Protein AF-0000000087791746 (afdb_homodimer)

Foldseek 3Di:
DDADQAQQPQEEEEEDQDDPPSVRLVVQVLSVVLPYHYAEYEDLDVVSQVVVCVSPPNHHYHNDPVVCLVPPPHAEYEYDDFQACQLVSLLVQLQSLHAYEYEPLNHQALVSLVSSVVSCVVSVHAYFYLLLCLQWQLLVVVCCCCVVVVQQPAWAEKEFEDEAADQDAQDCCQFCSGVNAQCRPCVLNLVSSVCSNDVFWWWWKAKAFAAQPNQCVYPRNVRGHTQKMKMWTDGPPRHIYMYIYHNHDHDDDFARMWIHHPFWIWGHHDFKIWIWGADPNDTDIDIDGGDHGDSSVQSNQVRCCSHPVDDHPGGSVSSSVSSQNSNQNVVNNVVVHMDTGPTD/DDADQAQQPQEEEEEDQDDPPRVRLVVCVLSVVLPYHYAEYEDLDVVSQVVVCVSPPNHHYHNDPVVCLVPPPHAEYEYDDFQACQLVSLLVQLLSLHAYEYEPLNHQALVSLVSSVVSCVVSVHAYFYLLLCLQWQLLVVVCCCCVVVVQQPAWAEKEFEDEAADQDAQDCCFFCSGVNAQCRPCVLNLVSSVCSNDVFWWWWKAKAFAAQPNQCVYPRNVRGHTQKMKMWTDGDPRHIYMYIYHNHDHDDDAARMWIHHPFWIWGHHDFKIWIWGADPNDTDIDIDGGDHGDSSVQSNQVRCCSHPVDDHPGGSVSSSVSSQNSNQNVVNNVVVHMDTGPTD

Radius of gyration: 30.4 Å; Cα contacts (8 Å, |Δi|>4): 1618; chains: 2; bounding box: 54×96×64 Å

InterPro domains:
  IPR000683 Gfo/Idh/MocA-like oxidoreductase, N-terminal [PF01408] (10-131)
  IPR036291 NAD(P)-binding domain superfamily [SSF51735] (8-164)
  IPR051317 Gfo/Idh/MocA family oxidoreductases [PTHR43708] (7-339)
  IPR055170 GFO/IDH/MocA-like oxidoreductase domain [PF22725] (141-266)

Solvent-accessible surface area (backbone atoms only — not comparable to full-atom values): 34229 Å² total; per-residue (Å²): 112,89,80,33,93,43,44,59,69,40,26,25,28,33,36,28,46,60,74,85,81,43,50,32,60,51,50,47,50,49,36,35,73,48,38,28,32,69,46,38,38,20,28,77,51,63,75,38,46,54,50,48,38,66,78,37,76,87,42,42,74,28,64,35,65,68,59,36,67,74,73,46,85,57,40,35,38,35,42,52,65,62,34,61,50,35,42,68,52,48,43,56,39,16,72,70,52,21,25,38,32,23,41,64,53,52,36,59,37,46,68,48,43,51,53,44,51,50,38,18,64,75,46,57,23,55,52,32,34,56,60,38,68,72,34,26,20,54,54,49,47,46,42,45,42,42,73,74,62,44,60,21,47,60,74,44,37,38,43,30,41,48,56,35,61,51,76,70,64,74,52,66,72,34,22,23,83,39,34,58,26,55,45,42,74,62,42,42,57,50,40,53,54,48,54,74,70,48,80,58,40,44,45,32,27,34,17,46,48,42,63,70,74,51,15,71,79,34,83,46,28,92,40,28,26,45,37,25,33,36,34,43,37,37,28,53,92,52,34,37,36,38,42,36,32,31,38,40,35,51,60,74,71,85,42,40,34,41,39,33,12,71,27,6,23,40,33,40,39,96,66,34,35,38,38,25,32,54,55,94,92,39,76,49,78,49,73,46,71,51,52,73,64,43,42,68,51,48,47,42,38,51,41,39,25,56,46,72,61,44,78,61,85,55,28,48,71,59,53,37,52,46,32,40,50,53,34,40,19,53,52,8,34,73,68,70,44,63,39,73,54,92,59,94,112,89,81,34,93,41,45,61,68,42,28,25,29,31,35,28,48,60,72,84,85,42,50,33,59,52,50,48,52,49,38,35,73,49,39,28,31,67,46,38,40,20,28,77,51,62,74,38,46,55,51,47,37,67,77,37,75,85,40,41,74,28,63,34,66,67,57,36,66,73,73,45,85,58,40,35,38,34,41,54,66,61,35,60,50,36,42,67,52,47,44,54,38,16,71,72,52,21,24,37,33,25,42,65,53,53,33,61,36,46,67,49,43,51,53,42,50,51,38,19,63,75,45,57,24,55,51,31,34,56,61,38,68,72,35,26,20,53,56,48,48,46,42,44,43,42,74,73,62,43,62,21,47,59,74,43,38,37,44,32,40,50,57,36,61,51,76,70,64,75,51,67,73,34,23,24,83,39,33,58,26,56,47,42,75,60,41,41,57,51,40,53,55,49,54,71,71,49,80,58,38,46,46,33,27,34,19,45,48,41,63,69,73,51,16,72,78,33,83,46,28,91,40,26,25,45,37,25,34,36,34,42,36,37,28,52,91,50,34,35,36,36,40,36,31,33,36,41,34,53,60,75,73,86,41,42,34,40,39,34,12,70,27,6,23,40,33,40,41,95,67,35,34,38,39,26,32,55,55,94,92,39,77,50,78,50,74,47,70,49,54,72,64,42,42,68,53,48,48,43,38,50,40,38,25,58,46,72,62,43,78,62,86,53,28,48,71,59,54,37,50,45,31,40,52,52,34,41,20,53,52,7,35,72,69,70,45,64,39,72,54,91,59,93

pLDDT: mean 96.03, std 5.6, range [52.41, 98.94]

Structure (mmCIF, N/CA/C/O backbone):
data_AF-0000000087791746-model_v1
#
loop_
_entity.id
_entity.type
_entity.pdbx_description
1 polymer 'Putative dehydrogenase'
#
loop_
_atom_site.group_PDB
_atom_site.id
_atom_site.type_symbol
_atom_site.label_atom_id
_atom_site.label_alt_id
_atom_site.label_comp_id
_atom_site.label_asym_id
_atom_site.label_entity_id
_atom_site.label_seq_id
_atom_site.pdbx_PDB_ins_code
_atom_site.Cartn_x
_atom_site.Cartn_y
_atom_site.Cartn_z
_atom_site.occupancy
_atom_site.B_iso_or_equiv
_atom_site.auth_seq_id
_atom_site.auth_comp_id
_atom_site.auth_asym_id
_atom_site.auth_atom_id
_atom_site.pdbx_PDB_model_num
ATOM 1 N N . MET A 1 1 ? -8.945 -33.562 -31.5 1 59.19 1 MET A N 1
ATOM 2 C CA . MET A 1 1 ? -8.414 -33.875 -30.172 1 59.19 1 MET A CA 1
ATOM 3 C C . MET A 1 1 ? -8.695 -35.344 -29.781 1 59.19 1 MET A C 1
ATOM 5 O O . MET A 1 1 ? -9.711 -35.906 -30.188 1 59.19 1 MET A O 1
ATOM 9 N N . LYS A 1 2 ? -7.527 -35.938 -29.391 1 74.38 2 LYS A N 1
ATOM 10 C CA . LYS A 1 2 ? -7.652 -37.312 -28.969 1 74.38 2 LYS A CA 1
ATOM 11 C C . LYS A 1 2 ? -8.688 -37.469 -27.859 1 74.38 2 LYS A C 1
ATOM 13 O O . LYS A 1 2 ? -8.727 -36.656 -26.938 1 74.38 2 LYS A O 1
ATOM 18 N N . ASN A 1 3 ? -9.703 -38.25 -28.047 1 84.5 3 ASN A N 1
ATOM 19 C CA . ASN A 1 3 ? -10.688 -38.594 -27.031 1 84.5 3 ASN A CA 1
ATOM 20 C C . ASN A 1 3 ? -10.242 -39.781 -26.188 1 84.5 3 ASN A C 1
ATOM 22 O O . ASN A 1 3 ? -9.82 -40.812 -26.719 1 84.5 3 ASN A O 1
ATOM 26 N N . TYR A 1 4 ? -10.203 -39.562 -24.859 1 95.44 4 TYR A N 1
ATOM 27 C CA . TYR A 1 4 ? -9.781 -40.625 -23.984 1 95.44 4 TYR A CA 1
ATOM 28 C C . TYR A 1 4 ? -10.984 -41.281 -23.312 1 95.44 4 TYR A C 1
ATOM 30 O O . TYR A 1 4 ? -11.867 -40.594 -22.797 1 95.44 4 TYR A O 1
ATOM 38 N N . SER A 1 5 ? -11.039 -42.625 -23.391 1 94.81 5 SER A N 1
ATOM 39 C CA . SER A 1 5 ? -12.148 -43.344 -22.766 1 94.81 5 SER A CA 1
ATOM 40 C C . SER A 1 5 ? -11.914 -43.531 -21.281 1 94.81 5 SER A C 1
ATOM 42 O O . SER A 1 5 ? -12.859 -43.75 -20.516 1 94.81 5 SER A O 1
ATOM 44 N N . SER A 1 6 ? -10.656 -43.562 -20.906 1 97 6 SER A N 1
ATOM 45 C CA . SER A 1 6 ? -10.281 -43.688 -19.5 1 97 6 SER A CA 1
ATOM 46 C C . SER A 1 6 ? -9 -42.938 -19.188 1 97 6 SER A C 1
ATOM 48 O O . SER A 1 6 ? -8.25 -42.562 -20.109 1 97 6 SER A O 1
ATOM 50 N N . ALA A 1 7 ? -8.734 -42.688 -17.922 1 97.56 7 ALA A N 1
ATOM 51 C CA . ALA A 1 7 ? -7.559 -41.938 -17.484 1 97.56 7 ALA A CA 1
ATOM 52 C C . ALA A 1 7 ? -6.273 -42.656 -17.875 1 97.56 7 ALA A C 1
ATOM 54 O O . ALA A 1 7 ? -5.273 -42 -18.203 1 97.56 7 ALA A O 1
ATOM 55 N N . SER A 1 8 ? -6.289 -43.969 -17.859 1 97.81 8 SER A N 1
ATOM 56 C CA . SER A 1 8 ? -5.086 -44.75 -18.109 1 97.81 8 SER A CA 1
ATOM 57 C C . SER A 1 8 ? -4.621 -44.594 -19.562 1 97.81 8 SER A C 1
ATOM 59 O O . SER A 1 8 ? -3.475 -44.906 -19.891 1 97.81 8 SER A O 1
ATOM 61 N N . GLU A 1 9 ? -5.488 -44.125 -20.375 1 98 9 GLU A N 1
ATOM 62 C CA . GLU A 1 9 ? -5.152 -43.906 -21.766 1 98 9 GLU A CA 1
ATOM 63 C C . GLU A 1 9 ? -4.367 -42.594 -21.953 1 98 9 GLU A C 1
ATOM 65 O O . GLU A 1 9 ? -3.777 -42.375 -23 1 98 9 GLU A O 1
ATOM 70 N N . ILE A 1 10 ? -4.43 -41.75 -20.953 1 98.5 10 ILE A N 1
ATOM 71 C CA . ILE A 1 10 ? -3.678 -40.5 -21.031 1 98.5 10 ILE A CA 1
ATOM 72 C C . ILE A 1 10 ? -2.215 -40.75 -20.672 1 98.5 10 ILE A C 1
ATOM 74 O O . ILE A 1 10 ? -1.88 -40.969 -19.5 1 98.5 10 ILE A O 1
ATOM 78 N N . THR A 1 11 ? -1.376 -40.781 -21.688 1 98.62 11 THR A N 1
ATOM 79 C CA . THR A 1 11 ? 0.055 -40.938 -21.453 1 98.62 11 THR A CA 1
ATOM 80 C C . THR A 1 11 ? 0.694 -39.625 -21.094 1 98.62 11 THR A C 1
ATOM 82 O O . THR A 1 11 ? 0.432 -38.594 -21.734 1 98.62 11 THR A O 1
ATOM 8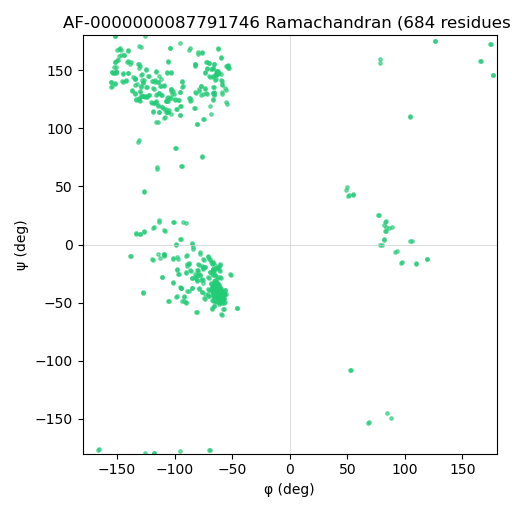5 N N . VAL A 1 12 ? 1.483 -39.594 -20 1 98.81 12 VAL A N 1
ATOM 86 C CA . VAL A 1 12 ? 1.954 -38.312 -19.469 1 98.81 12 VAL A CA 1
ATOM 87 C C . VAL A 1 12 ? 3.479 -38.312 -19.375 1 98.81 12 VAL A C 1
ATOM 89 O O . VAL A 1 12 ? 4.094 -39.375 -19.25 1 98.81 12 VAL A O 1
ATOM 92 N N . GLY A 1 13 ? 4.094 -37.219 -19.5 1 98.56 13 GLY A N 1
ATOM 93 C CA . GLY A 1 13 ? 5.527 -37 -19.375 1 98.56 13 GLY A CA 1
ATOM 94 C C . GLY A 1 13 ? 5.891 -35.656 -18.797 1 98.56 13 GLY A C 1
ATOM 95 O O . GLY A 1 13 ? 5.027 -34.781 -18.625 1 98.56 13 GLY A O 1
ATOM 96 N N . VAL A 1 14 ? 7.18 -35.5 -18.422 1 98.31 14 VAL A N 1
ATOM 97 C CA . VAL A 1 14 ? 7.656 -34.25 -17.859 1 98.31 14 VAL A CA 1
ATOM 98 C C . VAL A 1 14 ? 8.906 -33.781 -18.609 1 98.31 14 VAL A C 1
ATOM 100 O O . VAL A 1 14 ? 9.641 -34.594 -19.156 1 98.31 14 VAL A O 1
ATOM 103 N N . VAL A 1 15 ? 9.008 -32.5 -18.703 1 97.62 15 VAL A N 1
ATOM 104 C CA . VAL A 1 15 ? 10.25 -31.844 -19.094 1 97.62 15 VAL A CA 1
ATOM 105 C C . VAL A 1 15 ? 10.891 -31.156 -17.891 1 97.62 15 VAL A C 1
ATOM 107 O O . VAL A 1 15 ? 10.359 -30.172 -17.375 1 97.62 15 VAL A O 1
ATOM 110 N N . GLY A 1 16 ? 12 -31.656 -17.531 1 95.5 16 GLY A N 1
ATOM 111 C CA . GLY A 1 16 ? 12.625 -31.25 -16.281 1 95.5 16 GLY A CA 1
ATOM 112 C C . GLY A 1 16 ? 12.5 -32.281 -15.18 1 95.5 16 GLY A C 1
ATOM 113 O O . GLY A 1 16 ? 11.383 -32.656 -14.781 1 95.5 16 GLY A O 1
ATOM 114 N N . TYR A 1 17 ? 13.57 -32.906 -14.812 1 93.25 17 TYR A N 1
ATOM 115 C CA . TYR A 1 17 ? 13.609 -33.906 -13.758 1 93.25 17 TYR A CA 1
ATOM 116 C C . TYR A 1 17 ? 14.727 -33.625 -12.766 1 93.25 17 TYR A C 1
ATOM 118 O O . TYR A 1 17 ? 15.227 -34.531 -12.086 1 93.25 17 TYR A O 1
ATOM 126 N N . GLY A 1 18 ? 15.227 -32.344 -13.094 1 73.94 18 GLY A N 1
ATOM 127 C CA . GLY A 1 18 ? 16.375 -31.906 -12.297 1 73.94 18 GLY A CA 1
ATOM 128 C C . GLY A 1 18 ? 15.977 -31.047 -11.102 1 73.94 18 GLY A C 1
ATOM 129 O O . GLY A 1 18 ? 14.797 -30.75 -10.914 1 73.94 18 GLY A O 1
ATOM 130 N N . GLY A 1 19 ? 16.875 -30.688 -10.211 1 60.81 19 GLY A N 1
ATOM 131 C CA . GLY A 1 19 ? 17.031 -29.594 -9.25 1 60.81 19 GLY A CA 1
ATOM 132 C C . GLY A 1 19 ? 16.312 -29.875 -7.934 1 60.81 19 GLY A C 1
ATOM 133 O O . GLY A 1 19 ? 15.992 -31.016 -7.617 1 60.81 19 GLY A O 1
ATOM 134 N N . ALA A 1 20 ? 15.836 -28.703 -7.492 1 52.41 20 ALA A N 1
ATOM 135 C CA . ALA A 1 20 ? 15.203 -28.438 -6.203 1 52.41 20 ALA A CA 1
ATOM 136 C C . ALA A 1 20 ? 13.836 -29.125 -6.117 1 52.41 20 ALA A C 1
ATOM 138 O O . ALA A 1 20 ? 12.906 -28.734 -6.82 1 52.41 20 ALA A O 1
ATOM 139 N N . PHE A 1 21 ? 13.727 -30.078 -5.289 1 54.12 21 PHE A N 1
ATOM 140 C CA . PHE A 1 21 ? 12.57 -30.672 -4.637 1 54.12 21 PHE A CA 1
ATOM 141 C C . PHE A 1 21 ? 11.984 -31.797 -5.477 1 54.12 21 PHE A C 1
ATOM 143 O O . PHE A 1 21 ? 10.812 -32.156 -5.336 1 54.12 21 PHE A O 1
ATOM 150 N N . ASN A 1 22 ? 12.859 -32.344 -6.621 1 75.56 22 ASN A N 1
ATOM 151 C CA . ASN A 1 22 ? 12.438 -33.5 -7.41 1 75.56 22 ASN A CA 1
ATOM 152 C C . ASN A 1 22 ? 11 -33.344 -7.902 1 75.56 22 ASN A C 1
ATOM 154 O O . ASN A 1 22 ? 10.195 -34.281 -7.793 1 75.56 22 ASN A O 1
ATOM 158 N N . MET A 1 23 ? 10.703 -32.125 -8.461 1 87.44 23 MET A N 1
ATOM 159 C CA . MET A 1 23 ? 9.336 -31.812 -8.867 1 87.44 23 MET A CA 1
ATOM 160 C C . MET A 1 23 ? 8.891 -32.719 -10.016 1 87.44 23 MET A C 1
ATOM 162 O O . MET A 1 23 ? 7.715 -33.062 -10.117 1 87.44 23 MET A O 1
ATOM 166 N N . GLY A 1 24 ? 9.82 -33.125 -10.844 1 94.12 24 GLY A N 1
ATOM 167 C CA . GLY A 1 24 ? 9.469 -34.031 -11.914 1 94.12 24 GLY A CA 1
ATOM 168 C C . GLY A 1 24 ? 8.883 -35.344 -11.422 1 94.12 24 GLY A C 1
ATOM 169 O O . GLY A 1 24 ? 7.863 -35.812 -11.93 1 94.12 24 GLY A O 1
ATOM 170 N N . ARG A 1 25 ? 9.562 -35.875 -10.43 1 94.94 25 ARG A N 1
ATOM 171 C CA . ARG A 1 25 ? 9.086 -37.125 -9.805 1 94.94 25 ARG A CA 1
ATOM 172 C C . ARG A 1 25 ? 7.703 -36.906 -9.188 1 94.94 25 ARG A C 1
ATOM 174 O O . ARG A 1 25 ? 6.809 -37.75 -9.383 1 94.94 25 ARG A O 1
ATOM 181 N N . GLN A 1 26 ? 7.523 -35.812 -8.508 1 95.56 26 GLN A N 1
ATOM 182 C CA . GLN A 1 26 ? 6.266 -35.531 -7.828 1 95.56 26 GLN A CA 1
ATOM 183 C C . GLN A 1 26 ? 5.121 -35.375 -8.828 1 95.56 26 GLN A C 1
ATOM 185 O O . GLN A 1 26 ? 4.023 -35.906 -8.602 1 95.56 26 GLN A O 1
ATOM 190 N N . HIS A 1 27 ? 5.367 -34.75 -9.906 1 97.69 27 HIS A N 1
ATOM 191 C CA . HIS A 1 27 ? 4.34 -34.562 -10.922 1 97.69 27 HIS A CA 1
ATOM 192 C C . HIS A 1 27 ? 3.926 -35.906 -11.531 1 97.69 27 HIS A C 1
ATOM 194 O O . HIS A 1 27 ? 2.732 -36.188 -11.664 1 97.69 27 HIS A O 1
ATOM 200 N N . LEU A 1 28 ? 4.902 -36.719 -11.914 1 97.94 28 LEU A N 1
ATOM 201 C CA . LEU A 1 28 ? 4.59 -38 -12.5 1 97.94 28 LEU A CA 1
ATOM 202 C C . LEU A 1 28 ? 3.805 -38.875 -11.523 1 97.94 28 LEU A C 1
ATOM 204 O O . LEU A 1 28 ? 2.838 -39.531 -11.906 1 97.94 28 LEU A O 1
ATOM 208 N N . GLN A 1 29 ? 4.191 -38.812 -10.25 1 97.5 29 GLN A N 1
ATOM 209 C CA . GLN A 1 29 ? 3.504 -39.594 -9.227 1 97.5 29 GLN A CA 1
ATOM 210 C C . GLN A 1 29 ? 2.07 -39.094 -9.039 1 97.5 29 GLN A C 1
ATOM 212 O O . GLN A 1 29 ? 1.151 -39.906 -8.875 1 97.5 29 GLN A O 1
ATOM 217 N N . GLN A 1 30 ? 1.894 -37.844 -9.023 1 97.94 30 GLN A N 1
ATOM 218 C CA . GLN A 1 30 ? 0.561 -37.281 -8.844 1 97.94 30 GLN A CA 1
ATOM 219 C C . GLN A 1 30 ? -0.337 -37.594 -10.039 1 97.94 30 GLN A C 1
ATOM 221 O O . GLN A 1 30 ? -1.519 -37.906 -9.867 1 97.94 30 GLN A O 1
ATOM 226 N N . MET A 1 31 ? 0.189 -37.531 -11.258 1 98.5 31 MET A N 1
ATOM 227 C CA . MET A 1 31 ? -0.587 -37.875 -12.445 1 98.5 31 MET A CA 1
ATOM 228 C C . MET A 1 31 ? -0.93 -39.344 -12.453 1 98.5 31 MET A C 1
ATOM 230 O O . MET A 1 31 ? -2.043 -39.75 -12.812 1 98.5 31 MET A O 1
ATOM 234 N N . GLN A 1 32 ? 0.021 -40.125 -12 1 98.38 32 GLN A N 1
ATOM 235 C CA . GLN A 1 32 ? -0.236 -41.562 -11.867 1 98.38 32 GLN A CA 1
ATOM 236 C C . GLN A 1 32 ? -1.346 -41.844 -10.852 1 98.38 32 GLN A C 1
ATOM 238 O O . GLN A 1 32 ? -2.221 -42.656 -11.086 1 98.38 32 GLN A O 1
ATOM 243 N N . ALA A 1 33 ? -1.286 -41.156 -9.742 1 98.31 33 ALA A N 1
ATOM 244 C CA . ALA A 1 33 ? -2.305 -41.281 -8.703 1 98.31 33 ALA A CA 1
ATOM 245 C C . ALA A 1 33 ? -3.68 -40.906 -9.234 1 98.31 33 ALA A C 1
ATOM 247 O O . ALA A 1 33 ? -4.699 -41.406 -8.773 1 98.31 33 ALA A O 1
ATOM 248 N N . ALA A 1 34 ? -3.721 -40.031 -10.203 1 98.5 34 ALA A N 1
ATOM 249 C CA . ALA A 1 34 ? -4.977 -39.625 -10.812 1 98.5 34 ALA A CA 1
ATOM 250 C C . ALA A 1 34 ? -5.422 -40.594 -11.898 1 98.5 34 ALA A C 1
ATOM 252 O O . ALA A 1 34 ? -6.449 -40.375 -12.547 1 98.5 34 ALA A O 1
ATOM 253 N N . GLY A 1 35 ? -4.613 -41.594 -12.156 1 98.5 35 GLY A N 1
ATOM 254 C CA . GLY A 1 35 ? -4.996 -42.656 -13.055 1 98.5 35 GLY A CA 1
ATOM 255 C C . GLY A 1 35 ? -4.316 -42.562 -14.406 1 98.5 35 GLY A C 1
ATOM 256 O O . GLY A 1 35 ? -4.543 -43.406 -15.273 1 98.5 35 GLY A O 1
ATOM 257 N N . MET A 1 36 ? -3.414 -41.594 -14.641 1 98.69 36 MET A N 1
ATOM 258 C CA . MET A 1 36 ? -2.748 -41.406 -15.922 1 98.69 36 MET A CA 1
ATOM 259 C C . MET A 1 36 ? -1.484 -42.281 -16.016 1 98.69 36 MET A C 1
ATOM 261 O O . MET A 1 36 ? -1.052 -42.844 -15.008 1 98.69 36 MET A O 1
ATOM 265 N N . THR A 1 37 ? -0.918 -42.375 -17.156 1 98.62 37 THR A N 1
ATOM 266 C CA . THR A 1 37 ? 0.167 -43.344 -17.359 1 98.62 37 THR A CA 1
ATOM 267 C C . THR A 1 37 ? 1.47 -42.594 -17.688 1 98.62 37 THR A C 1
ATOM 269 O O . THR A 1 37 ? 1.653 -42.125 -18.812 1 98.62 37 THR A O 1
ATOM 272 N N . PRO A 1 38 ? 2.395 -42.531 -16.719 1 98.5 38 PRO A N 1
ATOM 273 C CA . PRO A 1 38 ? 3.695 -41.938 -17 1 98.5 38 PRO A CA 1
ATOM 274 C C . PRO A 1 38 ? 4.508 -42.75 -18.016 1 98.5 38 PRO A C 1
ATOM 276 O O . PRO A 1 38 ? 4.707 -43.938 -17.844 1 98.5 38 PRO A O 1
ATOM 279 N N . ILE A 1 39 ? 5.074 -41.969 -19.109 1 98.56 39 ILE A N 1
ATOM 280 C CA . ILE A 1 39 ? 5.766 -42.812 -20.094 1 98.56 39 ILE A CA 1
ATOM 281 C C . ILE A 1 39 ? 7.059 -42.125 -20.516 1 98.56 39 ILE A C 1
ATOM 283 O O . ILE A 1 39 ? 7.918 -42.75 -21.156 1 98.56 39 ILE A O 1
ATOM 287 N N . ALA A 1 40 ? 7.254 -40.844 -20.125 1 98.62 40 ALA A N 1
ATOM 288 C CA . ALA A 1 40 ? 8.422 -40.188 -20.734 1 98.62 40 ALA A CA 1
ATOM 289 C C . ALA A 1 40 ? 8.969 -39.094 -19.828 1 98.62 40 ALA A C 1
ATOM 291 O O . ALA A 1 40 ? 8.211 -38.438 -19.141 1 98.62 40 ALA A O 1
ATOM 292 N N . VAL A 1 41 ? 10.289 -38.906 -19.875 1 97.88 41 VAL A N 1
ATOM 293 C CA . VAL A 1 41 ? 11 -37.812 -19.219 1 97.88 41 VAL A CA 1
ATOM 294 C C . VAL A 1 41 ? 12 -37.219 -20.203 1 97.88 41 VAL A C 1
ATOM 296 O O . VAL A 1 41 ? 12.742 -37.938 -20.875 1 97.88 41 VAL A O 1
ATOM 299 N N . ALA A 1 42 ? 11.953 -35.875 -20.312 1 97.38 42 ALA A N 1
ATOM 300 C CA . ALA A 1 42 ? 13.016 -35.156 -20.984 1 97.38 42 ALA A CA 1
ATOM 301 C C . ALA A 1 42 ? 13.82 -34.312 -20 1 97.38 42 ALA A C 1
ATOM 303 O O . ALA A 1 42 ? 13.242 -33.594 -19.188 1 97.38 42 ALA A O 1
ATOM 304 N N . GLU A 1 43 ? 15.062 -34.438 -20.016 1 95.06 43 GLU A N 1
ATOM 305 C CA . GLU A 1 43 ? 15.977 -33.75 -19.094 1 95.06 43 GLU A CA 1
ATOM 306 C C . GLU A 1 43 ? 17.359 -33.594 -19.703 1 95.06 43 GLU A C 1
ATOM 308 O O . GLU A 1 43 ? 17.891 -34.531 -20.312 1 95.06 43 GLU A O 1
ATOM 313 N N . VAL A 1 44 ? 17.859 -32.406 -19.5 1 91.81 44 VAL A N 1
ATOM 314 C CA . VAL A 1 44 ? 19.141 -32.094 -20.109 1 91.81 44 VAL A CA 1
ATOM 315 C C . VAL A 1 44 ? 20.266 -32.781 -19.344 1 91.81 44 VAL A C 1
ATOM 317 O O . VAL A 1 44 ? 21.297 -33.125 -19.922 1 91.81 44 VAL A O 1
ATOM 320 N N . ASP A 1 45 ? 20.125 -32.938 -18.062 1 91.31 45 ASP A N 1
ATOM 321 C CA . ASP A 1 45 ? 21.125 -33.594 -17.234 1 91.31 45 ASP A CA 1
ATOM 322 C C . ASP A 1 45 ? 20.984 -35.125 -17.297 1 91.31 45 ASP A C 1
ATOM 324 O O . ASP A 1 45 ? 20.062 -35.688 -16.719 1 91.31 45 ASP A O 1
ATOM 328 N N . THR A 1 46 ? 21.953 -35.719 -17.766 1 89.94 46 THR A N 1
ATOM 329 C CA . THR A 1 46 ? 21.891 -37.156 -18 1 89.94 46 THR A CA 1
ATOM 330 C C . THR A 1 46 ? 21.844 -37.938 -16.672 1 89.94 46 THR A C 1
ATOM 332 O O . THR A 1 46 ? 21.234 -39 -16.594 1 89.94 46 THR A O 1
ATOM 335 N N . SER A 1 47 ? 22.516 -37.375 -15.703 1 91.94 47 SER A N 1
ATOM 336 C CA . SER A 1 47 ? 22.5 -38.062 -14.406 1 91.94 47 SER A CA 1
ATOM 337 C C . SER A 1 47 ? 21.078 -38.125 -13.836 1 91.94 47 SER A C 1
ATOM 339 O O . SER A 1 47 ? 20.734 -39.062 -13.117 1 91.94 47 SER A O 1
ATOM 341 N N . ARG A 1 48 ? 20.297 -37.125 -14.203 1 93 48 ARG A N 1
ATOM 342 C CA . ARG A 1 48 ? 18.922 -37.094 -13.711 1 93 48 ARG A CA 1
ATOM 343 C C . ARG A 1 48 ? 18.016 -38.031 -14.492 1 93 48 ARG A C 1
ATOM 345 O O . ARG A 1 48 ? 17 -38.5 -13.977 1 93 48 ARG A O 1
ATOM 352 N N . LEU A 1 49 ? 18.375 -38.344 -15.703 1 93.94 49 LEU A N 1
ATOM 353 C CA . LEU A 1 49 ? 17.625 -39.312 -16.484 1 93.94 49 LEU A CA 1
ATOM 354 C C . LEU A 1 49 ? 17.75 -40.719 -15.875 1 93.94 49 LEU A C 1
ATOM 356 O O . LEU A 1 49 ? 16.797 -41.5 -15.883 1 93.94 49 LEU A O 1
ATOM 360 N N . ALA A 1 50 ? 18.938 -40.969 -15.359 1 92.69 50 ALA A N 1
ATOM 361 C CA . ALA A 1 50 ? 19.141 -42.25 -14.688 1 92.69 50 ALA A CA 1
ATOM 362 C C . ALA A 1 50 ? 18.25 -42.375 -13.461 1 92.69 50 ALA A C 1
ATOM 364 O O . ALA A 1 50 ? 17.688 -43.469 -13.203 1 92.69 50 ALA A O 1
ATOM 365 N N . VAL A 1 51 ? 18.141 -41.344 -12.766 1 94.12 51 VAL A N 1
ATOM 366 C CA . VAL A 1 51 ? 17.297 -41.312 -11.578 1 94.12 51 VAL A CA 1
ATOM 367 C C . VAL A 1 51 ? 15.836 -41.531 -11.984 1 94.12 51 VAL A C 1
ATOM 369 O O . VAL A 1 51 ? 15.125 -42.312 -11.344 1 94.12 51 VAL A O 1
ATOM 372 N N . ALA A 1 52 ? 15.391 -40.906 -13.078 1 95.5 52 ALA A N 1
ATOM 373 C CA . ALA A 1 52 ? 14.031 -41.062 -13.578 1 95.5 52 ALA A CA 1
ATOM 374 C C . ALA A 1 52 ? 13.758 -42.531 -13.922 1 95.5 52 ALA A C 1
ATOM 376 O O . ALA A 1 52 ? 12.688 -43.062 -13.602 1 95.5 52 ALA A O 1
ATOM 377 N N . SER A 1 53 ? 14.719 -43.156 -14.531 1 95 53 SER A N 1
ATOM 378 C CA . SER A 1 53 ? 14.578 -44.562 -14.93 1 95 53 SER A CA 1
ATOM 379 C C . SER A 1 53 ? 14.461 -45.469 -13.719 1 95 53 SER A C 1
ATOM 381 O O . SER A 1 53 ? 13.797 -46.531 -13.773 1 95 53 SER A O 1
ATOM 383 N N . GLN A 1 54 ? 15.164 -45.062 -12.672 1 94.56 54 GLN A N 1
ATOM 384 C CA . GLN A 1 54 ? 15.078 -45.812 -11.43 1 94.56 54 GLN A CA 1
ATOM 385 C C . GLN A 1 54 ? 13.719 -45.625 -10.75 1 94.56 54 GLN A C 1
ATOM 387 O O . GLN A 1 54 ? 13.125 -46.594 -10.25 1 94.56 54 GLN A O 1
ATOM 392 N N . ASP A 1 55 ? 13.305 -44.406 -10.734 1 95.06 55 ASP A N 1
ATOM 393 C CA . ASP A 1 55 ? 12.039 -44.062 -10.094 1 95.06 55 ASP A CA 1
ATOM 394 C C . ASP A 1 55 ? 10.859 -44.688 -10.828 1 95.06 55 ASP A C 1
ATOM 396 O O . ASP A 1 55 ? 9.883 -45.094 -10.203 1 95.06 55 ASP A O 1
ATOM 400 N N . PHE A 1 56 ? 10.953 -44.75 -12.219 1 96.62 56 PHE A N 1
ATOM 401 C CA . PHE A 1 56 ? 9.906 -45.25 -13.078 1 96.62 56 PHE A CA 1
ATOM 402 C C . PHE A 1 56 ? 10.477 -46.25 -14.086 1 96.62 56 PHE A C 1
ATOM 404 O O . PHE A 1 56 ? 10.758 -45.906 -15.227 1 96.62 56 PHE A O 1
ATOM 411 N N . PRO A 1 57 ? 10.508 -47.469 -13.688 1 96.5 57 PRO A N 1
ATOM 412 C CA . PRO A 1 57 ? 11.062 -48.469 -14.602 1 96.5 57 PRO A CA 1
ATOM 413 C C . PRO A 1 57 ? 10.312 -48.531 -15.93 1 96.5 57 PRO A C 1
ATOM 415 O O . PRO A 1 57 ? 9.086 -48.625 -15.953 1 96.5 57 PRO A O 1
ATOM 418 N N . GLY A 1 58 ? 11.086 -48.5 -17.016 1 96.81 58 GLY A N 1
ATOM 419 C CA . GLY A 1 58 ? 10.492 -48.594 -18.344 1 96.81 58 GLY A CA 1
ATOM 420 C C . GLY A 1 58 ? 10.156 -47.219 -18.953 1 96.81 58 GLY A C 1
ATOM 421 O O . GLY A 1 58 ? 9.75 -47.156 -20.109 1 96.81 58 GLY A O 1
ATOM 422 N N . ILE A 1 59 ? 10.336 -46.156 -18.125 1 98.06 59 ILE A N 1
ATOM 423 C CA . ILE A 1 59 ? 10.031 -44.844 -18.625 1 98.06 59 ILE A CA 1
ATOM 424 C C . ILE A 1 59 ? 10.984 -44.5 -19.781 1 98.06 59 ILE A C 1
ATOM 426 O O . ILE A 1 59 ? 12.164 -44.844 -19.734 1 98.06 59 ILE A O 1
ATOM 430 N N . GLU A 1 60 ? 10.461 -43.812 -20.797 1 98.5 60 GLU A N 1
ATOM 431 C CA . GLU A 1 60 ? 11.297 -43.281 -21.891 1 98.5 60 GLU A CA 1
ATOM 432 C C . GLU A 1 60 ? 12.094 -42.094 -21.422 1 98.5 60 GLU A C 1
ATOM 434 O O . GLU A 1 60 ? 11.57 -41.219 -20.719 1 98.5 60 GLU A O 1
ATOM 439 N N . THR A 1 61 ? 13.352 -42.094 -21.766 1 97.62 61 THR A N 1
ATOM 440 C CA . THR A 1 61 ? 14.18 -40.938 -21.406 1 97.62 61 THR A CA 1
ATOM 441 C C . THR A 1 61 ? 14.727 -40.25 -22.656 1 97.62 61 THR A C 1
ATOM 443 O O . THR A 1 61 ? 15.117 -40.906 -23.609 1 97.62 61 THR A O 1
ATOM 446 N N . TYR A 1 62 ? 14.641 -38.938 -22.672 1 97.94 62 TYR A N 1
ATOM 447 C CA . TYR A 1 62 ? 15.125 -38.125 -23.766 1 97.94 62 TYR A CA 1
ATOM 448 C C . TYR A 1 62 ? 16 -36.969 -23.25 1 97.94 62 TYR A C 1
ATOM 450 O O . TYR A 1 62 ? 15.773 -36.469 -22.156 1 97.94 62 TYR A 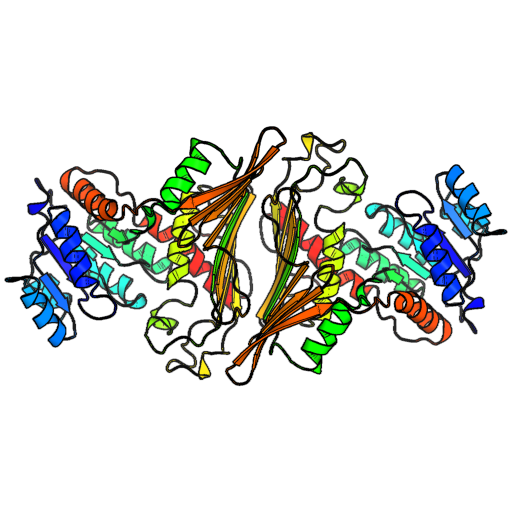O 1
ATOM 458 N N . SER A 1 63 ? 16.922 -36.531 -24.078 1 96.12 63 SER A N 1
ATOM 459 C CA . SER A 1 63 ? 17.812 -35.438 -23.672 1 96.12 63 SER A CA 1
ATOM 460 C C . SER A 1 63 ? 17.219 -34.094 -24.031 1 96.12 63 SER A C 1
ATOM 462 O O . SER A 1 63 ? 17.672 -33.062 -23.531 1 96.12 63 SER A O 1
ATOM 464 N N . THR A 1 64 ? 16.234 -34.125 -24.922 1 96.88 64 THR A N 1
ATOM 465 C CA . THR A 1 64 ? 15.602 -32.875 -25.344 1 96.88 64 THR A CA 1
ATOM 466 C C . THR A 1 64 ? 14.094 -33.062 -25.516 1 96.88 64 THR A C 1
ATOM 468 O O . THR A 1 64 ? 13.625 -34.188 -25.734 1 96.88 64 THR A O 1
ATOM 471 N N . LEU A 1 65 ? 13.422 -31.922 -25.422 1 98.19 65 LEU A N 1
ATOM 472 C CA . LEU A 1 65 ? 11.992 -31.938 -25.703 1 98.19 65 LEU A CA 1
ATOM 473 C C . LEU A 1 65 ? 11.719 -32.344 -27.141 1 98.19 65 LEU A C 1
ATOM 475 O O . LEU A 1 65 ? 10.797 -33.125 -27.406 1 98.19 65 LEU A O 1
ATOM 479 N N . ASP A 1 66 ? 12.492 -31.891 -28.094 1 98.19 66 ASP A N 1
ATOM 480 C CA . ASP A 1 66 ? 12.305 -32.219 -29.516 1 98.19 66 ASP A CA 1
ATOM 481 C C . ASP A 1 66 ? 12.359 -33.719 -29.75 1 98.19 66 ASP A C 1
ATOM 483 O O . ASP A 1 66 ? 11.531 -34.25 -30.469 1 98.19 66 ASP A O 1
ATOM 487 N N . ALA A 1 67 ? 13.398 -34.312 -29.141 1 98.38 67 ALA A N 1
ATOM 488 C CA . ALA A 1 67 ? 13.523 -35.781 -29.266 1 98.38 67 ALA A CA 1
ATOM 489 C C . ALA A 1 67 ? 12.305 -36.469 -28.688 1 98.38 67 ALA A C 1
ATOM 491 O O . ALA A 1 67 ? 11.82 -37.469 -29.25 1 98.38 67 ALA A O 1
ATOM 492 N N . MET A 1 68 ? 11.836 -36 -27.562 1 98.62 68 MET A N 1
ATOM 493 C CA . MET A 1 68 ? 10.648 -36.594 -26.938 1 98.62 68 MET A CA 1
ATOM 494 C C . MET A 1 68 ? 9.438 -36.438 -27.859 1 98.62 68 MET A C 1
ATOM 496 O O . MET A 1 68 ? 8.688 -37.406 -28.062 1 98.62 68 MET A O 1
ATOM 500 N N . LEU A 1 69 ? 9.242 -35.25 -28.438 1 98.5 69 LEU A N 1
ATOM 501 C CA . LEU A 1 69 ? 8.086 -34.969 -29.297 1 98.5 69 LEU A CA 1
ATOM 502 C C . LEU A 1 69 ? 8.125 -35.844 -30.547 1 98.5 69 LEU A C 1
ATOM 504 O O . LEU A 1 69 ? 7.074 -36.219 -31.062 1 98.5 69 LEU A O 1
ATOM 508 N N . GLU A 1 70 ? 9.297 -36.156 -31.016 1 98.06 70 GLU A N 1
ATOM 509 C CA . GLU A 1 70 ? 9.469 -36.906 -32.25 1 98.06 70 GLU A CA 1
ATOM 510 C C . GLU A 1 70 ? 9.266 -38.406 -32 1 98.06 70 GLU A C 1
ATOM 512 O O . GLU A 1 70 ? 8.797 -39.125 -32.875 1 98.06 70 GLU A O 1
ATOM 517 N N . ASN A 1 71 ? 9.617 -38.844 -30.812 1 98.31 71 ASN A N 1
ATOM 518 C CA . ASN A 1 71 ? 9.781 -40.281 -30.656 1 98.31 71 ASN A CA 1
ATOM 519 C C . ASN A 1 71 ? 8.812 -40.844 -29.625 1 98.31 71 ASN A C 1
ATOM 521 O O . ASN A 1 71 ? 8.68 -42.062 -29.484 1 98.31 71 ASN A O 1
ATOM 525 N N . SER A 1 72 ? 8.188 -40 -28.844 1 98.31 72 SER A N 1
ATOM 526 C CA . SER A 1 72 ? 7.297 -40.469 -27.797 1 98.31 72 SER A CA 1
ATOM 527 C C . SER A 1 72 ? 5.832 -40.219 -28.156 1 98.31 72 SER A C 1
ATOM 529 O O . SER A 1 72 ? 5.5 -39.219 -28.797 1 98.31 72 SER A O 1
ATOM 531 N N . ALA A 1 73 ? 4.977 -41.062 -27.719 1 97.12 73 ALA A N 1
ATOM 532 C CA . ALA A 1 73 ? 3.537 -40.906 -27.922 1 97.12 73 ALA A CA 1
ATOM 533 C C . ALA A 1 73 ? 2.898 -40.188 -26.75 1 97.12 73 ALA A C 1
ATOM 535 O O . ALA A 1 73 ? 1.688 -40.281 -26.531 1 97.12 73 ALA A O 1
ATOM 536 N N . VAL A 1 74 ? 3.676 -39.5 -25.984 1 98.38 74 VAL A N 1
ATOM 537 C CA . VAL A 1 74 ? 3.193 -38.781 -24.797 1 98.38 74 VAL A CA 1
ATOM 538 C C . VAL A 1 74 ? 2.076 -37.844 -25.188 1 98.38 74 VAL A C 1
ATOM 540 O O . VAL A 1 74 ? 2.184 -37.125 -26.203 1 98.38 74 VAL A O 1
ATOM 543 N N . ASP A 1 75 ? 0.968 -37.844 -24.438 1 98.25 75 ASP A N 1
ATOM 544 C CA . ASP A 1 75 ? -0.187 -36.969 -24.719 1 98.25 75 ASP A CA 1
ATOM 545 C C . ASP A 1 75 ? -0.083 -35.656 -23.969 1 98.25 75 ASP A C 1
ATOM 547 O O . ASP A 1 75 ? -0.371 -34.594 -24.516 1 98.25 75 ASP A O 1
ATOM 551 N N . LEU A 1 76 ? 0.193 -35.688 -22.688 1 98.81 76 LEU A N 1
ATOM 552 C CA . LEU A 1 76 ? 0.224 -34.562 -21.781 1 98.81 76 LEU A CA 1
ATOM 553 C C . LEU A 1 76 ? 1.629 -34.344 -21.219 1 98.81 76 LEU A C 1
ATOM 555 O O . LEU A 1 76 ? 2.221 -35.25 -20.641 1 98.81 76 LEU A O 1
ATOM 559 N N . ILE A 1 77 ? 2.117 -33.156 -21.422 1 98.88 77 ILE A N 1
ATOM 560 C CA . ILE A 1 77 ? 3.48 -32.844 -21.016 1 98.88 77 ILE A CA 1
ATOM 561 C C . ILE A 1 77 ? 3.461 -31.766 -19.938 1 98.88 77 ILE A C 1
ATOM 563 O O . ILE A 1 77 ? 2.809 -30.734 -20.109 1 98.88 77 ILE A O 1
ATOM 567 N N . VAL A 1 78 ? 4.148 -32 -18.812 1 98.75 78 VAL A N 1
ATOM 568 C CA . VAL A 1 78 ? 4.34 -30.984 -17.766 1 98.75 78 VAL A CA 1
ATOM 569 C C . VAL A 1 78 ? 5.727 -30.359 -17.906 1 98.75 78 VAL A C 1
ATOM 571 O O . VAL A 1 78 ? 6.734 -31.062 -17.953 1 98.75 78 VAL A O 1
ATOM 574 N N . LEU A 1 79 ? 5.719 -29.094 -18.016 1 98.31 79 LEU A N 1
ATOM 575 C CA . LEU A 1 79 ? 6.969 -28.359 -18.141 1 98.31 79 LEU A CA 1
ATOM 576 C C . LEU A 1 79 ? 7.438 -27.859 -16.781 1 98.31 79 LEU A C 1
ATOM 578 O O . LEU A 1 79 ? 6.785 -27 -16.172 1 98.31 79 LEU A O 1
ATOM 582 N N . ILE A 1 80 ? 8.523 -28.422 -16.312 1 96.62 80 ILE A N 1
ATOM 583 C CA . ILE A 1 80 ? 9.133 -28.094 -15.031 1 96.62 80 ILE A CA 1
ATOM 584 C C . ILE A 1 80 ? 10.516 -27.484 -15.258 1 96.62 80 ILE A C 1
ATOM 586 O O . ILE A 1 80 ? 11.531 -28.094 -14.906 1 96.62 80 ILE A O 1
ATOM 590 N N . THR A 1 81 ? 10.578 -26.344 -15.859 1 95.31 81 THR A N 1
ATOM 591 C CA . THR A 1 81 ? 11.797 -25.656 -16.281 1 95.31 81 THR A CA 1
ATOM 592 C C . THR A 1 81 ? 11.789 -24.203 -15.789 1 95.31 81 THR A C 1
ATOM 594 O O . THR A 1 81 ? 10.82 -23.75 -15.188 1 95.31 81 THR A O 1
ATOM 597 N N . PRO A 1 82 ? 12.875 -23.516 -15.914 1 95.62 82 PRO A N 1
ATOM 598 C CA . PRO A 1 82 ? 12.875 -22.109 -15.508 1 95.62 82 PRO A CA 1
ATOM 599 C C . PRO A 1 82 ? 11.789 -21.281 -16.188 1 95.62 82 PRO A C 1
ATOM 601 O O . PRO A 1 82 ? 11.391 -21.594 -17.312 1 95.62 82 PRO A O 1
ATOM 604 N N . HIS A 1 83 ? 11.344 -20.219 -15.578 1 97.88 83 HIS A N 1
ATOM 605 C CA . HIS A 1 83 ? 10.156 -19.469 -15.961 1 97.88 83 HIS A CA 1
ATOM 606 C C . HIS A 1 83 ? 10.25 -19 -17.406 1 97.88 83 HIS A C 1
ATOM 608 O O . HIS A 1 83 ? 9.281 -19.109 -18.172 1 97.88 83 HIS A O 1
ATOM 614 N N . ASN A 1 84 ? 11.43 -18.516 -17.797 1 97.88 84 ASN A N 1
ATOM 615 C CA . ASN A 1 84 ? 11.594 -17.891 -19.109 1 97.88 84 ASN A CA 1
ATOM 616 C C . ASN A 1 84 ? 11.523 -18.922 -20.234 1 97.88 84 ASN A C 1
ATOM 618 O O . ASN A 1 84 ? 11.422 -18.562 -21.406 1 97.88 84 ASN A O 1
ATOM 622 N N . THR A 1 85 ? 11.547 -20.203 -19.906 1 97.88 85 THR A N 1
ATOM 623 C CA . THR A 1 85 ? 11.547 -21.25 -20.922 1 97.88 85 THR A CA 1
ATOM 624 C C . THR A 1 85 ? 10.141 -21.781 -21.141 1 97.88 85 THR A C 1
ATOM 626 O O . THR A 1 85 ? 9.883 -22.5 -22.109 1 97.88 85 THR A O 1
ATOM 629 N N . HIS A 1 86 ? 9.203 -21.453 -20.281 1 98.62 86 HIS A N 1
ATOM 630 C CA . HIS A 1 86 ? 7.863 -22.031 -20.344 1 98.62 86 HIS A CA 1
ATOM 631 C C . HIS A 1 86 ? 7.199 -21.75 -21.688 1 98.62 86 HIS A C 1
ATOM 633 O O . HIS A 1 86 ? 6.762 -22.688 -22.359 1 98.62 86 HIS A O 1
ATOM 639 N N . ALA A 1 87 ? 7.219 -20.516 -22.094 1 98.88 87 ALA A N 1
ATOM 640 C CA . ALA A 1 87 ? 6.457 -20.141 -23.266 1 98.88 87 ALA A CA 1
ATOM 641 C C . ALA A 1 87 ? 7.008 -20.812 -24.531 1 98.88 87 ALA A C 1
ATOM 643 O O . ALA A 1 87 ? 6.277 -21.5 -25.234 1 98.88 87 ALA A O 1
ATOM 644 N N . PRO A 1 88 ? 8.32 -20.672 -24.797 1 98.75 88 PRO A N 1
ATOM 645 C CA . PRO A 1 88 ? 8.82 -21.328 -26 1 98.75 88 PRO A CA 1
ATOM 646 C C . PRO A 1 88 ? 8.609 -22.844 -25.984 1 98.75 88 PRO A C 1
ATOM 648 O O . PRO A 1 88 ? 8.281 -23.438 -27.016 1 98.75 88 PRO A O 1
ATOM 651 N N . LEU A 1 89 ? 8.766 -23.484 -24.859 1 98.81 89 LEU A N 1
ATOM 652 C CA . LEU A 1 89 ? 8.594 -24.938 -24.766 1 98.81 89 LEU A CA 1
ATOM 653 C C . LEU A 1 89 ? 7.125 -25.312 -24.906 1 98.81 89 LEU A C 1
ATOM 655 O O . LEU A 1 89 ? 6.797 -26.297 -25.578 1 98.81 89 LEU A O 1
ATOM 659 N N . ALA A 1 90 ? 6.301 -24.562 -24.266 1 98.94 90 ALA A N 1
ATOM 660 C CA . ALA A 1 90 ? 4.867 -24.828 -24.375 1 98.94 90 ALA A CA 1
ATOM 661 C C . ALA A 1 90 ? 4.395 -24.703 -25.812 1 98.94 90 ALA A C 1
ATOM 663 O O . ALA A 1 90 ? 3.6 -25.516 -26.297 1 98.94 90 ALA A O 1
ATOM 664 N N . LEU A 1 91 ? 4.855 -23.688 -26.469 1 98.88 91 LEU A N 1
ATOM 665 C CA . LEU A 1 91 ? 4.465 -23.469 -27.859 1 98.88 91 LEU A CA 1
ATOM 666 C C . LEU A 1 91 ? 4.871 -24.656 -28.734 1 98.88 91 LEU A C 1
ATOM 668 O O . LEU A 1 91 ? 4.098 -25.094 -29.594 1 98.88 91 LEU A O 1
ATOM 672 N N . LYS A 1 92 ? 6.059 -25.172 -28.516 1 98.75 92 LYS A N 1
ATOM 673 C CA . LYS A 1 92 ? 6.504 -26.359 -29.25 1 98.75 92 LYS A CA 1
ATOM 674 C C . LYS A 1 92 ? 5.566 -27.531 -29 1 98.75 92 LYS A C 1
ATOM 676 O O . LYS A 1 92 ? 5.16 -28.219 -29.953 1 98.75 92 LYS A O 1
ATOM 681 N N . CYS A 1 93 ? 5.215 -27.75 -27.781 1 98.88 93 CYS A N 1
ATOM 682 C CA . CYS A 1 93 ? 4.355 -28.859 -27.406 1 98.88 93 CYS A CA 1
ATOM 683 C C . CYS A 1 93 ? 2.965 -28.703 -28 1 98.88 93 CYS A C 1
ATOM 685 O O . CYS A 1 93 ? 2.434 -29.641 -28.609 1 98.88 93 CYS A O 1
ATOM 687 N N . LEU A 1 94 ? 2.396 -27.562 -27.844 1 98.81 94 LEU A N 1
ATOM 688 C CA . LEU A 1 94 ? 1.047 -27.281 -28.328 1 98.81 94 LEU A CA 1
ATOM 689 C C . LEU A 1 94 ? 0.974 -27.406 -29.844 1 98.81 94 LEU A C 1
ATOM 691 O O . LEU A 1 94 ? 0.034 -28 -30.375 1 98.81 94 LEU A O 1
ATOM 695 N N . ASN A 1 95 ? 1.971 -26.891 -30.484 1 98.19 95 ASN A N 1
ATOM 696 C CA . ASN A 1 95 ? 1.999 -26.984 -31.953 1 98.19 95 ASN A CA 1
ATOM 697 C C . ASN A 1 95 ? 2.125 -28.422 -32.406 1 98.19 95 ASN A C 1
ATOM 699 O O . ASN A 1 95 ? 1.721 -28.75 -33.531 1 98.19 95 ASN A O 1
ATOM 703 N N . ALA A 1 96 ? 2.684 -29.266 -31.609 1 98 96 ALA A N 1
ATOM 704 C CA . ALA A 1 96 ? 2.797 -30.688 -31.906 1 98 96 ALA A CA 1
ATOM 705 C C . ALA A 1 96 ? 1.53 -31.438 -31.5 1 98 96 ALA A C 1
ATOM 707 O O . ALA A 1 96 ? 1.469 -32.656 -31.594 1 98 96 ALA A O 1
ATOM 708 N N . GLY A 1 97 ? 0.548 -30.703 -30.984 1 97.75 97 GLY A N 1
ATOM 709 C CA . GLY A 1 97 ? -0.745 -31.281 -30.641 1 97.75 97 GLY A CA 1
ATOM 710 C C . GLY A 1 97 ? -0.769 -31.938 -29.266 1 97.75 97 GLY A C 1
ATOM 711 O O . GLY A 1 97 ? -1.646 -32.75 -28.984 1 97.75 97 GLY A O 1
ATOM 712 N N . ARG A 1 98 ? 0.228 -31.641 -28.453 1 98.56 98 ARG A N 1
ATOM 713 C CA . ARG A 1 98 ? 0.285 -32.219 -27.109 1 98.56 98 ARG A CA 1
ATOM 714 C C . ARG A 1 98 ? -0.37 -31.281 -26.094 1 98.56 98 ARG A C 1
ATOM 716 O O . ARG A 1 98 ? -0.234 -30.062 -26.172 1 98.56 98 ARG A O 1
ATOM 723 N N . HIS A 1 99 ? -1.147 -31.859 -25.094 1 98.75 99 HIS A N 1
ATOM 724 C CA . HIS A 1 99 ? -1.611 -31.094 -23.938 1 98.75 99 HIS A CA 1
ATOM 725 C C . HIS A 1 99 ? -0.44 -30.625 -23.078 1 98.75 99 HIS A C 1
ATOM 727 O O . HIS A 1 99 ? 0.56 -31.328 -22.953 1 98.75 99 HIS A O 1
ATOM 733 N N . VAL A 1 100 ? -0.609 -29.438 -22.484 1 98.94 100 VAL A N 1
ATOM 734 C CA . VAL A 1 100 ? 0.521 -28.891 -21.75 1 98.94 100 VAL A CA 1
ATOM 735 C C . VAL A 1 100 ? 0.053 -28.391 -20.375 1 98.94 100 VAL A C 1
ATOM 737 O O . VAL A 1 100 ? -1.001 -27.75 -20.266 1 98.94 100 VAL A O 1
ATOM 740 N N . ILE A 1 101 ? 0.817 -28.656 -19.359 1 98.81 101 ILE A N 1
ATOM 741 C CA . ILE A 1 101 ? 0.777 -28 -18.062 1 98.81 101 ILE A CA 1
ATOM 742 C C . ILE A 1 101 ? 2.127 -27.359 -17.766 1 98.81 101 ILE A C 1
ATOM 744 O O . ILE A 1 101 ? 3.162 -28.031 -17.781 1 98.81 101 ILE A O 1
ATOM 748 N N . CYS A 1 102 ? 2.125 -26.109 -17.531 1 98.62 102 CYS A N 1
ATOM 749 C CA . CYS A 1 102 ? 3.334 -25.438 -17.062 1 98.62 102 CYS A CA 1
ATOM 750 C C . CYS A 1 102 ? 3.35 -25.359 -15.539 1 98.62 102 CYS A C 1
ATOM 752 O O . CYS A 1 102 ? 2.322 -25.094 -14.914 1 98.62 102 CYS A O 1
ATOM 754 N N . GLU A 1 103 ? 4.469 -25.656 -14.984 1 96.94 103 GLU A N 1
ATOM 755 C CA . GLU A 1 103 ? 4.633 -25.188 -13.617 1 96.94 103 GLU A CA 1
ATOM 756 C C . GLU A 1 103 ? 4.367 -23.688 -13.508 1 96.94 103 GLU A C 1
ATOM 758 O O . GLU A 1 103 ? 4.535 -22.953 -14.477 1 96.94 103 GLU A O 1
ATOM 763 N N . LYS A 1 104 ? 3.934 -23.266 -12.383 1 97.12 104 LYS A N 1
ATOM 764 C CA . LYS A 1 104 ? 3.688 -21.844 -12.18 1 97.12 104 LYS A CA 1
ATOM 765 C C . LYS A 1 104 ? 4.996 -21.078 -12.039 1 97.12 104 LYS A C 1
ATOM 767 O O . LYS A 1 104 ? 5.98 -21.594 -11.508 1 97.12 104 LYS A O 1
ATOM 772 N N . PRO A 1 105 ? 5.082 -19.906 -12.438 1 97.88 105 PRO A N 1
ATOM 773 C CA . PRO A 1 105 ? 4.07 -19.234 -13.258 1 97.88 105 PRO A CA 1
ATOM 774 C C . PRO A 1 105 ? 4.031 -19.75 -14.695 1 97.88 105 PRO A C 1
ATOM 776 O O . PRO A 1 105 ? 5.023 -20.281 -15.188 1 97.88 105 PRO A O 1
ATOM 779 N N . ILE A 1 106 ? 2.896 -19.562 -15.367 1 98.62 106 ILE A N 1
ATOM 780 C CA . ILE A 1 106 ? 2.676 -20.141 -16.688 1 98.62 106 ILE A CA 1
ATOM 781 C C . ILE A 1 106 ? 3.674 -19.547 -17.688 1 98.62 106 ILE A C 1
ATOM 783 O O . ILE A 1 106 ? 4.148 -20.25 -18.594 1 98.62 106 ILE A O 1
ATOM 787 N N . ALA A 1 107 ? 4.02 -18.312 -17.547 1 98.5 107 ALA A N 1
ATOM 788 C CA . ALA A 1 107 ? 5 -17.547 -18.312 1 98.5 107 ALA A CA 1
ATOM 789 C C . ALA A 1 107 ? 5.348 -16.25 -17.609 1 98.5 107 ALA A C 1
ATOM 791 O O . ALA A 1 107 ? 4.883 -15.992 -16.484 1 98.5 107 ALA A O 1
ATOM 792 N N . ILE A 1 108 ? 6.207 -15.383 -18.266 1 98.06 108 ILE A N 1
ATOM 793 C CA . ILE A 1 108 ? 6.695 -14.219 -17.531 1 98.06 108 ILE A CA 1
ATOM 794 C C . ILE A 1 108 ? 6.055 -12.953 -18.078 1 98.06 108 ILE A C 1
ATOM 796 O O . ILE A 1 108 ? 6.191 -11.875 -17.5 1 98.06 108 ILE A O 1
ATOM 800 N N . SER A 1 109 ? 5.316 -13.039 -19.234 1 98.38 109 SER A N 1
ATOM 801 C CA . SER A 1 109 ? 4.641 -11.859 -19.766 1 98.38 109 SER A CA 1
ATOM 802 C C . SER A 1 109 ? 3.238 -12.203 -20.25 1 98.38 109 SER A C 1
ATOM 804 O O . SER A 1 109 ? 2.957 -13.352 -20.594 1 98.38 109 SER A O 1
ATOM 806 N N . THR A 1 110 ? 2.418 -11.172 -20.281 1 98.62 110 THR A N 1
ATOM 807 C CA . THR A 1 110 ? 1.059 -11.328 -20.781 1 98.62 110 THR A CA 1
ATOM 808 C C . THR A 1 110 ? 1.071 -11.758 -22.25 1 98.62 110 THR A C 1
ATOM 810 O O . THR A 1 110 ? 0.3 -12.633 -22.656 1 98.62 110 THR A O 1
ATOM 813 N N . ALA A 1 111 ? 1.932 -11.195 -23.031 1 98.69 111 ALA A N 1
ATOM 814 C CA . ALA A 1 111 ? 2.031 -11.508 -24.453 1 98.69 111 ALA A CA 1
ATOM 815 C C . ALA A 1 111 ? 2.379 -12.977 -24.672 1 98.69 111 ALA A C 1
ATOM 817 O O . ALA A 1 111 ? 1.847 -13.625 -25.578 1 98.69 111 ALA A O 1
ATOM 818 N N . GLU A 1 112 ? 3.293 -13.477 -23.875 1 98.88 112 GLU A N 1
ATOM 819 C CA . GLU A 1 112 ? 3.645 -14.891 -23.969 1 98.88 112 GLU A CA 1
ATOM 820 C C . GLU A 1 112 ? 2.436 -15.773 -23.688 1 98.88 112 GLU A C 1
ATOM 822 O O . GLU A 1 112 ? 2.186 -16.734 -24.406 1 98.88 112 GLU A O 1
ATOM 827 N N . VAL A 1 113 ? 1.706 -15.469 -22.625 1 98.81 113 VAL A N 1
ATOM 828 C CA . VAL A 1 113 ? 0.535 -16.266 -22.266 1 98.81 113 VAL A CA 1
ATOM 829 C C . VAL A 1 113 ? -0.487 -16.219 -23.406 1 98.81 113 VAL A C 1
ATOM 831 O O . VAL A 1 113 ? -1.079 -17.234 -23.75 1 98.81 113 VAL A O 1
ATOM 834 N N . ASP A 1 114 ? -0.679 -15.055 -23.969 1 98.81 114 ASP A N 1
ATOM 835 C CA . ASP A 1 114 ? -1.626 -14.898 -25.078 1 98.81 114 ASP A CA 1
ATOM 836 C C . ASP A 1 114 ? -1.232 -15.773 -26.266 1 98.81 114 ASP A C 1
ATOM 838 O O . ASP A 1 114 ? -2.086 -16.422 -26.875 1 98.81 114 ASP A O 1
ATOM 842 N N . ALA A 1 115 ? 0.024 -15.766 -26.562 1 98.88 115 ALA A N 1
ATOM 843 C CA . ALA A 1 115 ? 0.513 -16.609 -27.656 1 98.88 115 ALA A CA 1
ATOM 844 C C . ALA A 1 115 ? 0.269 -18.094 -27.359 1 98.88 115 ALA A C 1
ATOM 846 O O . ALA A 1 115 ? -0.1 -18.859 -28.25 1 98.88 115 ALA A O 1
ATOM 847 N N . MET A 1 116 ? 0.477 -18.469 -26.156 1 98.94 116 MET A N 1
ATOM 848 C CA . MET A 1 116 ? 0.253 -19.844 -25.734 1 98.94 116 MET A CA 1
ATOM 849 C C . MET A 1 116 ? -1.223 -20.219 -25.844 1 98.94 116 MET A C 1
ATOM 851 O O . MET A 1 116 ? -1.561 -21.312 -26.297 1 98.94 116 MET A O 1
ATOM 855 N N . ILE A 1 117 ? -2.068 -19.328 -25.391 1 98.81 117 ILE A N 1
ATOM 856 C CA . ILE A 1 117 ? -3.508 -19.547 -25.469 1 98.81 117 ILE A CA 1
ATOM 857 C C . ILE A 1 117 ? -3.924 -19.734 -26.922 1 98.81 117 ILE A C 1
ATOM 859 O O . ILE A 1 117 ? -4.695 -20.641 -27.25 1 98.81 117 ILE A O 1
ATOM 863 N N . GLU A 1 118 ? -3.434 -18.859 -27.75 1 98.81 118 GLU A N 1
ATOM 864 C CA . GLU A 1 118 ? -3.732 -18.953 -29.188 1 98.81 118 GLU A CA 1
ATOM 865 C C . GLU A 1 118 ? -3.281 -20.297 -29.75 1 98.81 118 GLU A C 1
ATOM 867 O O . GLU A 1 118 ? -4.02 -20.938 -30.5 1 98.81 118 GLU A O 1
ATOM 872 N N . ALA A 1 119 ? -2.107 -20.719 -29.422 1 98.81 119 ALA A N 1
ATOM 873 C CA . ALA A 1 119 ? -1.582 -22 -29.891 1 98.81 119 ALA A CA 1
ATOM 874 C C . ALA A 1 119 ? -2.453 -23.156 -29.422 1 98.81 119 ALA A C 1
ATOM 876 O O . ALA A 1 119 ? -2.689 -24.109 -30.172 1 98.81 119 ALA A O 1
ATOM 877 N N . ALA A 1 120 ? -2.883 -23.125 -28.188 1 98.75 120 ALA A N 1
ATOM 878 C CA . ALA A 1 120 ? -3.768 -24.156 -27.641 1 98.75 120 ALA A CA 1
ATOM 879 C C . ALA A 1 120 ? -5.082 -24.203 -28.406 1 98.75 120 ALA A C 1
ATOM 881 O O . ALA A 1 120 ? -5.562 -25.297 -28.75 1 98.75 120 ALA A O 1
ATOM 882 N N . GLN A 1 121 ? -5.598 -23.047 -28.672 1 98.25 121 GLN A N 1
ATOM 883 C CA . GLN A 1 121 ? -6.844 -22.969 -29.438 1 98.25 121 GLN A CA 1
ATOM 884 C C . GLN A 1 121 ? -6.676 -23.547 -30.844 1 98.25 121 GLN A C 1
ATOM 886 O O . GLN A 1 121 ? -7.527 -24.297 -31.312 1 98.25 121 GLN A O 1
ATOM 891 N N . ASN A 1 122 ? -5.641 -23.266 -31.5 1 98.19 122 ASN A N 1
ATOM 892 C CA . ASN A 1 122 ? -5.387 -23.703 -32.875 1 98.19 122 ASN A CA 1
ATOM 893 C C . ASN A 1 122 ? -5.184 -25.219 -32.938 1 98.19 122 ASN A C 1
ATOM 895 O O . ASN A 1 122 ? -5.617 -25.859 -33.906 1 98.19 122 ASN A O 1
ATOM 899 N N . SER A 1 123 ? -4.512 -25.75 -31.984 1 97.69 123 SER A N 1
ATOM 900 C CA . SER A 1 123 ? -4.188 -27.172 -32 1 97.69 123 SER A CA 1
ATOM 901 C C . SER A 1 123 ? -5.32 -28.016 -31.406 1 97.69 123 SER A C 1
ATOM 903 O O . SER A 1 123 ? -5.379 -29.219 -31.625 1 97.69 123 SER A O 1
ATOM 905 N N . GLY A 1 124 ? -6.148 -27.328 -30.562 1 97.06 124 GLY A N 1
ATOM 906 C CA . GLY A 1 124 ? -7.18 -28.031 -29.828 1 97.06 124 GLY A CA 1
ATOM 907 C C . GLY A 1 124 ? -6.66 -28.703 -28.578 1 97.06 124 GLY 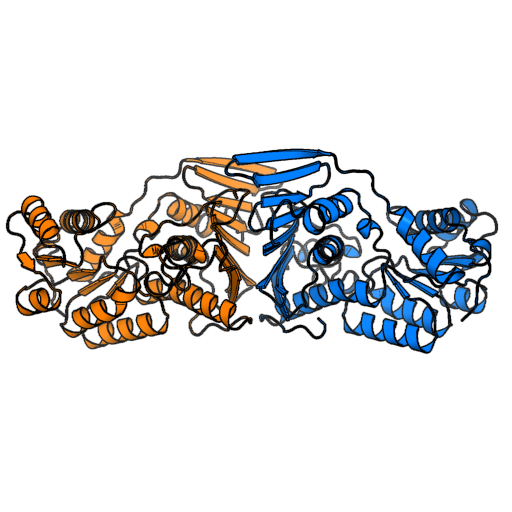A C 1
ATOM 908 O O . GLY A 1 124 ? -7.406 -29.391 -27.875 1 97.06 124 GLY A O 1
ATOM 909 N N . ALA A 1 125 ? -5.414 -28.516 -28.234 1 98 125 ALA A N 1
ATOM 910 C CA . ALA A 1 125 ? -4.797 -29.109 -27.062 1 98 125 ALA A CA 1
ATOM 911 C C . ALA A 1 125 ? -5.113 -28.297 -25.812 1 98 125 ALA A C 1
ATOM 913 O O . ALA A 1 125 ? -5.352 -27.078 -25.891 1 98 125 ALA A O 1
ATOM 914 N N . MET A 1 126 ? -5.109 -28.938 -24.625 1 98.38 126 MET A N 1
ATOM 915 C CA . MET A 1 126 ? -5.324 -28.297 -23.328 1 98.38 126 MET A CA 1
ATOM 916 C C . MET A 1 126 ? -4.07 -27.562 -22.875 1 98.38 126 MET A C 1
ATOM 918 O O . MET A 1 126 ? -2.955 -28.047 -23.031 1 98.38 126 MET A O 1
ATOM 922 N N . LEU A 1 127 ? -4.242 -26.375 -22.359 1 98.88 127 LEU A N 1
ATOM 923 C CA . LEU A 1 127 ? -3.203 -25.594 -21.703 1 98.88 127 LEU A CA 1
ATOM 924 C C . LEU A 1 127 ? -3.625 -25.219 -20.297 1 98.88 127 LEU A C 1
ATOM 926 O O . LEU A 1 127 ? -4.723 -24.688 -20.094 1 98.88 127 LEU A O 1
ATOM 930 N N . SER A 1 128 ? -2.801 -25.516 -19.297 1 98.81 128 SER A N 1
ATOM 931 C CA . SER A 1 128 ? -3.053 -25.188 -17.906 1 98.81 128 SER A CA 1
ATOM 932 C C . SER A 1 128 ? -1.763 -24.812 -17.188 1 98.81 128 SER A C 1
ATOM 934 O O . SER A 1 128 ? -0.673 -24.938 -17.75 1 98.81 128 SER A O 1
ATOM 936 N N . ALA A 1 129 ? -1.867 -24.188 -16.078 1 98.75 129 ALA A N 1
ATOM 937 C CA . ALA A 1 129 ? -0.761 -23.922 -15.156 1 98.75 129 ALA A CA 1
ATOM 938 C C . ALA A 1 129 ? -0.947 -24.656 -13.836 1 98.75 129 ALA A C 1
ATOM 940 O O . ALA A 1 129 ? -2.059 -24.719 -13.305 1 98.75 129 ALA A O 1
ATOM 941 N N . TYR A 1 130 ? 0.131 -25.188 -13.32 1 98.06 130 TYR A N 1
ATOM 942 C CA . TYR A 1 130 ? 0.052 -25.969 -12.086 1 98.06 130 TYR A CA 1
ATOM 943 C C . TYR A 1 130 ? -0.101 -25.047 -10.875 1 98.06 130 TYR A C 1
ATOM 945 O O . TYR A 1 130 ? 0.827 -24.906 -10.078 1 98.06 130 TYR A O 1
ATOM 953 N N . HIS A 1 131 ? -1.286 -24.516 -10.68 1 97.62 131 HIS A N 1
ATOM 954 C CA . HIS A 1 131 ? -1.672 -23.781 -9.477 1 97.62 131 HIS A CA 1
ATOM 955 C C . HIS A 1 131 ? -2.357 -24.703 -8.469 1 97.62 131 HIS A C 1
ATOM 957 O O . HIS A 1 131 ? -3.521 -24.484 -8.125 1 97.62 131 HIS A O 1
ATOM 963 N N . ASN A 1 132 ? -1.585 -25.625 -7.926 1 94.94 132 ASN A N 1
ATOM 964 C CA . ASN A 1 132 ? -2.135 -26.578 -6.973 1 94.94 132 ASN A CA 1
ATOM 965 C C . ASN A 1 132 ? -2.578 -25.906 -5.684 1 94.94 132 ASN A C 1
ATOM 967 O O . ASN A 1 132 ? -3.455 -26.406 -4.98 1 94.94 132 ASN A O 1
ATOM 971 N N . ARG A 1 133 ? -2.053 -24.75 -5.426 1 96.19 133 ARG A N 1
ATOM 972 C CA . ARG A 1 133 ? -2.352 -24.062 -4.176 1 96.19 133 ARG A CA 1
ATOM 973 C C . ARG A 1 133 ? -3.729 -23.406 -4.227 1 96.19 133 ARG A C 1
ATOM 975 O O . ARG A 1 133 ? -4.223 -22.906 -3.211 1 96.19 133 ARG A O 1
ATOM 982 N N . HIS A 1 134 ? -4.324 -23.422 -5.375 1 97.88 134 HIS A N 1
ATOM 983 C CA . HIS A 1 134 ? -5.73 -23.062 -5.504 1 97.88 134 HIS A CA 1
ATOM 984 C C . HIS A 1 134 ? -6.594 -23.828 -4.512 1 97.88 134 HIS A C 1
ATOM 986 O O . HIS A 1 134 ? -7.637 -23.344 -4.074 1 97.88 134 HIS A O 1
ATOM 992 N N . TRP A 1 135 ? -6.105 -25 -4.113 1 98.12 135 TRP A N 1
ATOM 993 C CA . TRP A 1 135 ? -6.887 -25.875 -3.254 1 98.12 135 TRP A CA 1
ATOM 994 C C . TRP A 1 135 ? -6.242 -26.016 -1.878 1 98.12 135 TRP A C 1
ATOM 996 O O . TRP A 1 135 ? -6.488 -26.984 -1.158 1 98.12 135 TRP A O 1
ATOM 1006 N N . ASP A 1 136 ? -5.391 -25.078 -1.505 1 97.75 136 ASP A N 1
ATOM 1007 C CA . ASP A 1 136 ? -4.91 -25.062 -0.126 1 97.75 136 ASP A CA 1
ATOM 1008 C C . ASP A 1 136 ? -6.07 -24.922 0.857 1 97.75 136 ASP A C 1
ATOM 1010 O O . ASP A 1 136 ? -7 -24.141 0.616 1 97.75 136 ASP A O 1
ATOM 1014 N N . GLY A 1 137 ? -5.957 -25.656 1.97 1 97.81 137 GLY A N 1
ATOM 1015 C CA . GLY A 1 137 ? -7.027 -25.641 2.953 1 97.81 137 GLY A CA 1
ATOM 1016 C C . GLY A 1 137 ? -7.359 -24.234 3.445 1 97.81 137 GLY A C 1
ATOM 1017 O O . GLY A 1 137 ? -8.531 -23.906 3.619 1 97.81 137 GLY A O 1
ATOM 1018 N N . ARG A 1 138 ? -6.438 -23.438 3.643 1 97.25 138 ARG A N 1
ATOM 1019 C CA . ARG A 1 138 ? -6.625 -22.094 4.176 1 97.25 138 ARG A CA 1
ATOM 1020 C C . ARG A 1 138 ? -7.445 -21.234 3.219 1 97.25 138 ARG A C 1
ATOM 1022 O O . ARG A 1 138 ? -8.336 -20.5 3.648 1 97.25 138 ARG A O 1
ATOM 1029 N N . ILE A 1 139 ? -7.176 -21.328 1.93 1 97.69 139 ILE A N 1
ATOM 1030 C CA . ILE A 1 139 ? -7.871 -20.469 0.984 1 97.69 139 ILE A CA 1
ATOM 1031 C C . ILE A 1 139 ? -9.273 -21.016 0.716 1 97.69 139 ILE A C 1
ATOM 1033 O O . ILE A 1 139 ? -10.227 -20.25 0.571 1 97.69 139 ILE A O 1
ATOM 1037 N N . LEU A 1 140 ? -9.406 -22.344 0.643 1 97.62 140 LEU A N 1
ATOM 1038 C CA . LEU A 1 140 ? -10.734 -22.922 0.498 1 97.62 140 LEU A CA 1
ATOM 1039 C C . LEU A 1 140 ? -11.633 -22.516 1.658 1 97.62 140 LEU A C 1
ATOM 1041 O O . LEU A 1 140 ? -12.797 -22.172 1.451 1 97.62 140 LEU A O 1
ATOM 1045 N N . GLN A 1 141 ? -11.102 -22.578 2.785 1 97.62 141 GLN A N 1
ATOM 1046 C CA . GLN A 1 141 ? -11.859 -22.141 3.957 1 97.62 141 GLN A CA 1
ATOM 1047 C C . GLN A 1 141 ? -12.18 -20.656 3.893 1 97.62 141 GLN A C 1
ATOM 1049 O O . GLN A 1 141 ? -13.297 -20.25 4.211 1 97.62 141 GLN A O 1
ATOM 1054 N N . ALA A 1 142 ? -11.234 -19.891 3.531 1 98 142 ALA A N 1
ATOM 1055 C CA . ALA A 1 142 ? -11.461 -18.453 3.398 1 98 142 ALA A CA 1
ATOM 1056 C C . ALA A 1 142 ? -12.594 -18.172 2.42 1 98 142 ALA A C 1
ATOM 1058 O O . ALA A 1 142 ? -13.461 -17.328 2.691 1 98 142 ALA A O 1
ATOM 1059 N N . VAL A 1 143 ? -12.594 -18.812 1.294 1 97.88 143 VAL A N 1
ATOM 1060 C CA . VAL A 1 143 ? -13.633 -18.641 0.286 1 97.88 143 VAL A CA 1
ATOM 1061 C C . VAL A 1 143 ? -15 -18.984 0.885 1 97.88 143 VAL A C 1
ATOM 1063 O O . VAL A 1 143 ? -15.961 -18.234 0.709 1 97.88 143 VAL A O 1
ATOM 1066 N N . GLU A 1 144 ? -15.039 -20.062 1.592 1 97.31 144 GLU A N 1
ATOM 1067 C CA . GLU A 1 144 ? -16.281 -20.453 2.238 1 97.31 144 GLU A CA 1
ATOM 1068 C C . GLU A 1 144 ? -16.75 -19.406 3.242 1 97.31 144 GLU A C 1
ATOM 1070 O O . GLU A 1 144 ? -17.906 -18.984 3.213 1 97.31 144 GLU A O 1
ATOM 1075 N N . LEU A 1 145 ? -15.883 -19 4.098 1 96.5 145 LEU A N 1
ATOM 1076 C CA . LEU A 1 145 ? -16.188 -18.062 5.164 1 96.5 145 LEU A CA 1
ATOM 1077 C C . LEU A 1 145 ? -16.625 -16.719 4.594 1 96.5 145 LEU A C 1
ATOM 1079 O O . LEU A 1 145 ? -17.531 -16.078 5.117 1 96.5 145 LEU A O 1
ATOM 1083 N N . ILE A 1 146 ? -16 -16.281 3.516 1 97.06 146 ILE A N 1
ATOM 1084 C CA . ILE A 1 146 ? -16.188 -14.93 2.988 1 97.06 146 ILE A CA 1
ATOM 1085 C C . ILE A 1 146 ? -17.344 -14.93 1.986 1 97.06 146 ILE A C 1
ATOM 1087 O O . ILE A 1 146 ? -18.281 -14.148 2.117 1 97.06 146 ILE A O 1
ATOM 1091 N N . LYS A 1 147 ? -17.344 -15.836 1.054 1 96.56 147 LYS A N 1
ATOM 1092 C CA . LYS A 1 147 ? -18.297 -15.773 -0.051 1 96.56 147 LYS A CA 1
ATOM 1093 C C . LYS A 1 147 ? -19.625 -16.422 0.332 1 96.56 147 LYS A C 1
ATOM 1095 O O . LYS A 1 147 ? -20.688 -15.953 -0.051 1 96.56 147 LYS A O 1
ATOM 1100 N N . ASN A 1 148 ? -19.516 -17.5 1.084 1 95.62 148 ASN A N 1
ATOM 1101 C CA . ASN A 1 148 ? -20.75 -18.234 1.383 1 95.62 148 ASN A CA 1
ATOM 1102 C C . ASN A 1 148 ? -21.344 -17.797 2.713 1 95.62 148 ASN A C 1
ATOM 1104 O O . ASN A 1 148 ? -22.578 -17.688 2.84 1 95.62 148 ASN A O 1
ATOM 1108 N N . GLN A 1 149 ? -20.516 -17.516 3.701 1 95.25 149 GLN A N 1
ATOM 1109 C CA . GLN A 1 149 ? -21.031 -17.219 5.031 1 95.25 149 GLN A CA 1
ATOM 1110 C C . GLN A 1 149 ? -21.031 -15.719 5.297 1 95.25 149 GLN A C 1
ATOM 1112 O O . GLN A 1 149 ? -21.594 -15.25 6.285 1 95.25 149 GLN A O 1
ATOM 1117 N N . ASN A 1 150 ? -20.359 -14.922 4.441 1 95.12 150 ASN A N 1
ATOM 1118 C CA . ASN A 1 150 ? -20.328 -13.461 4.512 1 95.12 150 ASN A CA 1
ATOM 1119 C C . ASN A 1 150 ? -19.859 -12.977 5.883 1 95.12 150 ASN A C 1
ATOM 1121 O O . ASN A 1 150 ? -20.438 -12.047 6.441 1 95.12 150 ASN A O 1
ATOM 1125 N N . LEU A 1 151 ? -18.828 -13.586 6.43 1 94.69 151 LEU A N 1
ATOM 1126 C CA . LEU A 1 151 ? -18.438 -13.367 7.82 1 94.69 151 LEU A CA 1
ATOM 1127 C C . LEU A 1 151 ? -17.734 -12.023 7.98 1 94.69 151 LEU A C 1
ATOM 1129 O O . LEU A 1 151 ? -17.609 -11.516 9.094 1 94.69 151 LEU A O 1
ATOM 1133 N N . ILE A 1 152 ? -17.25 -11.453 6.883 1 96.69 152 ILE A N 1
ATOM 1134 C CA . ILE A 1 152 ? -16.531 -10.195 7.039 1 96.69 152 ILE A CA 1
ATOM 1135 C C . ILE A 1 152 ? -17.25 -9.086 6.262 1 96.69 152 ILE A C 1
ATOM 1137 O O . ILE A 1 152 ? -16.672 -8.031 6 1 96.69 152 ILE A O 1
ATOM 1141 N N . GLY A 1 153 ? -18.469 -9.289 5.84 1 95.69 153 GLY A N 1
ATOM 1142 C CA . GLY A 1 153 ? -19.156 -8.336 4.996 1 95.69 153 GLY A CA 1
ATOM 1143 C C . GLY A 1 153 ? -18.562 -8.234 3.602 1 95.69 153 GLY A C 1
ATOM 1144 O O . GLY A 1 153 ? -18.031 -9.211 3.074 1 95.69 153 GLY A O 1
ATOM 1145 N N . ASP A 1 154 ? -18.75 -7.051 2.992 1 95.44 154 ASP A N 1
ATOM 1146 C CA . ASP A 1 154 ? -18.219 -6.848 1.646 1 95.44 154 ASP A CA 1
ATOM 1147 C C . ASP A 1 154 ? -16.703 -6.719 1.669 1 95.44 154 ASP A C 1
ATOM 1149 O O . ASP A 1 154 ? -16.141 -5.93 2.439 1 95.44 154 ASP A O 1
ATOM 1153 N N . VAL A 1 155 ? -16.031 -7.469 0.831 1 97.25 155 VAL A N 1
ATOM 1154 C CA . VAL A 1 155 ? -14.586 -7.371 0.732 1 97.25 155 VAL A CA 1
ATOM 1155 C C . VAL A 1 155 ? -14.195 -6 0.189 1 97.25 155 VAL A C 1
ATOM 1157 O O . VAL A 1 155 ? -14.703 -5.562 -0.844 1 97.25 155 VAL A O 1
ATOM 1160 N N . VAL A 1 156 ? -13.258 -5.316 0.896 1 97.75 156 VAL A N 1
ATOM 1161 C CA . VAL A 1 156 ? -12.805 -3.984 0.519 1 97.75 156 VAL A CA 1
ATOM 1162 C C . VAL A 1 156 ? -11.406 -4.074 -0.095 1 97.75 156 VAL A C 1
ATOM 1164 O O . VAL A 1 156 ? -11.156 -3.514 -1.165 1 97.75 156 VAL A O 1
ATOM 1167 N N . ARG A 1 157 ? -10.523 -4.773 0.556 1 98.06 157 ARG A N 1
ATOM 1168 C CA . ARG A 1 157 ? -9.148 -4.875 0.063 1 98.06 157 ARG A CA 1
ATOM 1169 C C . ARG A 1 157 ? -8.508 -6.184 0.502 1 98.06 157 ARG A C 1
ATOM 1171 O O . ARG A 1 157 ? -8.93 -6.793 1.484 1 98.06 157 ARG A O 1
ATOM 1178 N N . ILE A 1 158 ? -7.535 -6.578 -0.205 1 98.5 158 ILE A N 1
ATOM 1179 C CA . ILE A 1 158 ? -6.656 -7.684 0.155 1 98.5 158 ILE A CA 1
ATOM 1180 C C . ILE A 1 158 ? -5.203 -7.215 0.137 1 98.5 158 ILE A C 1
ATOM 1182 O O . ILE A 1 158 ? -4.75 -6.617 -0.843 1 98.5 158 ILE A O 1
ATOM 1186 N N . GLU A 1 159 ? -4.492 -7.414 1.18 1 97.94 159 GLU A N 1
ATOM 1187 C CA . GLU A 1 159 ? -3.064 -7.121 1.267 1 97.94 159 GLU A CA 1
ATOM 1188 C C . GLU A 1 159 ? -2.238 -8.398 1.279 1 97.94 159 GLU A C 1
ATOM 1190 O O . GLU A 1 159 ? -2.348 -9.211 2.207 1 97.94 159 GLU A O 1
ATOM 1195 N N . CYS A 1 160 ? -1.437 -8.562 0.267 1 98.12 160 CYS A N 1
ATOM 1196 C CA . CYS A 1 160 ? -0.539 -9.703 0.128 1 98.12 160 CYS A CA 1
ATOM 1197 C C . CYS A 1 160 ? 0.896 -9.312 0.461 1 98.12 160 CYS A C 1
ATOM 1199 O O . CYS A 1 160 ? 1.391 -8.281 -0.012 1 98.12 160 CYS A O 1
ATOM 1201 N N . HIS A 1 161 ? 1.501 -10.133 1.23 1 96.12 161 HIS A N 1
ATOM 1202 C CA . HIS A 1 161 ? 2.871 -9.781 1.583 1 96.12 161 HIS A CA 1
ATOM 1203 C C . HIS A 1 161 ? 3.707 -11.023 1.865 1 96.12 161 HIS A C 1
ATOM 1205 O O . HIS A 1 161 ? 3.217 -11.984 2.463 1 96.12 161 HIS A O 1
ATOM 1211 N N . MET A 1 162 ? 4.855 -10.977 1.385 1 95.44 162 MET A N 1
ATOM 1212 C CA . MET A 1 162 ? 5.926 -11.891 1.778 1 95.44 162 MET A CA 1
ATOM 1213 C C . MET A 1 162 ? 7.277 -11.18 1.765 1 95.44 162 MET A C 1
ATOM 1215 O O . MET A 1 162 ? 7.547 -10.375 0.876 1 95.44 162 MET A O 1
ATOM 1219 N N . GLY A 1 163 ? 8.039 -11.508 2.754 1 92.75 163 GLY A N 1
ATOM 1220 C CA . GLY A 1 163 ? 9.359 -10.906 2.725 1 92.75 163 GLY A CA 1
ATOM 1221 C C . GLY A 1 163 ? 10.102 -11.031 4.043 1 92.75 163 GLY A C 1
ATOM 1222 O O . GLY A 1 163 ? 9.492 -11.32 5.078 1 92.75 163 GLY A O 1
ATOM 1223 N N . ASN A 1 164 ? 11.359 -10.93 3.963 1 93.75 164 ASN A N 1
ATOM 1224 C CA . ASN A 1 164 ? 12.336 -10.883 5.051 1 93.75 164 ASN A CA 1
ATOM 1225 C C . ASN A 1 164 ? 13.586 -10.109 4.648 1 93.75 164 ASN A C 1
ATOM 1227 O O . ASN A 1 164 ? 13.633 -9.508 3.576 1 93.75 164 ASN A O 1
ATOM 1231 N N . TYR A 1 165 ? 14.43 -10.07 5.613 1 96.12 165 TYR A N 1
ATOM 1232 C CA . TYR A 1 165 ? 15.719 -9.477 5.309 1 96.12 165 TYR A CA 1
ATOM 1233 C C . TYR A 1 165 ? 16.766 -10.547 5.016 1 96.12 165 TYR A C 1
ATOM 1235 O O . TYR A 1 165 ? 17.078 -11.367 5.883 1 96.12 165 TYR A O 1
ATOM 1243 N N . GLY A 1 166 ? 17.25 -10.5 3.756 1 95.31 166 GLY A N 1
ATOM 1244 C CA . GLY A 1 166 ? 18.312 -11.453 3.441 1 95.31 166 GLY A CA 1
ATOM 1245 C C . GLY A 1 166 ? 18.75 -11.398 1.99 1 95.31 166 GLY A C 1
ATOM 1246 O O . GLY A 1 166 ? 17.922 -11.195 1.095 1 95.31 166 GLY A O 1
ATOM 1247 N N . LYS A 1 167 ? 19.984 -11.625 1.773 1 95.5 167 LYS A N 1
ATOM 1248 C CA . LYS A 1 167 ? 20.547 -11.695 0.426 1 95.5 167 LYS A CA 1
ATOM 1249 C C . LYS A 1 167 ? 20 -12.898 -0.337 1 95.5 167 LYS A C 1
ATOM 1251 O O . LYS A 1 167 ? 20.109 -14.031 0.129 1 95.5 167 LYS A O 1
ATOM 1256 N N . PRO A 1 168 ? 19.422 -12.633 -1.516 1 96.56 168 PRO A N 1
ATOM 1257 C CA . PRO A 1 168 ? 18.984 -13.781 -2.318 1 96.56 168 PRO A CA 1
ATOM 1258 C C . PRO A 1 168 ? 20.141 -14.68 -2.744 1 96.56 168 PRO A C 1
ATOM 1260 O O . PRO A 1 168 ? 21.281 -14.203 -2.893 1 96.56 168 PRO A O 1
ATOM 1263 N N . GLY A 1 169 ? 19.891 -15.938 -2.854 1 95.75 169 GLY A N 1
ATOM 1264 C CA . GLY A 1 169 ? 20.906 -16.875 -3.305 1 95.75 169 GLY A CA 1
ATOM 1265 C C . GLY A 1 169 ? 21.266 -16.703 -4.77 1 95.75 169 GLY A C 1
ATOM 1266 O O . GLY A 1 169 ? 20.781 -15.781 -5.43 1 95.75 169 GLY A O 1
ATOM 1267 N N . ASP A 1 170 ? 22.125 -17.562 -5.258 1 95.06 170 ASP A N 1
ATOM 1268 C CA . ASP A 1 170 ? 22.641 -17.422 -6.617 1 95.06 170 ASP A CA 1
ATOM 1269 C C . ASP A 1 170 ? 21.938 -18.375 -7.574 1 95.06 170 ASP A C 1
ATOM 1271 O O . ASP A 1 170 ? 22.422 -18.656 -8.664 1 95.06 170 ASP A O 1
ATOM 1275 N N . TRP A 1 171 ? 20.828 -18.844 -7.234 1 93 171 TRP A N 1
ATOM 1276 C CA . TRP A 1 171 ? 20.047 -19.719 -8.109 1 93 171 TRP A CA 1
ATOM 1277 C C . TRP A 1 171 ? 19.297 -18.891 -9.156 1 93 171 TRP A C 1
ATOM 1279 O O . TRP A 1 171 ? 19.25 -17.672 -9.07 1 93 171 TRP A O 1
ATOM 1289 N N . TRP A 1 172 ? 18.797 -19.594 -10.195 1 93.56 172 TRP A N 1
ATOM 1290 C CA . TRP A 1 172 ? 18.234 -18.922 -11.367 1 93.56 172 TRP A CA 1
ATOM 1291 C C . TRP A 1 172 ? 17.047 -18.047 -10.992 1 93.56 172 TRP A C 1
ATOM 1293 O O . TRP A 1 172 ? 16.734 -17.078 -11.68 1 93.56 172 TRP A O 1
ATOM 1303 N N . ARG A 1 173 ? 16.391 -18.297 -9.898 1 95.44 173 ARG A N 1
ATOM 1304 C CA . ARG A 1 173 ? 15.227 -17.531 -9.453 1 95.44 173 ARG A CA 1
ATOM 1305 C C . ARG A 1 173 ? 15.617 -16.125 -9.055 1 95.44 173 ARG A C 1
ATOM 1307 O O . ARG A 1 173 ? 14.758 -15.258 -8.875 1 95.44 173 ARG A O 1
ATOM 1314 N N . THR A 1 174 ? 16.922 -15.906 -8.867 1 97.06 174 THR A N 1
ATOM 1315 C CA . THR A 1 174 ? 17.406 -14.586 -8.5 1 97.06 174 THR A CA 1
ATOM 1316 C C . THR A 1 174 ? 17.719 -13.758 -9.75 1 97.06 174 THR A C 1
ATOM 1318 O O . THR A 1 174 ? 17.938 -12.547 -9.656 1 97.06 174 THR A O 1
ATOM 1321 N N . SER A 1 175 ? 17.688 -14.398 -10.93 1 98 175 SER A N 1
ATOM 1322 C CA . SER A 1 175 ? 17.906 -13.711 -12.195 1 98 175 SER A CA 1
ATOM 1323 C C . SER A 1 175 ? 16.609 -13.141 -12.75 1 98 175 SER A C 1
ATOM 1325 O O . SER A 1 175 ? 15.648 -13.883 -12.977 1 98 175 SER A O 1
ATOM 1327 N N . ARG A 1 176 ? 16.609 -11.906 -13.031 1 97.56 176 ARG A N 1
ATOM 1328 C CA . ARG A 1 176 ? 15.414 -11.227 -13.523 1 97.56 176 ARG A CA 1
ATOM 1329 C C . ARG A 1 176 ? 15.016 -11.75 -14.898 1 97.56 176 ARG A C 1
ATOM 1331 O O . ARG A 1 176 ? 13.836 -11.984 -15.164 1 97.56 176 ARG A O 1
ATOM 1338 N N . SER A 1 177 ? 15.969 -11.93 -15.758 1 97.88 177 SER A N 1
ATOM 1339 C CA . SER A 1 177 ? 15.688 -12.375 -17.125 1 97.88 177 SER A CA 1
ATOM 1340 C C . SER A 1 177 ? 15.148 -13.797 -17.141 1 97.88 177 SER A C 1
ATOM 1342 O O . SER A 1 177 ? 14.461 -14.188 -18.094 1 97.88 177 SER A O 1
ATOM 1344 N N . ILE A 1 178 ? 15.422 -14.555 -16.062 1 98.06 178 ILE A N 1
ATOM 1345 C CA . ILE A 1 178 ? 14.992 -15.953 -16 1 98.06 178 ILE A CA 1
ATOM 1346 C C . ILE A 1 178 ? 13.703 -16.062 -15.195 1 98.06 178 ILE A C 1
ATOM 1348 O O . ILE A 1 178 ? 12.734 -16.672 -15.648 1 98.06 178 ILE A O 1
ATOM 1352 N N . SER A 1 179 ? 13.594 -15.422 -14.086 1 97.81 179 SER A N 1
ATOM 1353 C CA . SER A 1 179 ? 12.5 -15.609 -13.141 1 97.81 179 SER A CA 1
ATOM 1354 C C . SER A 1 179 ? 11.336 -14.664 -13.438 1 97.81 179 SER A C 1
ATOM 1356 O O . SER A 1 179 ? 10.203 -14.922 -13.031 1 97.81 179 SER A O 1
ATOM 1358 N N . GLY A 1 180 ? 11.617 -13.555 -14.094 1 97.94 180 GLY A N 1
ATOM 1359 C CA . GLY A 1 180 ? 10.617 -12.531 -14.344 1 97.94 180 GLY A CA 1
ATOM 1360 C C . GLY A 1 180 ? 10.672 -11.391 -13.344 1 97.94 180 GLY A C 1
ATOM 1361 O O . GLY A 1 180 ? 10.102 -10.32 -13.586 1 97.94 180 GLY A O 1
ATOM 1362 N N . GLY A 1 181 ? 11.375 -11.586 -12.195 1 97.94 181 GLY A N 1
ATOM 1363 C CA . GLY A 1 181 ? 11.469 -10.562 -11.172 1 97.94 181 GLY A CA 1
ATOM 1364 C C . GLY A 1 181 ? 11.039 -11.055 -9.797 1 97.94 181 GLY A C 1
ATOM 1365 O O . GLY A 1 181 ? 10.508 -12.156 -9.664 1 97.94 181 GLY A O 1
ATOM 1366 N N . ILE A 1 182 ? 11.18 -10.227 -8.82 1 97.75 182 ILE A N 1
ATOM 1367 C CA . ILE A 1 182 ? 11.023 -10.609 -7.418 1 97.75 182 ILE A CA 1
ATOM 1368 C C . ILE A 1 182 ? 9.562 -10.977 -7.145 1 97.75 182 ILE A C 1
ATOM 1370 O O . ILE A 1 182 ? 9.281 -11.797 -6.266 1 97.75 182 ILE A O 1
ATOM 1374 N N . LEU A 1 183 ? 8.633 -10.438 -7.91 1 98.25 183 LEU A N 1
ATOM 1375 C CA . LEU A 1 183 ? 7.219 -10.609 -7.617 1 98.25 183 LEU A CA 1
ATOM 1376 C C . LEU A 1 183 ? 6.719 -11.969 -8.094 1 98.25 183 LEU A C 1
ATOM 1378 O O . LEU A 1 183 ? 5.688 -12.453 -7.633 1 98.25 183 LEU A O 1
ATOM 1382 N N . TYR A 1 184 ? 7.344 -12.594 -8.992 1 97.56 184 TYR A N 1
ATOM 1383 C CA . TYR A 1 184 ? 6.766 -13.672 -9.789 1 97.56 184 TYR A CA 1
ATOM 1384 C C . TYR A 1 184 ? 6.691 -14.961 -8.977 1 97.56 184 TYR A C 1
ATOM 1386 O O . TYR A 1 184 ? 5.664 -15.648 -8.977 1 97.56 184 TYR A O 1
ATOM 1394 N N . ASP A 1 185 ? 7.75 -15.25 -8.195 1 92.56 185 ASP A N 1
ATOM 1395 C CA . ASP A 1 185 ? 7.812 -16.578 -7.586 1 92.56 185 ASP A CA 1
ATOM 1396 C C . ASP A 1 185 ? 6.715 -16.75 -6.543 1 92.56 185 ASP A C 1
ATOM 1398 O O . ASP A 1 185 ? 5.824 -17.594 -6.711 1 92.56 185 ASP A O 1
ATOM 1402 N N . TRP A 1 186 ? 6.66 -15.891 -5.598 1 94.25 186 TRP A N 1
ATOM 1403 C CA . TRP A 1 186 ? 5.652 -16.016 -4.551 1 94.25 186 TRP A CA 1
ATOM 1404 C C . TRP A 1 186 ? 4.438 -15.141 -4.863 1 94.25 186 TRP A C 1
ATOM 1406 O O . TRP A 1 186 ? 3.32 -15.453 -4.445 1 94.25 186 TRP A O 1
ATOM 1416 N N . GLY A 1 187 ? 4.648 -14.117 -5.625 1 97.62 187 GLY A N 1
ATOM 1417 C CA . GLY A 1 187 ? 3.543 -13.234 -5.953 1 97.62 187 GLY A CA 1
ATOM 1418 C C . GLY A 1 187 ? 2.43 -13.922 -6.719 1 97.62 187 GLY A C 1
ATOM 1419 O O . GLY A 1 187 ? 1.25 -13.641 -6.5 1 97.62 187 GLY A O 1
ATOM 1420 N N . VAL A 1 188 ? 2.787 -14.789 -7.531 1 97.69 188 VAL A N 1
ATOM 1421 C CA . VAL A 1 188 ? 1.788 -15.492 -8.336 1 97.69 188 VAL A CA 1
ATOM 1422 C C . VAL A 1 188 ? 0.891 -16.328 -7.43 1 97.69 188 VAL A C 1
ATOM 1424 O O . VAL A 1 188 ? -0.315 -16.438 -7.664 1 97.69 188 VAL A O 1
ATOM 1427 N N . HIS A 1 189 ? 1.453 -16.984 -6.344 1 96.94 189 HIS A N 1
ATOM 1428 C CA . HIS A 1 189 ? 0.662 -17.75 -5.383 1 96.94 189 HIS A CA 1
ATOM 1429 C C . HIS A 1 189 ? -0.305 -16.844 -4.625 1 96.94 189 HIS A C 1
ATOM 1431 O O . HIS A 1 189 ? -1.483 -17.188 -4.473 1 96.94 189 HIS A O 1
ATOM 1437 N N . LEU A 1 190 ? 0.188 -15.766 -4.203 1 98.12 190 LEU A N 1
ATOM 1438 C CA . LEU A 1 190 ? -0.624 -14.859 -3.402 1 98.12 190 LEU A CA 1
ATOM 1439 C C . LEU A 1 190 ? -1.737 -14.242 -4.242 1 98.12 190 LEU A C 1
ATOM 1441 O O . LEU A 1 190 ? -2.865 -14.086 -3.768 1 98.12 190 LEU A O 1
ATOM 1445 N N . LEU A 1 191 ? -1.393 -13.922 -5.457 1 98.44 191 LEU A N 1
ATOM 1446 C CA . LEU A 1 191 ? -2.414 -13.383 -6.348 1 98.44 191 LEU A CA 1
ATOM 1447 C C . LEU A 1 191 ? -3.457 -14.445 -6.684 1 98.44 191 LEU A C 1
ATOM 1449 O O . LEU A 1 191 ? -4.641 -14.133 -6.836 1 98.44 19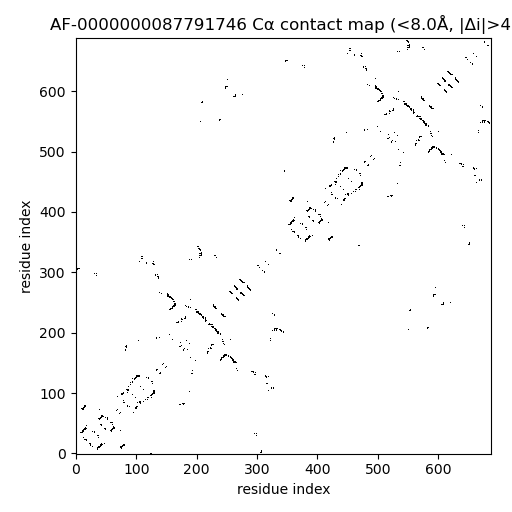1 LEU A O 1
ATOM 1453 N N . GLU A 1 192 ? -2.971 -15.664 -6.836 1 97.12 192 GLU A N 1
ATOM 1454 C CA . GLU A 1 192 ? -3.916 -16.75 -7.055 1 97.12 192 GLU A CA 1
ATOM 1455 C C . GLU A 1 192 ? -4.93 -16.844 -5.922 1 97.12 192 GLU A C 1
ATOM 1457 O O . GLU A 1 192 ? -6.133 -16.984 -6.164 1 97.12 192 GLU A O 1
ATOM 1462 N N . TYR A 1 193 ? -4.473 -16.719 -4.668 1 97.88 193 TYR A N 1
ATOM 1463 C CA . TYR A 1 193 ? -5.367 -16.688 -3.518 1 97.88 193 TYR A CA 1
ATOM 1464 C C . TYR A 1 193 ? -6.32 -15.508 -3.596 1 97.88 193 TYR A C 1
ATOM 1466 O O . TYR A 1 193 ? -7.539 -15.68 -3.516 1 97.88 193 TYR A O 1
ATOM 1474 N N . ALA A 1 194 ? -5.801 -14.398 -3.84 1 98.38 194 ALA A N 1
ATOM 1475 C CA . ALA A 1 194 ? -6.57 -13.156 -3.799 1 98.38 194 ALA A CA 1
ATOM 1476 C C . ALA A 1 194 ? -7.652 -13.141 -4.875 1 98.38 194 ALA A C 1
ATOM 1478 O O . ALA A 1 194 ? -8.773 -12.688 -4.633 1 98.38 194 ALA A O 1
ATOM 1479 N N . LEU A 1 195 ? -7.309 -13.633 -6.055 1 97.75 195 LEU A N 1
ATOM 1480 C CA . LEU A 1 195 ? -8.211 -13.57 -7.199 1 97.75 195 LEU A CA 1
ATOM 1481 C C . LEU A 1 195 ? -9.328 -14.602 -7.07 1 97.75 195 LEU A C 1
ATOM 1483 O O . LEU A 1 195 ? -10.305 -14.555 -7.824 1 97.75 195 LEU A O 1
ATOM 1487 N N . GLN A 1 196 ? -9.195 -15.562 -6.125 1 97.88 196 GLN A N 1
ATOM 1488 C CA . GLN A 1 196 ? -10.32 -16.438 -5.789 1 97.88 196 GLN A CA 1
ATOM 1489 C C . GLN A 1 196 ? -11.352 -15.695 -4.949 1 97.88 196 GLN A C 1
ATOM 1491 O O . GLN A 1 196 ? -12.5 -16.125 -4.848 1 97.88 196 GLN A O 1
ATOM 1496 N N . LEU A 1 197 ? -10.898 -14.633 -4.336 1 97.38 197 LEU A N 1
ATOM 1497 C CA . LEU A 1 197 ? -11.75 -13.914 -3.391 1 97.38 197 LEU A CA 1
ATOM 1498 C C . LEU A 1 197 ? -12.344 -12.664 -4.027 1 97.38 197 LEU A C 1
ATOM 1500 O O . LEU A 1 197 ? -13.445 -12.242 -3.664 1 97.38 197 LEU A O 1
ATOM 1504 N N . ILE A 1 198 ? -11.594 -12.016 -4.945 1 95.75 198 ILE A N 1
ATOM 1505 C CA . ILE A 1 198 ? -12.086 -10.852 -5.664 1 95.75 198 ILE A CA 1
ATOM 1506 C C . ILE A 1 198 ? -12.422 -11.227 -7.105 1 95.75 198 ILE A C 1
ATOM 1508 O O . ILE A 1 198 ? -11.547 -11.672 -7.855 1 95.75 198 ILE A O 1
ATOM 1512 N N . GLU A 1 199 ? -13.57 -11.008 -7.508 1 91.81 199 GLU A N 1
ATOM 1513 C CA . GLU A 1 199 ? -14.008 -11.414 -8.836 1 91.81 199 GLU A CA 1
ATOM 1514 C C . GLU A 1 199 ? -14.195 -10.203 -9.75 1 91.81 199 GLU A C 1
ATOM 1516 O O . GLU A 1 199 ? -14.391 -10.352 -10.961 1 91.81 199 GLU A O 1
ATOM 1521 N N . ALA A 1 200 ? -14.117 -9.008 -9.234 1 94.81 200 ALA A N 1
ATOM 1522 C CA . ALA A 1 200 ? -14.312 -7.789 -10.016 1 94.81 200 ALA A CA 1
ATOM 1523 C C . ALA A 1 200 ? -13.227 -7.637 -11.078 1 94.81 200 ALA A C 1
ATOM 1525 O O . ALA A 1 200 ? -12.078 -8.031 -10.859 1 94.81 200 ALA A O 1
ATOM 1526 N N . PRO A 1 201 ? -13.594 -7 -12.219 1 96.69 201 PRO A N 1
ATOM 1527 C CA . PRO A 1 201 ? -12.609 -6.809 -13.289 1 96.69 201 PRO A CA 1
ATOM 1528 C C . PRO A 1 201 ? -11.453 -5.906 -12.867 1 96.69 201 PRO A C 1
ATOM 1530 O O . PRO A 1 201 ? -11.656 -4.934 -12.133 1 96.69 201 PRO A O 1
ATOM 1533 N N . LEU A 1 202 ? -10.297 -6.238 -13.398 1 96.38 202 LEU A N 1
ATOM 1534 C CA . LEU A 1 202 ? -9.102 -5.418 -13.227 1 96.38 202 LEU A CA 1
ATOM 1535 C C . LEU A 1 202 ? -9.234 -4.105 -14 1 96.38 202 LEU A C 1
ATOM 1537 O O . LEU A 1 202 ? -9.742 -4.086 -15.117 1 96.38 202 LEU A O 1
ATOM 1541 N N . SER A 1 203 ? -8.672 -3.021 -13.398 1 97.44 203 SER A N 1
ATOM 1542 C CA . SER A 1 203 ? -8.766 -1.758 -14.125 1 97.44 203 SER A CA 1
ATOM 1543 C C . SER A 1 203 ? -7.391 -1.112 -14.281 1 97.44 203 SER A C 1
ATOM 1545 O O . SER A 1 203 ? -7.051 -0.624 -15.367 1 97.44 203 SER A O 1
ATOM 1547 N N . GLU A 1 204 ? -6.562 -1.14 -13.258 1 98.5 204 GLU A N 1
ATOM 1548 C CA . GLU A 1 204 ? -5.262 -0.478 -13.312 1 98.5 204 GLU A CA 1
ATOM 1549 C C . GLU A 1 204 ? -4.273 -1.13 -12.352 1 98.5 204 GLU A C 1
ATOM 1551 O O . GLU A 1 204 ? -4.664 -1.636 -11.297 1 98.5 204 GLU A O 1
ATOM 1556 N N . VAL A 1 205 ? -3.012 -1.109 -12.727 1 98.75 205 VAL A N 1
ATOM 1557 C CA . VAL A 1 205 ? -1.938 -1.647 -11.898 1 98.75 205 VAL A CA 1
ATOM 1558 C C . VAL A 1 205 ? -0.847 -0.594 -11.719 1 98.75 205 VAL A C 1
ATOM 1560 O O . VAL A 1 205 ? -0.402 0.02 -12.695 1 98.75 205 VAL A O 1
ATOM 1563 N N . SER A 1 206 ? -0.482 -0.328 -10.5 1 98.56 206 SER A N 1
ATOM 1564 C CA . SER A 1 206 ? 0.651 0.522 -10.148 1 98.56 206 SER A CA 1
ATOM 1565 C C . SER A 1 206 ? 1.747 -0.274 -9.453 1 98.56 206 SER A C 1
ATOM 1567 O O . SER A 1 206 ? 1.519 -0.846 -8.383 1 98.56 206 SER A O 1
ATOM 1569 N N . GLY A 1 207 ? 2.9 -0.279 -10.078 1 98.19 207 GLY A N 1
ATOM 1570 C CA . GLY A 1 207 ? 4.031 -0.995 -9.508 1 98.19 207 GLY A CA 1
ATOM 1571 C C . GLY A 1 207 ? 5.211 -0.095 -9.195 1 98.19 207 GLY A C 1
ATOM 1572 O O . GLY A 1 207 ? 5.504 0.837 -9.953 1 98.19 207 GLY A O 1
ATOM 1573 N N . VAL A 1 208 ? 5.863 -0.369 -8.039 1 98.31 208 VAL A N 1
ATOM 1574 C CA . VAL A 1 208 ? 7.121 0.274 -7.68 1 98.31 208 VAL A CA 1
ATOM 1575 C C . VAL A 1 208 ? 8.133 -0.782 -7.234 1 98.31 208 VAL A C 1
ATOM 1577 O O . VAL A 1 208 ? 7.75 -1.877 -6.816 1 98.31 208 VAL A O 1
ATOM 1580 N N . ALA A 1 209 ? 9.406 -0.45 -7.363 1 97.5 209 ALA A N 1
ATOM 1581 C CA . ALA A 1 209 ? 10.438 -1.422 -7 1 97.5 209 ALA A CA 1
ATOM 1582 C C . ALA A 1 209 ? 11.711 -0.724 -6.523 1 97.5 209 ALA A C 1
ATOM 1584 O O . ALA A 1 209 ? 11.953 0.433 -6.867 1 97.5 209 ALA A O 1
ATOM 1585 N N . HIS A 1 210 ? 12.367 -1.356 -5.66 1 97.62 210 HIS A N 1
ATOM 1586 C CA . HIS A 1 210 ? 13.734 -1.01 -5.281 1 97.62 210 HIS A CA 1
ATOM 1587 C C . HIS A 1 210 ? 14.727 -2.08 -5.738 1 97.62 210 HIS A C 1
ATOM 1589 O O . HIS A 1 210 ? 14.453 -3.275 -5.605 1 97.62 210 HIS A O 1
ATOM 1595 N N . GLU A 1 211 ? 15.859 -1.643 -6.289 1 96.25 211 GLU A N 1
ATOM 1596 C CA . GLU A 1 211 ? 16.828 -2.602 -6.828 1 96.25 211 GLU A CA 1
ATOM 1597 C C . GLU A 1 211 ? 18.25 -2.176 -6.523 1 96.25 211 GLU A C 1
ATOM 1599 O O . GLU A 1 211 ? 18.484 -1.095 -5.977 1 96.25 211 GLU A O 1
ATOM 1604 N N . ASN A 1 212 ? 19.188 -3.068 -6.715 1 95.19 212 ASN A N 1
ATOM 1605 C CA . ASN A 1 212 ? 20.625 -2.842 -6.785 1 95.19 212 ASN A CA 1
ATOM 1606 C C . ASN A 1 212 ? 21.266 -2.789 -5.398 1 95.19 212 ASN A C 1
ATOM 1608 O O . ASN A 1 212 ? 22.391 -2.309 -5.238 1 95.19 212 ASN A O 1
ATOM 1612 N N . PHE A 1 213 ? 20.594 -3.154 -4.336 1 97.06 213 PHE A N 1
ATOM 1613 C CA . PHE A 1 213 ? 21.219 -3.311 -3.031 1 97.06 213 PHE A CA 1
ATOM 1614 C C . PHE A 1 213 ? 21.938 -4.656 -2.932 1 97.06 213 PHE A C 1
ATOM 1616 O O . PHE A 1 213 ? 23.156 -4.707 -2.744 1 97.06 213 PHE A O 1
ATOM 1623 N N . TRP A 1 214 ? 21.141 -5.758 -3.133 1 97.19 214 TRP A N 1
ATOM 1624 C CA . TRP A 1 214 ? 21.719 -7.098 -3.045 1 97.19 214 TRP A CA 1
ATOM 1625 C C . TRP A 1 214 ? 22.344 -7.508 -4.371 1 97.19 214 TRP A C 1
ATOM 1627 O O . TRP A 1 214 ? 23.312 -8.281 -4.395 1 97.19 214 TRP A O 1
ATOM 1637 N N . GLY A 1 215 ? 21.844 -7 -5.496 1 96.94 215 GLY A N 1
ATOM 1638 C CA . GLY A 1 215 ? 22.188 -7.41 -6.848 1 96.94 215 GLY A CA 1
ATOM 1639 C C . GLY A 1 215 ? 23.688 -7.543 -7.051 1 96.94 215 GLY A C 1
ATOM 1640 O O . GLY A 1 215 ? 24.172 -8.609 -7.43 1 96.94 215 GLY A O 1
ATOM 1641 N N . PRO A 1 216 ? 24.406 -6.5 -6.746 1 97.31 216 PRO A N 1
ATOM 1642 C CA . PRO A 1 216 ? 25.859 -6.523 -6.961 1 97.31 216 PRO A CA 1
ATOM 1643 C C . PRO A 1 216 ? 26.547 -7.621 -6.16 1 97.31 216 PRO A C 1
ATOM 1645 O O . PRO A 1 216 ? 27.688 -8 -6.48 1 97.31 216 PRO A O 1
ATOM 1648 N N . GLN A 1 217 ? 25.906 -8.141 -5.168 1 96.38 217 GLN A N 1
ATOM 1649 C CA . GLN A 1 217 ? 26.516 -9.133 -4.289 1 96.38 217 GLN A CA 1
ATOM 1650 C C . GLN A 1 217 ? 26.094 -10.547 -4.691 1 96.38 217 GLN A C 1
ATOM 1652 O O . GLN A 1 217 ? 26.484 -11.523 -4.039 1 96.38 217 GLN A O 1
ATOM 1657 N N . THR A 1 218 ? 25.328 -10.672 -5.672 1 97.25 218 THR A N 1
ATOM 1658 C CA . THR A 1 218 ? 24.906 -11.977 -6.18 1 97.25 218 THR A CA 1
ATOM 1659 C C . THR A 1 218 ? 25.656 -12.312 -7.469 1 97.25 218 THR A C 1
ATOM 1661 O O . THR A 1 218 ? 26.344 -11.461 -8.039 1 97.25 218 THR A O 1
ATOM 1664 N N . ALA A 1 219 ? 25.531 -13.516 -7.902 1 97.88 219 ALA A N 1
ATOM 1665 C CA . ALA A 1 219 ? 26.156 -13.953 -9.141 1 97.88 219 ALA A CA 1
ATOM 1666 C C . ALA A 1 219 ? 25.547 -13.258 -10.352 1 97.88 219 ALA A C 1
ATOM 1668 O O . ALA A 1 219 ? 26.125 -13.227 -11.43 1 97.88 219 ALA A O 1
ATOM 1669 N N . TRP A 1 220 ? 24.438 -12.672 -10.203 1 97.81 220 TRP A N 1
ATOM 1670 C CA . TRP A 1 220 ? 23.656 -12.18 -11.336 1 97.81 220 TRP A CA 1
ATOM 1671 C C . TRP A 1 220 ? 23.891 -10.695 -11.562 1 97.81 220 TRP A C 1
ATOM 1673 O O . TRP A 1 220 ? 23.578 -10.164 -12.625 1 97.81 220 TRP A O 1
ATOM 1683 N N . LYS A 1 221 ? 24.359 -9.984 -10.57 1 97.5 221 LYS A N 1
ATOM 1684 C CA . LYS A 1 221 ? 24.75 -8.586 -10.68 1 97.5 221 LYS A CA 1
ATOM 1685 C C . LYS A 1 221 ? 23.641 -7.746 -11.289 1 97.5 221 LYS A C 1
ATOM 1687 O O . LYS A 1 221 ? 22.516 -7.711 -10.766 1 97.5 221 LYS A O 1
ATOM 1692 N N . GLU A 1 222 ? 23.781 -7.301 -12.5 1 96.94 222 GLU A N 1
ATOM 1693 C CA . GLU A 1 222 ? 22.812 -6.395 -13.133 1 96.94 222 GLU A CA 1
ATOM 1694 C C . GLU A 1 222 ? 21.531 -7.129 -13.508 1 96.94 222 GLU A C 1
ATOM 1696 O O . GLU A 1 222 ? 20.5 -6.5 -13.719 1 96.94 222 GLU A O 1
ATOM 1701 N N . ASP A 1 223 ? 21.641 -8.406 -13.578 1 98 223 ASP A N 1
ATOM 1702 C CA . ASP A 1 223 ? 20.469 -9.188 -13.953 1 98 223 ASP A CA 1
ATOM 1703 C C . ASP A 1 223 ? 19.719 -9.695 -12.719 1 98 223 ASP A C 1
ATOM 1705 O O . ASP A 1 223 ? 18.781 -10.477 -12.836 1 98 223 ASP A O 1
ATOM 1709 N N . ALA A 1 224 ? 20.172 -9.281 -11.523 1 98.19 224 ALA A N 1
ATOM 1710 C CA . ALA A 1 224 ? 19.5 -9.711 -10.297 1 98.19 224 ALA A CA 1
ATOM 1711 C C . ALA A 1 224 ? 18.094 -9.133 -10.211 1 98.19 224 ALA A C 1
ATOM 1713 O O . ALA A 1 224 ? 17.828 -8.039 -10.727 1 98.19 224 ALA A O 1
ATOM 1714 N N . ASN A 1 225 ? 17.203 -9.844 -9.531 1 98.06 225 ASN A N 1
ATOM 1715 C CA . ASN A 1 225 ? 15.859 -9.352 -9.234 1 98.06 225 ASN A CA 1
ATOM 1716 C C . ASN A 1 225 ? 15.906 -8.062 -8.414 1 98.06 225 ASN A C 1
ATOM 1718 O O . ASN A 1 225 ? 16.922 -7.75 -7.801 1 98.06 225 ASN A O 1
ATOM 1722 N N . GLU A 1 226 ? 14.789 -7.375 -8.469 1 97.88 226 GLU A N 1
ATOM 1723 C CA . GLU A 1 226 ? 14.602 -6.27 -7.535 1 97.88 226 GLU A CA 1
ATOM 1724 C C . GLU A 1 226 ? 14.805 -6.723 -6.094 1 97.88 226 GLU A C 1
ATOM 1726 O O . GLU A 1 226 ? 14.656 -7.91 -5.785 1 97.88 226 GLU A O 1
ATOM 1731 N N . ASP A 1 227 ? 15.195 -5.785 -5.215 1 97.94 227 ASP A N 1
ATOM 1732 C CA . ASP A 1 227 ? 15.281 -6.07 -3.789 1 97.94 227 ASP A CA 1
ATOM 1733 C C . ASP A 1 227 ? 13.898 -6.062 -3.139 1 97.94 227 ASP A C 1
ATOM 1735 O O . ASP A 1 227 ? 13.695 -6.691 -2.1 1 97.94 227 ASP A O 1
ATOM 1739 N N . GLU A 1 228 ? 13.039 -5.32 -3.762 1 97.44 228 GLU A N 1
ATOM 1740 C CA . GLU A 1 228 ? 11.656 -5.219 -3.326 1 97.44 228 GLU A CA 1
ATOM 1741 C C . GLU A 1 228 ? 10.742 -4.828 -4.484 1 97.44 228 GLU A C 1
ATOM 1743 O O . GLU A 1 228 ? 11.117 -4.035 -5.344 1 97.44 228 GLU A O 1
ATOM 1748 N N . GLY A 1 229 ? 9.578 -5.461 -4.492 1 98 229 GLY A N 1
ATOM 1749 C CA . GLY A 1 229 ? 8.492 -5.07 -5.379 1 98 229 GLY A CA 1
ATOM 1750 C C . GLY A 1 229 ? 7.184 -4.832 -4.652 1 98 229 GLY A C 1
ATOM 1751 O O . GLY A 1 229 ? 6.848 -5.562 -3.715 1 98 229 GLY A O 1
ATOM 1752 N N . PHE A 1 230 ? 6.508 -3.775 -5.109 1 98.56 230 PHE A N 1
ATOM 1753 C CA . PHE A 1 230 ? 5.203 -3.432 -4.551 1 98.56 230 PHE A CA 1
ATOM 1754 C C . PHE A 1 230 ? 4.211 -3.111 -5.664 1 98.56 230 PHE A C 1
ATOM 1756 O O . PHE A 1 230 ? 4.562 -2.455 -6.645 1 98.56 230 PHE A O 1
ATOM 1763 N N . VAL A 1 231 ? 2.914 -3.574 -5.391 1 98.69 231 VAL A N 1
ATOM 1764 C CA . VAL A 1 231 ? 1.891 -3.418 -6.418 1 98.69 231 VAL A CA 1
ATOM 1765 C C . VAL A 1 231 ? 0.588 -2.941 -5.777 1 98.69 231 VAL A C 1
ATOM 1767 O O . VAL A 1 231 ? 0.203 -3.416 -4.707 1 98.69 231 VAL A O 1
ATOM 1770 N N . LEU A 1 232 ? -0.017 -1.953 -6.348 1 98.81 232 LEU A N 1
ATOM 1771 C CA . LEU A 1 232 ? -1.413 -1.604 -6.109 1 98.81 232 LEU A CA 1
ATOM 1772 C C . LEU A 1 232 ? -2.275 -1.958 -7.316 1 98.81 232 LEU A C 1
ATOM 1774 O O . LEU A 1 232 ? -1.984 -1.537 -8.438 1 98.81 232 LEU A O 1
ATOM 1778 N N . VAL A 1 233 ? -3.256 -2.75 -7.055 1 98.62 233 VAL A N 1
ATOM 1779 C CA . VAL A 1 233 ? -4.18 -3.166 -8.102 1 98.62 233 VAL A CA 1
ATOM 1780 C C . VAL A 1 233 ? -5.566 -2.59 -7.832 1 98.62 233 VAL A C 1
ATOM 1782 O O . VAL A 1 233 ? -6.105 -2.744 -6.73 1 98.62 233 VAL A O 1
ATOM 1785 N N . ARG A 1 234 ? -6.117 -1.986 -8.859 1 98.06 234 ARG A N 1
ATOM 1786 C CA . ARG A 1 234 ? -7.488 -1.485 -8.797 1 98.06 234 ARG A CA 1
ATOM 1787 C C . ARG A 1 234 ? -8.445 -2.416 -9.539 1 98.06 234 ARG A C 1
ATOM 1789 O O . ARG A 1 234 ? -8.133 -2.896 -10.625 1 98.06 234 ARG A O 1
ATOM 1796 N N . PHE A 1 235 ? -9.492 -2.703 -8.875 1 97.25 235 PHE A N 1
ATOM 1797 C CA . PHE A 1 235 ? -10.586 -3.42 -9.516 1 97.25 235 PHE A CA 1
ATOM 1798 C C . PHE A 1 235 ? -11.758 -2.482 -9.805 1 97.25 235 PHE A C 1
ATOM 1800 O O . PHE A 1 235 ? -11.93 -1.474 -9.117 1 97.25 235 PHE A O 1
ATOM 1807 N N . GLU A 1 236 ? -12.5 -2.996 -10.797 1 91.38 236 GLU A N 1
ATOM 1808 C CA . GLU A 1 236 ? -13.734 -2.256 -11.047 1 91.38 236 GLU A CA 1
ATOM 1809 C C . GLU A 1 236 ? -14.695 -2.367 -9.859 1 91.38 236 GLU A C 1
ATOM 1811 O O . GLU A 1 236 ? -14.797 -3.424 -9.234 1 91.38 236 GLU A O 1
ATOM 1816 N N . GLY A 1 237 ? -15.289 -1.396 -9.289 1 80.94 237 GLY A N 1
ATOM 1817 C CA . GLY A 1 237 ? -16.234 -1.447 -8.195 1 80.94 237 GLY A CA 1
ATOM 1818 C C . GLY A 1 237 ? -15.688 -0.898 -6.895 1 80.94 237 GLY A C 1
ATOM 1819 O O . GLY A 1 237 ? -16.406 -0.803 -5.898 1 80.94 237 GLY A O 1
ATOM 1820 N N . GLY A 1 238 ? -14.375 -0.818 -6.922 1 89.31 238 GLY A N 1
ATOM 1821 C CA . GLY A 1 238 ? -13.859 -0.091 -5.773 1 89.31 238 GLY A CA 1
ATOM 1822 C C . GLY A 1 238 ? -12.93 -0.924 -4.906 1 89.31 238 GLY A C 1
ATOM 1823 O O . GLY A 1 238 ? -12.266 -0.396 -4.016 1 89.31 238 GLY A O 1
ATOM 1824 N N . GLN A 1 239 ? -12.859 -2.305 -5.105 1 96.69 239 GLN A N 1
ATOM 1825 C CA . GLN A 1 239 ? -11.906 -3.133 -4.379 1 96.69 239 GLN A CA 1
ATOM 1826 C C . GLN A 1 239 ? -10.477 -2.863 -4.852 1 96.69 239 GLN A C 1
ATOM 1828 O O . GLN A 1 239 ? -10.266 -2.385 -5.969 1 96.69 239 GLN A O 1
ATOM 1833 N N . TRP A 1 240 ? -9.57 -3.166 -3.986 1 98.38 240 TRP A N 1
ATOM 1834 C CA . TRP A 1 240 ? -8.172 -3.029 -4.379 1 98.38 240 TRP A CA 1
ATOM 1835 C C . TRP A 1 240 ? -7.297 -4.039 -3.643 1 98.38 240 TRP A C 1
ATOM 1837 O O . TRP A 1 240 ? -7.727 -4.641 -2.654 1 98.38 240 TRP A O 1
ATOM 1847 N N . LEU A 1 241 ? -6.188 -4.305 -4.164 1 98.44 241 LEU A N 1
ATOM 1848 C CA . LEU A 1 241 ? -5.238 -5.254 -3.594 1 98.44 241 LEU A CA 1
ATOM 1849 C C . LEU A 1 241 ? -3.818 -4.699 -3.635 1 98.44 241 LEU A C 1
ATOM 1851 O O . LEU A 1 241 ? -3.484 -3.904 -4.52 1 98.44 241 LEU A O 1
ATOM 1855 N N . THR A 1 242 ? -3.068 -5.016 -2.604 1 98.62 242 THR A N 1
ATOM 1856 C CA . THR A 1 242 ? -1.635 -4.75 -2.68 1 98.62 242 THR A CA 1
ATOM 1857 C C . THR A 1 242 ? -0.842 -6.055 -2.625 1 98.62 242 THR A C 1
ATOM 1859 O O . THR A 1 242 ? -1.298 -7.039 -2.043 1 98.62 242 THR A O 1
ATOM 1862 N N . LEU A 1 243 ? 0.265 -6.07 -3.256 1 98.69 243 LEU A N 1
ATOM 1863 C CA . LEU A 1 243 ? 1.241 -7.152 -3.207 1 98.69 243 LEU A CA 1
ATOM 1864 C C . LEU A 1 243 ? 2.641 -6.609 -2.938 1 98.69 243 LEU A C 1
ATOM 1866 O O . LEU A 1 243 ? 3.105 -5.703 -3.633 1 98.69 243 LEU A O 1
ATOM 1870 N N . SER A 1 244 ? 3.242 -7.148 -1.922 1 97.94 244 SER A N 1
ATOM 1871 C CA . SER A 1 244 ? 4.609 -6.758 -1.594 1 97.94 244 SER A CA 1
ATOM 1872 C C . SER A 1 244 ? 5.5 -7.98 -1.392 1 97.94 244 SER A C 1
ATOM 1874 O O . SER A 1 244 ? 5.172 -8.875 -0.607 1 97.94 244 SER A O 1
ATOM 1876 N N . ILE A 1 245 ? 6.559 -8.039 -2.109 1 97.94 245 ILE A N 1
ATOM 1877 C CA . ILE A 1 245 ? 7.617 -9.023 -1.902 1 97.94 245 ILE A CA 1
ATOM 1878 C C . ILE A 1 245 ? 8.945 -8.312 -1.657 1 97.94 245 ILE A C 1
ATOM 1880 O O . ILE A 1 245 ? 9.344 -7.449 -2.438 1 97.94 245 ILE A O 1
ATOM 1884 N N . SER A 1 246 ? 9.609 -8.695 -0.577 1 97.62 246 SER A N 1
ATOM 1885 C CA . SER A 1 246 ? 10.773 -7.906 -0.195 1 97.62 246 SER A CA 1
ATOM 1886 C C . SER A 1 246 ? 11.898 -8.797 0.335 1 97.62 246 SER A C 1
ATOM 1888 O O . SER A 1 246 ? 11.641 -9.75 1.072 1 97.62 246 SER A O 1
ATOM 1890 N N . SER A 1 247 ? 13.133 -8.438 -0.034 1 97.19 247 SER A N 1
ATOM 1891 C CA . SER A 1 247 ? 14.32 -9.055 0.556 1 97.19 247 SER A CA 1
ATOM 1892 C C . SER A 1 247 ? 15.031 -8.086 1.49 1 97.19 247 SER A C 1
ATOM 1894 O O . SER A 1 247 ? 16.156 -8.352 1.926 1 97.19 247 SER A O 1
ATOM 1896 N N . ILE A 1 248 ? 14.328 -6.941 1.807 1 96.38 248 ILE A N 1
ATOM 1897 C CA . ILE A 1 248 ? 14.984 -5.953 2.656 1 96.38 248 ILE A CA 1
ATOM 1898 C C . ILE A 1 248 ? 14.102 -5.633 3.857 1 96.38 248 ILE A C 1
ATOM 1900 O O . ILE A 1 248 ? 14.312 -4.625 4.539 1 96.38 248 ILE A O 1
ATOM 1904 N N . ASP A 1 249 ? 13.078 -6.375 4.086 1 96.12 249 ASP A N 1
ATOM 1905 C CA . ASP A 1 249 ? 12.203 -6.16 5.23 1 96.12 249 ASP A CA 1
ATOM 1906 C C . ASP A 1 249 ? 12.859 -6.625 6.527 1 96.12 249 ASP A C 1
ATOM 1908 O O . ASP A 1 249 ? 12.961 -7.824 6.785 1 96.12 249 ASP A O 1
ATOM 1912 N N . SER A 1 250 ? 13.242 -5.684 7.32 1 96.88 250 SER A N 1
ATOM 1913 C CA . SER A 1 250 ? 13.867 -6.012 8.594 1 96.88 250 SER A CA 1
ATOM 1914 C C . SER A 1 250 ? 12.82 -6.34 9.656 1 96.88 250 SER A C 1
ATOM 1916 O O . SER A 1 250 ? 13.117 -7.023 10.633 1 96.88 250 SER A O 1
ATOM 1918 N N . LYS A 1 251 ? 11.664 -5.738 9.508 1 93.44 251 LYS A N 1
ATOM 1919 C CA . LYS A 1 251 ? 10.531 -6.035 10.383 1 93.44 251 LYS A CA 1
ATOM 1920 C C . LYS A 1 251 ? 9.508 -6.926 9.68 1 93.44 251 LYS A C 1
ATOM 1922 O O . LYS A 1 251 ? 8.867 -6.504 8.711 1 93.44 251 LYS A O 1
ATOM 1927 N N . GLY A 1 252 ? 9.344 -8.094 10.094 1 82.5 252 GLY A N 1
ATOM 1928 C CA . GLY A 1 252 ? 8.383 -9.023 9.516 1 82.5 252 GLY A CA 1
ATOM 1929 C C . GLY A 1 252 ? 6.953 -8.523 9.594 1 82.5 252 GLY A C 1
ATOM 1930 O O . GLY A 1 252 ? 6.617 -7.719 10.469 1 82.5 252 GLY A O 1
ATOM 1931 N N . LYS A 1 253 ? 6.105 -8.859 8.586 1 86.88 253 LYS A N 1
ATOM 1932 C CA . LYS A 1 253 ? 4.664 -8.617 8.609 1 86.88 253 LYS A CA 1
ATOM 1933 C C . LYS A 1 253 ? 3.895 -9.898 8.906 1 86.88 253 LYS A C 1
ATOM 1935 O O . LYS A 1 253 ? 4.348 -10.992 8.555 1 86.88 253 LYS A O 1
ATOM 1940 N N . GLU A 1 254 ? 2.834 -9.664 9.547 1 84.62 254 GLU A N 1
ATOM 1941 C CA . GLU A 1 254 ? 2.012 -10.828 9.867 1 84.62 254 GLU A CA 1
ATOM 1942 C C . GLU A 1 254 ? 1.196 -11.273 8.656 1 84.62 254 GLU A C 1
ATOM 1944 O O . GLU A 1 254 ? 0.608 -10.453 7.957 1 84.62 254 GLU A O 1
ATOM 1949 N N . GLY A 1 255 ? 1.251 -12.594 8.461 1 90.75 255 GLY A N 1
ATOM 1950 C CA . GLY A 1 255 ? 0.339 -13.195 7.5 1 90.75 255 GLY A CA 1
ATOM 1951 C C . GLY A 1 255 ? 0.774 -13 6.059 1 90.75 255 GLY A C 1
ATOM 1952 O O . GLY A 1 255 ? 1.433 -12.008 5.734 1 90.75 255 GLY A O 1
ATOM 1953 N N . TRP A 1 256 ? 0.289 -13.906 5.238 1 95.38 256 TRP A N 1
ATOM 1954 C CA . TRP A 1 256 ? 0.52 -13.82 3.801 1 95.38 256 TRP A CA 1
ATOM 1955 C C . TRP A 1 256 ? -0.545 -12.961 3.127 1 95.38 256 TRP A C 1
ATOM 1957 O O . TRP A 1 256 ? -0.242 -12.188 2.215 1 95.38 256 TRP A O 1
ATOM 1967 N N . LEU A 1 257 ? -1.77 -13.164 3.623 1 97.56 257 LEU A N 1
ATOM 1968 C CA . LEU A 1 257 ? -2.9 -12.383 3.133 1 97.56 257 LEU A CA 1
ATOM 1969 C C . LEU A 1 257 ? -3.693 -11.789 4.293 1 97.56 257 LEU A C 1
ATOM 1971 O O . LEU A 1 257 ? -3.955 -12.469 5.285 1 97.56 257 LEU A O 1
ATOM 1975 N N . GLU A 1 258 ? -3.977 -10.586 4.223 1 97.69 258 GLU A N 1
ATOM 1976 C CA . GLU A 1 258 ? -4.961 -9.906 5.059 1 97.69 258 GLU A CA 1
ATOM 1977 C C . GLU A 1 258 ? -6.152 -9.43 4.234 1 97.69 258 GLU A C 1
ATOM 1979 O O . GLU A 1 258 ? -6 -8.586 3.35 1 97.69 258 GLU A O 1
ATOM 1984 N N . ILE A 1 259 ? -7.316 -10.008 4.48 1 98.31 259 ILE A N 1
ATOM 1985 C CA . ILE A 1 259 ? -8.539 -9.672 3.758 1 98.31 259 ILE A CA 1
ATOM 1986 C C . ILE A 1 259 ? -9.453 -8.836 4.645 1 98.31 259 ILE A C 1
ATOM 1988 O O . ILE A 1 259 ? -9.961 -9.32 5.66 1 98.31 259 ILE A O 1
ATOM 1992 N N . THR A 1 260 ? -9.656 -7.625 4.266 1 98 260 THR A N 1
ATOM 1993 C CA . THR A 1 260 ? -10.492 -6.723 5.055 1 98 260 THR A CA 1
ATOM 1994 C C . THR A 1 260 ? -11.836 -6.5 4.375 1 98 260 THR A C 1
ATOM 1996 O O . THR A 1 260 ? -11.891 -6.141 3.195 1 98 260 THR A O 1
ATOM 1999 N N . GLY A 1 261 ? -12.844 -6.738 5.113 1 97.31 261 GLY A N 1
ATOM 2000 C CA . GLY A 1 261 ? -14.203 -6.402 4.703 1 97.31 261 GLY A CA 1
ATOM 2001 C C . GLY A 1 261 ? -14.867 -5.395 5.621 1 97.31 261 GLY A C 1
ATOM 2002 O O . GLY A 1 261 ? -14.25 -4.914 6.578 1 97.31 261 GLY A O 1
ATOM 2003 N N . THR A 1 262 ? -16.078 -5.047 5.344 1 96.25 262 THR A N 1
ATOM 2004 C CA . THR A 1 262 ? -16.797 -3.992 6.043 1 96.25 262 THR A CA 1
ATOM 2005 C C . THR A 1 262 ? -17.125 -4.414 7.473 1 96.25 262 THR A C 1
ATOM 2007 O O . THR A 1 262 ? -17.469 -3.58 8.312 1 96.25 262 THR A O 1
ATOM 2010 N N . GLN A 1 263 ? -16.953 -5.758 7.801 1 96.25 263 GLN A N 1
ATOM 2011 C CA . GLN A 1 263 ? -17.375 -6.207 9.125 1 96.25 263 GLN A CA 1
ATOM 2012 C C . GLN A 1 263 ? -16.312 -7.078 9.781 1 96.25 263 GLN A C 1
ATOM 2014 O O . GLN A 1 263 ? -16.562 -7.73 10.789 1 96.25 263 GLN A O 1
ATOM 2019 N N . GLY A 1 264 ? -15.18 -7.105 9.133 1 97.56 264 GLY A N 1
ATOM 2020 C CA . GLY A 1 264 ? -14.141 -7.941 9.711 1 97.56 264 GLY A CA 1
ATOM 2021 C C . GLY A 1 264 ? -12.898 -8.023 8.844 1 97.56 264 GLY A C 1
ATOM 2022 O O . GLY A 1 264 ? -12.859 -7.457 7.754 1 97.56 264 GLY A O 1
ATOM 2023 N N . THR A 1 265 ? -11.867 -8.656 9.43 1 97.75 265 THR A N 1
ATOM 2024 C CA . THR A 1 265 ? -10.602 -8.914 8.75 1 97.75 265 THR A CA 1
ATOM 2025 C C . THR A 1 265 ? -10.148 -10.359 8.961 1 97.75 265 THR A C 1
ATOM 2027 O O . THR A 1 265 ? -10.148 -10.852 10.086 1 97.75 265 THR A O 1
ATOM 2030 N N . LEU A 1 266 ? -9.914 -11.047 7.879 1 98.06 266 LEU A N 1
ATOM 2031 C CA . LEU A 1 266 ? -9.359 -12.398 7.918 1 98.06 266 LEU A CA 1
ATOM 2032 C C . LEU A 1 266 ? -7.879 -12.391 7.551 1 98.06 266 LEU A C 1
ATOM 2034 O O . LEU A 1 266 ? -7.492 -11.828 6.527 1 98.06 266 LEU A O 1
ATOM 2038 N N . VAL A 1 267 ? -7.055 -12.961 8.406 1 97.75 267 VAL A N 1
ATOM 2039 C CA . VAL A 1 267 ? -5.621 -13.062 8.164 1 97.75 267 VAL A CA 1
ATOM 2040 C C . VAL A 1 267 ? -5.242 -14.523 7.918 1 97.75 267 VAL A C 1
ATOM 2042 O O . VAL A 1 267 ? -5.465 -15.383 8.773 1 97.75 267 VAL A O 1
ATOM 2045 N N . LEU A 1 268 ? -4.727 -14.781 6.723 1 97.88 268 LEU A N 1
ATOM 2046 C CA . LEU A 1 268 ? -4.223 -16.109 6.379 1 97.88 268 LEU A CA 1
ATOM 2047 C C . LEU A 1 268 ? -2.711 -16.172 6.574 1 97.88 268 LEU A C 1
ATOM 2049 O O . LEU A 1 268 ? -1.965 -15.406 5.969 1 97.88 268 LEU A O 1
ATOM 2053 N N . ASP A 1 269 ? -2.332 -17.125 7.363 1 92.88 269 ASP A N 1
ATOM 2054 C CA . ASP A 1 269 ? -0.906 -17.344 7.586 1 92.88 269 ASP A CA 1
ATOM 2055 C C . ASP A 1 269 ? -0.52 -18.781 7.289 1 92.88 269 ASP A C 1
ATOM 2057 O O . ASP A 1 269 ? -1.334 -19.562 6.781 1 92.88 269 ASP A O 1
ATOM 2061 N N . GLY A 1 270 ? 0.792 -19.094 7.453 1 87 270 GLY A N 1
ATOM 2062 C CA . GLY A 1 270 ? 1.301 -20.406 7.082 1 87 270 GLY A CA 1
ATOM 2063 C C . GLY A 1 270 ? 0.739 -21.516 7.934 1 87 270 GLY A C 1
ATOM 2064 O O . GLY A 1 270 ? 0.372 -22.578 7.418 1 87 270 GLY A O 1
ATOM 2065 N N . ASP A 1 271 ? 0.512 -21.266 9.227 1 90.19 271 ASP A N 1
ATOM 2066 C CA . ASP A 1 271 ? 0.145 -22.344 10.125 1 90.19 271 ASP A CA 1
ATOM 2067 C C . ASP A 1 271 ? -1.301 -22.203 10.594 1 90.19 271 ASP A C 1
ATOM 2069 O O . ASP A 1 271 ? -1.946 -23.203 10.938 1 90.19 271 ASP A O 1
ATOM 2073 N N . ASP A 1 272 ? -1.727 -21.016 10.617 1 96.06 272 ASP A N 1
ATOM 2074 C CA . ASP A 1 272 ? -3.072 -20.781 11.133 1 96.06 272 ASP A CA 1
ATOM 2075 C C . ASP A 1 272 ? -3.713 -19.562 10.453 1 96.06 272 ASP A C 1
ATOM 2077 O O . ASP A 1 272 ? -3.09 -18.922 9.617 1 96.06 272 ASP A O 1
ATOM 2081 N N . SER A 1 273 ? -5.012 -19.406 10.656 1 97.31 273 SER A N 1
ATOM 2082 C CA . SER A 1 273 ? -5.793 -18.266 10.211 1 97.31 273 SER A CA 1
ATOM 2083 C C . SER A 1 273 ? -6.488 -17.578 11.383 1 97.31 273 SER A C 1
ATOM 2085 O O . SER A 1 273 ? -6.801 -18.219 12.391 1 97.31 273 SER A O 1
ATOM 2087 N N . LYS A 1 274 ? -6.594 -16.328 11.32 1 97.5 274 LYS A N 1
ATOM 2088 C CA . LYS A 1 274 ? -7.234 -15.523 12.359 1 97.5 274 LYS A CA 1
ATOM 2089 C C . LYS A 1 274 ? -8.359 -14.672 11.773 1 97.5 274 LYS A C 1
ATOM 2091 O O . LYS A 1 274 ? -8.195 -14.062 10.711 1 97.5 274 LYS A O 1
ATOM 2096 N N . LEU A 1 275 ? -9.484 -14.633 12.453 1 97.12 275 LEU A N 1
ATOM 2097 C CA . LEU A 1 275 ? -10.633 -13.836 12.047 1 97.12 275 LEU A CA 1
ATOM 2098 C C . LEU A 1 275 ? -10.969 -12.789 13.109 1 97.12 275 LEU A C 1
ATOM 2100 O O . LEU A 1 275 ? -11.242 -13.141 14.266 1 97.12 275 LEU A O 1
ATOM 2104 N N . TYR A 1 276 ? -10.797 -11.539 12.719 1 97.31 276 TYR A N 1
ATOM 2105 C CA . TYR A 1 276 ? -11.273 -10.406 13.5 1 97.31 276 TYR A CA 1
ATOM 2106 C C . TYR A 1 276 ? -12.656 -9.961 13.023 1 97.31 276 TYR A C 1
ATOM 2108 O O . TYR A 1 276 ? -12.805 -9.508 11.891 1 97.31 276 TYR A O 1
ATOM 2116 N N . GLN A 1 277 ? -13.641 -10.008 13.844 1 95.56 277 GLN A N 1
ATOM 2117 C CA . GLN A 1 277 ? -14.969 -9.719 13.297 1 95.56 277 GLN A CA 1
ATOM 2118 C C . GLN A 1 277 ? -15.828 -8.977 14.312 1 95.56 277 GLN A C 1
ATOM 2120 O O . GLN A 1 277 ? -15.625 -9.102 15.523 1 95.56 277 GLN A O 1
ATOM 2125 N N . HIS A 1 278 ? -16.625 -8.164 13.75 1 92.25 278 HIS A N 1
ATOM 2126 C CA . HIS A 1 278 ? -17.672 -7.449 14.492 1 92.25 278 HIS A CA 1
ATOM 2127 C C . HIS A 1 278 ? -19.047 -7.984 14.156 1 92.25 278 HIS A C 1
ATOM 2129 O O . HIS A 1 278 ? -19.5 -7.887 13.008 1 92.25 278 HIS A O 1
ATOM 2135 N N . GLN A 1 279 ? -19.625 -8.625 15.047 1 79.25 279 GLN A N 1
ATOM 2136 C CA . GLN A 1 279 ? -20.969 -9.18 14.859 1 79.25 279 GLN A CA 1
ATOM 2137 C C . GLN A 1 279 ? -21.891 -8.781 16.016 1 79.25 279 GLN A C 1
ATOM 2139 O O . GLN A 1 279 ? -21.594 -9.07 17.172 1 79.25 279 GLN A O 1
ATOM 2144 N N . ASN A 1 280 ? -23.031 -8.234 15.617 1 81.81 280 ASN A N 1
ATOM 2145 C CA . ASN A 1 280 ? -24.062 -7.82 16.562 1 81.81 280 ASN A CA 1
ATOM 2146 C C . ASN A 1 280 ? -23.484 -6.941 17.672 1 81.81 280 ASN A C 1
ATOM 2148 O O . ASN A 1 280 ? -23.719 -7.188 18.859 1 81.81 280 ASN A O 1
ATOM 2152 N N . GLY A 1 281 ? -22.625 -6.051 17.297 1 79 281 GLY A N 1
ATOM 2153 C CA . GLY A 1 281 ? -22.078 -5.09 18.234 1 79 281 GLY A CA 1
ATOM 2154 C C . GLY A 1 281 ? -20.953 -5.66 19.078 1 79 281 GLY A C 1
ATOM 2155 O O . GLY A 1 281 ? -20.422 -4.973 19.953 1 79 281 GLY A O 1
ATOM 2156 N N . LYS A 1 282 ? -20.609 -6.895 18.906 1 90.62 282 LYS A N 1
ATOM 2157 C CA . LYS A 1 282 ? -19.562 -7.547 19.672 1 90.62 282 LYS A CA 1
ATOM 2158 C C . LYS A 1 282 ? -18.328 -7.816 18.797 1 90.62 282 LYS A C 1
ATOM 2160 O O . LYS A 1 282 ? -18.469 -8.188 17.625 1 90.62 282 LYS A O 1
ATOM 2165 N N . PHE A 1 283 ? -17.203 -7.562 19.281 1 94.88 283 PHE A N 1
ATOM 2166 C CA . PHE A 1 283 ? -15.922 -7.848 18.656 1 94.88 283 PHE A CA 1
ATOM 2167 C C . PHE A 1 283 ? -15.359 -9.18 19.141 1 94.88 283 PHE A C 1
ATOM 2169 O O . PHE A 1 283 ? -15.406 -9.477 20.328 1 94.88 283 PHE A O 1
ATOM 2176 N N . ALA A 1 284 ? -14.922 -10.031 18.219 1 95.75 284 ALA A N 1
ATOM 2177 C CA . ALA A 1 284 ? -14.32 -11.312 18.578 1 95.75 284 ALA A CA 1
ATOM 2178 C C . ALA A 1 284 ? -13.133 -11.625 17.672 1 95.75 284 ALA A C 1
ATOM 2180 O O . ALA A 1 284 ? -13.086 -11.188 16.516 1 95.75 284 ALA A O 1
ATOM 2181 N N . VAL A 1 285 ? -12.203 -12.297 18.281 1 96.31 285 VAL A N 1
ATOM 2182 C CA . VAL A 1 285 ? -11.078 -12.844 17.531 1 96.31 285 VAL A CA 1
ATOM 2183 C C . VAL A 1 285 ? -11.078 -14.367 17.625 1 96.31 285 VAL A C 1
ATOM 2185 O O . VAL A 1 285 ? -11.102 -14.93 18.734 1 96.31 285 VAL A O 1
ATOM 2188 N N . THR A 1 286 ? -11.148 -15 16.484 1 96.19 286 THR A N 1
ATOM 2189 C CA . THR A 1 286 ? -11.086 -16.453 16.438 1 96.19 286 THR A CA 1
ATOM 2190 C C . THR A 1 286 ? -9.852 -16.922 15.664 1 96.19 286 THR A C 1
ATOM 2192 O O . THR A 1 286 ? -9.445 -16.281 14.695 1 96.19 286 THR A O 1
ATOM 2195 N N . ARG A 1 287 ? -9.258 -17.938 16.125 1 96.56 287 ARG A N 1
ATOM 2196 C CA . ARG A 1 287 ? -8.086 -18.547 15.5 1 96.56 287 ARG A CA 1
ATOM 2197 C C . ARG A 1 287 ? -8.297 -20.047 15.297 1 96.56 287 ARG A C 1
ATOM 2199 O O . ARG A 1 287 ? -8.883 -20.719 16.141 1 96.56 287 ARG A O 1
ATOM 2206 N N . TRP A 1 288 ? -7.82 -20.562 14.18 1 97.19 288 TRP A N 1
ATOM 2207 C CA . TRP A 1 288 ? -7.914 -21.984 13.922 1 97.19 288 TRP A CA 1
ATOM 2208 C C . TRP A 1 288 ? -6.766 -22.469 13.039 1 97.19 288 TRP A C 1
ATOM 2210 O O . TRP A 1 288 ? -6.234 -21.688 12.234 1 97.19 288 TRP A O 1
ATOM 2220 N N . PRO A 1 289 ? -6.328 -23.688 13.227 1 97.56 289 PRO A N 1
ATOM 2221 C CA . PRO A 1 289 ? -5.34 -24.25 12.297 1 97.56 289 PRO A CA 1
ATOM 2222 C C . PRO A 1 289 ? -5.875 -24.375 10.875 1 97.56 289 PRO A C 1
ATOM 2224 O O . PRO A 1 289 ? -7.062 -24.656 10.672 1 97.56 289 PRO A O 1
ATOM 2227 N N . ASN A 1 290 ? -4.988 -24.219 9.922 1 97.12 290 ASN A N 1
ATOM 2228 C CA . ASN A 1 290 ? -5.41 -24.375 8.531 1 97.12 290 ASN A CA 1
ATOM 2229 C C . ASN A 1 290 ? -5.82 -25.797 8.219 1 97.12 290 ASN A C 1
ATOM 2231 O O . ASN A 1 290 ? -5.145 -26.75 8.617 1 97.12 290 ASN A O 1
ATOM 2235 N N . PRO A 1 291 ? -6.945 -26 7.508 1 97.56 291 PRO A N 1
ATOM 2236 C CA . PRO A 1 291 ? -7.297 -27.344 7.047 1 97.56 291 PRO A CA 1
ATOM 2237 C C . PRO A 1 291 ? -6.258 -27.922 6.09 1 97.56 291 PRO A C 1
ATOM 2239 O O . PRO A 1 291 ? -5.371 -27.203 5.625 1 97.56 291 PRO A O 1
ATOM 2242 N N . GLN A 1 292 ? -6.453 -29.172 5.883 1 97.38 292 GLN A N 1
ATOM 2243 C CA . GLN A 1 292 ? -5.531 -29.875 4.992 1 97.38 292 GLN A CA 1
ATOM 2244 C C . GLN A 1 292 ? -5.664 -29.375 3.559 1 97.38 292 GLN A C 1
ATOM 2246 O O . GLN A 1 292 ? -6.766 -29.078 3.094 1 97.38 292 GLN A O 1
ATOM 2251 N N . ASP A 1 293 ? -4.57 -29.359 2.926 1 97.31 293 ASP A N 1
ATOM 2252 C CA . ASP A 1 293 ? -4.539 -29 1.513 1 97.31 293 ASP A CA 1
ATOM 2253 C C . ASP A 1 293 ? -5.145 -30.094 0.649 1 97.31 293 ASP A C 1
ATOM 2255 O O . ASP A 1 293 ? -5.102 -31.281 1.018 1 97.31 293 ASP A O 1
ATOM 2259 N N . GLU A 1 294 ? -5.688 -29.672 -0.451 1 97.75 294 GLU A N 1
ATOM 2260 C CA . GLU A 1 294 ? -6.332 -30.609 -1.367 1 97.75 294 GLU A CA 1
ATOM 2261 C C . GLU A 1 294 ? -5.773 -30.469 -2.781 1 97.75 294 GLU A C 1
ATOM 2263 O O . GLU A 1 294 ? -6.531 -30.422 -3.75 1 97.75 294 GLU A O 1
ATOM 2268 N N . GLY A 1 295 ? -4.508 -30.406 -2.836 1 96.62 295 GLY A N 1
ATOM 2269 C CA . GLY A 1 295 ? -3.828 -30.172 -4.102 1 96.62 295 GLY A CA 1
ATOM 2270 C C . GLY A 1 295 ? -4.059 -31.266 -5.117 1 96.62 295 GLY A C 1
ATOM 2271 O O . GLY A 1 295 ? -3.891 -31.062 -6.316 1 96.62 295 GLY A O 1
ATOM 2272 N N . GLN A 1 296 ? -4.488 -32.5 -4.664 1 96.06 296 GLN A N 1
ATOM 2273 C CA . GLN A 1 296 ? -4.734 -33.625 -5.555 1 96.06 296 GLN A CA 1
ATOM 2274 C C . GLN A 1 296 ? -5.875 -33.312 -6.523 1 96.06 296 GLN A C 1
ATOM 2276 O O . GLN A 1 296 ? -5.98 -33.938 -7.578 1 96.06 296 GLN A O 1
ATOM 2281 N N . HIS A 1 297 ? -6.652 -32.375 -6.164 1 98.12 297 HIS A N 1
ATOM 2282 C CA . HIS A 1 297 ? -7.785 -32.031 -7.012 1 98.12 297 HIS A CA 1
ATOM 2283 C C . HIS A 1 297 ? -7.32 -31.453 -8.344 1 98.12 297 HIS A C 1
ATOM 2285 O O . HIS A 1 297 ? -8.062 -31.469 -9.328 1 98.12 297 HIS A O 1
ATOM 2291 N N . TYR A 1 298 ? -6.141 -30.922 -8.398 1 98.56 298 TYR A N 1
ATOM 2292 C CA . TYR A 1 298 ? -5.648 -30.359 -9.648 1 98.56 298 TYR A CA 1
ATOM 2293 C C . TYR A 1 298 ? -5.617 -31.422 -10.75 1 98.56 298 TYR A C 1
ATOM 2295 O O . TYR A 1 298 ? -6.297 -31.281 -11.766 1 98.56 298 TYR A O 1
ATOM 2303 N N . TYR A 1 299 ? -4.871 -32.469 -10.555 1 98.75 299 TYR A N 1
ATOM 2304 C CA . TYR A 1 299 ? -4.715 -33.5 -11.602 1 98.75 299 TYR A CA 1
ATOM 2305 C C . TYR A 1 299 ? -5.996 -34.281 -11.789 1 98.75 299 TYR A C 1
ATOM 2307 O O . TYR A 1 299 ? -6.281 -34.75 -12.891 1 98.75 299 TYR A O 1
ATOM 2315 N N . ASN A 1 300 ? -6.836 -34.406 -10.664 1 98.69 300 ASN A N 1
ATOM 2316 C CA . ASN A 1 300 ? -8.156 -35 -10.852 1 98.69 300 ASN A CA 1
ATOM 2317 C C . ASN A 1 300 ? -9 -34.188 -11.836 1 98.69 300 ASN A C 1
ATOM 2319 O O . ASN A 1 300 ? -9.688 -34.781 -12.688 1 98.69 300 ASN A O 1
ATOM 2323 N N . ASN A 1 301 ? -8.938 -32.906 -11.711 1 98.69 301 ASN A N 1
ATOM 2324 C CA . ASN A 1 301 ? -9.672 -32.031 -12.633 1 98.69 301 ASN A CA 1
ATOM 2325 C C . ASN A 1 301 ? -9.133 -32.156 -14.062 1 98.69 301 ASN A C 1
ATOM 2327 O O . ASN A 1 301 ? -9.906 -32.156 -15.023 1 98.69 301 ASN A O 1
ATOM 2331 N N . VAL A 1 302 ? -7.848 -32.219 -14.211 1 98.62 302 VAL A N 1
ATOM 2332 C CA . VAL A 1 302 ? -7.238 -32.406 -15.523 1 98.62 302 VAL A CA 1
ATOM 2333 C C . VAL A 1 302 ? -7.73 -33.688 -16.141 1 98.62 302 VAL A C 1
ATOM 2335 O O . VAL A 1 302 ? -8.133 -33.719 -17.312 1 98.62 302 VAL A O 1
ATOM 2338 N N . ARG A 1 303 ? -7.73 -34.812 -15.352 1 98.25 303 ARG A N 1
ATOM 2339 C CA . ARG A 1 303 ? -8.25 -36.094 -15.797 1 98.25 303 ARG A CA 1
ATOM 2340 C C . ARG A 1 303 ? -9.695 -35.969 -16.25 1 98.25 303 ARG A C 1
ATOM 2342 O O . ARG A 1 303 ? -10.039 -36.406 -17.359 1 98.25 303 ARG A O 1
ATOM 2349 N N . ASP A 1 304 ? -10.492 -35.344 -15.406 1 98.25 304 ASP A N 1
ATOM 2350 C CA . ASP A 1 304 ? -11.914 -35.219 -15.703 1 98.25 304 ASP A CA 1
ATOM 2351 C C . ASP A 1 304 ? -12.125 -34.375 -16.969 1 98.25 304 ASP A C 1
ATOM 2353 O O . ASP A 1 304 ? -13.055 -34.656 -17.734 1 98.25 304 ASP A O 1
ATOM 2357 N N . HIS A 1 305 ? -11.312 -33.375 -17.141 1 97.94 305 HIS A N 1
ATOM 2358 C CA . HIS A 1 305 ? -11.398 -32.562 -18.344 1 97.94 305 HIS A CA 1
ATOM 2359 C C . HIS A 1 305 ? -11.078 -33.344 -19.594 1 97.94 305 HIS A C 1
ATOM 2361 O O . HIS A 1 305 ? -11.805 -33.281 -20.594 1 97.94 305 HIS A O 1
ATOM 2367 N N . LEU A 1 306 ? -10.031 -34.125 -19.594 1 97.88 306 LEU A N 1
ATOM 2368 C CA . LEU A 1 306 ? -9.555 -34.844 -20.781 1 97.88 306 LEU A CA 1
ATOM 2369 C C . LEU A 1 306 ? -10.43 -36.031 -21.078 1 97.88 306 LEU A C 1
ATOM 2371 O O . LEU A 1 306 ? -10.609 -36.406 -22.25 1 97.88 306 LEU A O 1
ATOM 2375 N N . VAL A 1 307 ? -11.031 -36.656 -20.062 1 97.56 307 VAL A N 1
ATOM 2376 C CA . VAL A 1 307 ? -11.805 -37.906 -20.25 1 97.56 307 VAL A CA 1
ATOM 2377 C C . VAL A 1 307 ? -13.273 -37.531 -20.5 1 97.56 307 VAL A C 1
ATOM 2379 O O . VAL A 1 307 ? -13.906 -38.094 -21.406 1 97.56 307 VAL A O 1
ATOM 2382 N N . ASP A 1 308 ? -13.812 -36.562 -19.656 1 96 308 ASP A N 1
ATOM 2383 C CA . ASP A 1 308 ? -15.258 -36.375 -19.641 1 96 308 ASP A CA 1
ATOM 2384 C C . ASP A 1 308 ? -15.617 -34.969 -20.188 1 96 308 ASP A C 1
ATOM 2386 O O . ASP A 1 308 ? -16.797 -34.656 -20.328 1 96 308 ASP A O 1
ATOM 2390 N N . GLY A 1 309 ? -14.68 -34.219 -20.391 1 96.06 309 GLY A N 1
ATOM 2391 C CA . GLY A 1 309 ? -14.961 -32.906 -20.906 1 96.06 309 GLY A CA 1
ATOM 2392 C C . GLY A 1 309 ? -15.367 -31.906 -19.812 1 96.06 309 GLY A C 1
ATOM 2393 O O . GLY A 1 309 ? -15.953 -30.875 -20.109 1 96.06 309 GLY A O 1
ATOM 2394 N N . ALA A 1 310 ? -15.039 -32.219 -18.594 1 97 310 ALA A N 1
ATOM 2395 C CA . ALA A 1 310 ? -15.344 -31.297 -17.484 1 97 310 ALA A CA 1
ATOM 2396 C C . ALA A 1 310 ? -14.617 -29.969 -17.672 1 97 310 ALA A C 1
ATOM 2398 O O . ALA A 1 310 ? -13.539 -29.906 -18.266 1 97 310 ALA A O 1
ATOM 2399 N N . PRO A 1 311 ? -15.219 -28.859 -17.219 1 97.38 311 PRO A N 1
ATOM 2400 C CA . PRO A 1 311 ? -14.5 -27.594 -17.266 1 97.38 311 PRO A CA 1
ATOM 2401 C C . PRO A 1 311 ? -13.188 -27.609 -16.484 1 97.38 311 PRO A C 1
ATOM 2403 O O . PRO A 1 311 ? -13.117 -28.219 -15.406 1 97.38 311 PRO A O 1
ATOM 2406 N N . LEU A 1 312 ? -12.188 -27.031 -17.078 1 97.75 312 LEU A N 1
ATOM 2407 C CA . LEU A 1 312 ? -10.914 -26.891 -16.375 1 97.75 312 LEU A CA 1
ATOM 2408 C C . LEU A 1 312 ? -10.984 -25.781 -15.336 1 97.75 312 LEU A C 1
ATOM 2410 O O . LEU A 1 312 ? -11.344 -24.641 -15.656 1 97.75 312 LEU A O 1
ATOM 2414 N N . VAL A 1 313 ? -10.594 -26.016 -14.117 1 98.06 313 VAL A N 1
ATOM 2415 C CA . VAL A 1 313 ? -10.617 -25.031 -13.047 1 98.06 313 VAL A CA 1
ATOM 2416 C C . VAL A 1 313 ? -9.492 -24.016 -13.25 1 98.06 313 VAL A C 1
ATOM 2418 O O . VAL A 1 313 ? -9.719 -22.812 -13.164 1 98.06 313 VAL A O 1
ATOM 2421 N N . ILE A 1 314 ? -8.312 -24.547 -13.531 1 98.62 314 ILE A N 1
ATOM 2422 C CA . ILE A 1 314 ? -7.203 -23.672 -13.883 1 98.62 314 ILE A CA 1
ATOM 2423 C C . ILE A 1 314 ? -7.051 -23.625 -15.406 1 98.62 314 ILE A C 1
ATOM 2425 O O . ILE A 1 314 ? -6.238 -24.359 -15.977 1 98.62 314 ILE A O 1
ATOM 2429 N N . SER A 1 315 ? -7.824 -22.812 -16 1 98.31 315 SER A N 1
ATOM 2430 C CA . SER A 1 315 ? -7.684 -22.562 -17.438 1 98.31 315 SER A CA 1
ATOM 2431 C C . SER A 1 315 ? -6.488 -21.656 -17.734 1 98.31 315 SER A C 1
ATOM 2433 O O . SER A 1 315 ? -5.91 -21.062 -16.812 1 98.31 315 SER A O 1
ATOM 2435 N N . ALA A 1 316 ? -6.105 -21.625 -18.969 1 98.19 316 ALA A N 1
ATOM 2436 C CA . ALA A 1 316 ? -5.043 -20.703 -19.359 1 98.19 316 ALA A CA 1
ATOM 2437 C C . ALA A 1 316 ? -5.445 -19.25 -19.109 1 98.19 316 ALA A C 1
ATOM 2439 O O . ALA A 1 316 ? -4.605 -18.422 -18.734 1 98.19 316 ALA A O 1
ATOM 2440 N N . GLU A 1 317 ? -6.719 -18.969 -19.297 1 97.56 317 GLU A N 1
ATOM 2441 C CA . GLU A 1 317 ? -7.238 -17.625 -19.047 1 97.56 317 GLU A CA 1
ATOM 2442 C C . GLU A 1 317 ? -7.168 -17.281 -17.547 1 97.56 317 GLU A C 1
ATOM 2444 O O . GLU A 1 317 ? -6.848 -16.156 -17.188 1 97.56 317 GLU A O 1
ATOM 2449 N N . TRP A 1 318 ? -7.492 -18.219 -16.719 1 97.19 318 TRP A N 1
ATOM 2450 C CA . TRP A 1 318 ? -7.32 -18.016 -15.273 1 97.19 318 TRP A CA 1
ATOM 2451 C C . TRP A 1 318 ? -5.871 -17.703 -14.938 1 97.19 318 TRP A C 1
ATOM 2453 O O . TRP A 1 318 ? -5.59 -16.734 -14.219 1 97.19 318 TRP A O 1
ATOM 2463 N N . ALA A 1 319 ? -4.984 -18.516 -15.523 1 98.19 319 ALA A N 1
ATOM 2464 C CA . ALA A 1 319 ? -3.564 -18.391 -15.211 1 98.19 319 ALA A CA 1
ATOM 2465 C C . ALA A 1 319 ? -2.986 -17.094 -15.766 1 98.19 319 ALA A C 1
ATOM 2467 O O . ALA A 1 319 ? -1.944 -16.625 -15.305 1 98.19 319 ALA A O 1
ATOM 2468 N N . ARG A 1 320 ? -3.609 -16.516 -16.797 1 98.12 320 ARG A N 1
ATOM 2469 C CA . ARG A 1 320 ? -3.17 -15.242 -17.375 1 98.12 320 ARG A CA 1
ATOM 2470 C C . ARG A 1 320 ? -3.35 -14.102 -16.375 1 98.12 320 ARG A C 1
ATOM 2472 O O . ARG A 1 320 ? -2.568 -13.148 -16.375 1 98.12 320 ARG A O 1
ATOM 2479 N N . ARG A 1 321 ? -4.344 -14.148 -15.555 1 97.81 321 ARG A N 1
ATOM 2480 C CA . ARG A 1 321 ? -4.746 -13.047 -14.688 1 97.81 321 ARG A CA 1
ATOM 2481 C C . ARG A 1 321 ? -3.602 -12.625 -13.773 1 97.81 321 ARG A C 1
ATOM 2483 O O . ARG A 1 321 ? -3.207 -11.453 -13.773 1 97.81 321 ARG A O 1
ATOM 2490 N N . PRO A 1 322 ? -3.023 -13.539 -12.984 1 98.25 322 PRO A N 1
ATOM 2491 C CA . PRO A 1 322 ? -1.912 -13.102 -12.141 1 98.25 322 PRO A CA 1
ATOM 2492 C C . PRO A 1 322 ? -0.708 -12.625 -12.953 1 98.25 322 PRO A C 1
ATOM 2494 O O . PRO A 1 322 ? -0.007 -11.695 -12.531 1 98.25 322 PRO A O 1
ATOM 2497 N N . ILE A 1 323 ? -0.441 -13.203 -14.109 1 98.62 323 ILE A N 1
ATOM 2498 C CA . ILE A 1 323 ? 0.688 -12.797 -14.938 1 98.62 323 ILE A CA 1
ATOM 2499 C C . ILE A 1 323 ? 0.456 -11.383 -15.469 1 98.62 323 ILE A C 1
ATOM 2501 O O . ILE A 1 323 ? 1.387 -10.578 -15.531 1 98.62 323 ILE A O 1
ATOM 2505 N N . HIS A 1 324 ? -0.793 -11.141 -15.859 1 98.69 324 HIS A N 1
ATOM 2506 C CA . HIS A 1 324 ? -1.148 -9.82 -16.359 1 98.69 324 HIS A CA 1
ATOM 2507 C C . HIS A 1 324 ? -0.848 -8.742 -15.312 1 98.69 324 HIS A C 1
ATOM 2509 O O . HIS A 1 324 ? -0.277 -7.703 -15.633 1 98.69 324 HIS A O 1
ATOM 2515 N N . ILE A 1 325 ? -1.132 -8.992 -14.086 1 98.69 325 ILE A N 1
ATOM 2516 C CA . ILE A 1 325 ? -0.876 -8.062 -12.992 1 98.69 325 ILE A CA 1
ATOM 2517 C C . ILE A 1 325 ? 0.629 -7.902 -12.789 1 98.69 325 ILE A C 1
ATOM 2519 O O . ILE A 1 325 ? 1.136 -6.781 -12.734 1 98.69 325 ILE A O 1
ATOM 2523 N N . LEU A 1 326 ? 1.338 -9 -12.742 1 98.81 326 LEU A N 1
ATOM 2524 C CA . LEU A 1 326 ? 2.771 -8.977 -12.469 1 98.81 326 LEU A CA 1
ATOM 2525 C C . LEU A 1 326 ? 3.525 -8.297 -13.609 1 98.81 326 LEU A C 1
ATOM 2527 O O . LEU A 1 326 ? 4.438 -7.5 -13.367 1 98.81 326 LEU A O 1
ATOM 2531 N N . ASP A 1 327 ? 3.145 -8.664 -14.797 1 98.69 327 ASP A N 1
ATOM 2532 C CA . ASP A 1 327 ? 3.748 -8.078 -15.984 1 98.69 327 ASP A CA 1
ATOM 2533 C C . ASP A 1 327 ? 3.551 -6.562 -16.016 1 98.69 327 ASP A C 1
ATOM 2535 O O . ASP A 1 327 ? 4.508 -5.809 -16.203 1 98.69 327 ASP A O 1
ATOM 2539 N N . LEU A 1 328 ? 2.354 -6.086 -15.766 1 98.62 328 LEU A N 1
ATOM 2540 C CA . LEU A 1 328 ? 2.051 -4.656 -15.734 1 98.62 328 LEU A CA 1
ATOM 2541 C C . LEU A 1 328 ? 2.773 -3.975 -14.578 1 98.62 328 LEU A C 1
ATOM 2543 O O . LEU A 1 328 ? 3.217 -2.832 -14.711 1 98.62 328 LEU A O 1
ATOM 2547 N N . ALA A 1 329 ? 2.844 -4.668 -13.453 1 98.56 329 ALA A N 1
ATOM 2548 C CA . ALA A 1 329 ? 3.537 -4.105 -12.297 1 98.56 329 ALA A CA 1
ATOM 2549 C C . ALA A 1 329 ? 5 -3.816 -12.625 1 98.56 329 ALA A C 1
ATOM 2551 O O . ALA A 1 329 ? 5.516 -2.748 -12.289 1 98.56 329 ALA A O 1
ATOM 2552 N N . ARG A 1 330 ? 5.641 -4.746 -13.25 1 97.69 330 ARG A N 1
ATOM 2553 C CA . ARG A 1 330 ? 7.031 -4.57 -13.648 1 97.69 330 ARG A CA 1
ATOM 2554 C C . ARG A 1 330 ? 7.18 -3.395 -14.617 1 97.69 330 ARG A C 1
ATOM 2556 O O . ARG A 1 330 ? 8.055 -2.549 -14.445 1 97.69 330 ARG A O 1
ATOM 2563 N N . GLN A 1 331 ? 6.344 -3.365 -15.602 1 97.94 331 GLN A N 1
ATOM 2564 C CA . GLN A 1 331 ? 6.383 -2.285 -16.594 1 97.94 331 GLN A CA 1
ATOM 2565 C C . GLN A 1 331 ? 6.102 -0.936 -15.93 1 97.94 331 GLN A C 1
ATOM 2567 O O . GLN A 1 331 ? 6.727 0.07 -16.281 1 97.94 331 GLN A O 1
ATOM 2572 N N . SER A 1 332 ? 5.172 -0.956 -15.062 1 98 332 SER A N 1
ATOM 2573 C CA . SER A 1 332 ? 4.816 0.251 -14.32 1 98 332 SER A CA 1
ATOM 2574 C C . SER A 1 332 ? 6 0.768 -13.508 1 98 332 SER A C 1
ATOM 2576 O O . SER A 1 332 ? 6.305 1.963 -13.531 1 98 332 SER A O 1
ATOM 2578 N N . ALA A 1 333 ? 6.652 -0.086 -12.797 1 97.44 333 ALA A N 1
ATOM 2579 C CA . ALA A 1 333 ? 7.828 0.293 -12.016 1 97.44 333 ALA A CA 1
ATOM 2580 C C . ALA A 1 333 ? 8.914 0.885 -12.906 1 97.44 333 ALA A C 1
ATOM 2582 O O . ALA A 1 333 ? 9.547 1.879 -12.547 1 97.44 333 ALA A O 1
ATOM 2583 N N . GLN A 1 334 ? 9.102 0.331 -14.023 1 95.88 334 GLN A N 1
ATOM 2584 C CA . GLN A 1 334 ? 10.141 0.774 -14.953 1 95.88 334 GLN A CA 1
ATOM 2585 C C . GLN A 1 334 ? 9.789 2.127 -15.562 1 95.88 334 GLN A C 1
ATOM 2587 O O . GLN A 1 334 ? 10.656 2.984 -15.727 1 95.88 334 GLN A O 1
ATOM 2592 N N . SER A 1 335 ? 8.508 2.303 -15.867 1 96.12 335 SER A N 1
ATOM 2593 C CA . SER A 1 335 ? 8.102 3.512 -16.578 1 96.12 335 SER A CA 1
ATOM 2594 C C . SER A 1 335 ? 7.793 4.645 -15.602 1 96.12 335 SER A C 1
ATOM 2596 O O . SER A 1 335 ? 7.672 5.805 -16.016 1 96.12 335 SER A O 1
ATOM 2598 N N . GLY A 1 336 ? 7.605 4.312 -14.359 1 95.69 336 GLY A N 1
ATOM 2599 C CA . GLY A 1 336 ? 7.34 5.328 -13.352 1 95.69 336 GLY A CA 1
ATOM 2600 C C . GLY A 1 336 ? 5.914 5.844 -13.391 1 95.69 336 GLY A C 1
ATOM 2601 O O . GLY A 1 336 ? 5.66 6.996 -13.039 1 95.69 336 GLY A O 1
ATOM 2602 N N . ARG A 1 337 ? 5.023 5.035 -13.891 1 96.81 337 ARG A N 1
ATOM 2603 C CA . ARG A 1 337 ? 3.613 5.414 -13.938 1 96.81 337 ARG A CA 1
ATOM 2604 C C . ARG A 1 337 ? 2.713 4.184 -13.867 1 96.81 337 ARG A C 1
ATOM 2606 O O . ARG A 1 337 ? 3.096 3.105 -14.328 1 96.81 337 ARG A O 1
ATOM 2613 N N . ALA A 1 338 ? 1.529 4.34 -13.367 1 98.31 338 ALA A N 1
ATOM 2614 C CA . ALA A 1 338 ? 0.522 3.283 -13.383 1 98.31 338 ALA A CA 1
ATOM 2615 C C . ALA A 1 338 ? 0.089 2.961 -14.812 1 98.31 338 ALA A C 1
ATOM 2617 O O . ALA A 1 338 ? 0.18 3.811 -15.703 1 98.31 338 ALA A O 1
ATOM 2618 N N . LEU A 1 339 ? -0.396 1.752 -15 1 98.5 339 LEU A N 1
ATOM 2619 C CA . LEU A 1 339 ? -0.804 1.319 -16.328 1 98.5 339 LEU A CA 1
ATOM 2620 C C . LEU A 1 339 ? -2.213 0.734 -16.312 1 98.5 339 LEU A C 1
ATOM 2622 O O . LEU A 1 339 ? -2.553 -0.038 -15.406 1 98.5 339 LEU A O 1
ATOM 2626 N N . PRO A 1 340 ? -3.047 1.093 -17.281 1 97.81 340 PRO A N 1
ATOM 2627 C CA . PRO A 1 340 ? -4.348 0.43 -17.406 1 97.81 340 PRO A CA 1
ATOM 2628 C C . PRO A 1 340 ? -4.227 -1.035 -17.812 1 97.81 340 PRO A C 1
ATOM 2630 O O . PRO A 1 340 ? -3.287 -1.407 -18.516 1 97.81 340 PRO A O 1
ATOM 2633 N N . THR A 1 341 ? -5.141 -1.82 -17.422 1 97.38 341 THR A N 1
ATOM 2634 C CA . THR A 1 341 ? -5.117 -3.232 -17.781 1 97.38 341 THR A CA 1
ATOM 2635 C C . THR A 1 341 ? -5.695 -3.441 -19.188 1 97.38 341 THR A C 1
ATOM 2637 O O . THR A 1 341 ? -6.523 -2.648 -19.641 1 97.38 341 THR A O 1
ATOM 2640 N N . ILE A 1 342 ? -5.293 -4.5 -19.797 1 94.31 342 ILE A N 1
ATOM 2641 C CA . ILE A 1 342 ? -5.797 -4.898 -21.109 1 94.31 342 ILE A CA 1
ATOM 2642 C C . ILE A 1 342 ? -6.941 -5.895 -20.938 1 94.31 342 ILE A C 1
ATOM 2644 O O . ILE A 1 342 ? -7.926 -5.852 -21.688 1 94.31 342 ILE A O 1
ATOM 2648 N N . TYR A 1 343 ? -6.84 -6.73 -19.984 1 93.75 343 TYR A N 1
ATOM 2649 C CA . TYR A 1 343 ? -7.859 -7.73 -19.688 1 93.75 343 TYR A CA 1
ATOM 2650 C C . TYR A 1 343 ? -8.523 -7.441 -18.344 1 93.75 343 TYR A C 1
ATOM 2652 O O . TYR A 1 343 ? -7.855 -7.023 -17.391 1 93.75 343 TYR A O 1
ATOM 2660 N N . PRO A 1 344 ? -9.727 -7.727 -18.328 1 84.25 344 PRO A N 1
ATOM 2661 C CA . PRO A 1 344 ? -10.398 -7.586 -17.031 1 84.25 344 PRO A CA 1
ATOM 2662 C C . PRO A 1 344 ? -10.047 -8.711 -16.062 1 84.25 344 PRO A C 1
ATOM 2664 O O . PRO A 1 344 ? -9.68 -9.812 -16.484 1 84.25 344 PRO A O 1
ATOM 2667 N N . MET B 1 1 ? 5.746 45.719 4.152 1 59.41 1 MET B N 1
ATOM 2668 C CA . MET B 1 1 ? 5.543 44.844 5.312 1 59.41 1 MET B CA 1
ATOM 2669 C C . MET B 1 1 ? 6.023 45.531 6.59 1 59.41 1 MET B C 1
ATOM 2671 O O . MET B 1 1 ? 6.988 46.281 6.562 1 59.41 1 MET B O 1
ATOM 2675 N N . LYS B 1 2 ? 5.023 45.5 7.516 1 74.56 2 LYS B N 1
ATOM 2676 C CA . LYS B 1 2 ? 5.371 46.094 8.812 1 74.56 2 LYS B CA 1
ATOM 2677 C C . LYS B 1 2 ? 6.621 45.438 9.391 1 74.56 2 LYS B C 1
ATOM 2679 O O . LYS B 1 2 ? 6.77 44.219 9.344 1 74.56 2 LYS B O 1
ATOM 2684 N N . ASN B 1 3 ? 7.645 46.219 9.672 1 84.5 3 ASN B N 1
ATOM 2685 C CA . ASN B 1 3 ? 8.852 45.75 10.352 1 84.5 3 ASN B CA 1
ATOM 2686 C C . ASN B 1 3 ? 8.695 45.812 11.875 1 84.5 3 ASN B C 1
ATOM 2688 O O . ASN B 1 3 ? 8.289 46.844 12.414 1 84.5 3 ASN B O 1
ATOM 2692 N N . TYR B 1 4 ? 8.891 44.656 12.523 1 95.5 4 TYR B N 1
ATOM 2693 C CA . TYR B 1 4 ? 8.766 44.625 13.977 1 95.5 4 TYR B CA 1
ATOM 2694 C C . TYR B 1 4 ? 10.141 44.656 14.641 1 95.5 4 TYR B C 1
ATOM 2696 O O . TYR B 1 4 ? 11.039 43.906 14.242 1 95.5 4 TYR B O 1
ATOM 2704 N N . SER B 1 5 ? 10.297 45.562 15.594 1 94.75 5 SER B N 1
ATOM 2705 C CA . SER B 1 5 ? 11.57 45.656 16.297 1 94.75 5 SER B CA 1
ATOM 2706 C C . SER B 1 5 ? 11.664 44.625 17.422 1 94.75 5 SER B C 1
ATOM 2708 O O . SER B 1 5 ? 12.766 44.25 17.859 1 94.75 5 SER B O 1
ATOM 2710 N N . SER B 1 6 ? 10.531 44.219 17.906 1 97 6 SER B N 1
ATOM 2711 C CA . SER B 1 6 ? 10.461 43.219 18.953 1 97 6 SER B CA 1
ATOM 2712 C C . SER B 1 6 ? 9.195 42.375 18.828 1 97 6 SER B C 1
ATOM 2714 O O . SER B 1 6 ? 8.25 42.75 18.156 1 97 6 SER B O 1
ATOM 2716 N N . ALA B 1 7 ? 9.172 41.219 19.469 1 97.56 7 ALA B N 1
ATOM 2717 C CA . ALA B 1 7 ? 8.047 40.281 19.406 1 97.56 7 ALA B CA 1
ATOM 2718 C C . ALA B 1 7 ? 6.781 40.938 19.969 1 97.56 7 ALA B C 1
ATOM 2720 O O . ALA B 1 7 ? 5.676 40.656 19.484 1 97.56 7 ALA B O 1
ATOM 2721 N N . SER B 1 8 ? 6.93 41.75 21 1 97.81 8 SER B N 1
ATOM 2722 C CA . SER B 1 8 ? 5.785 42.344 21.672 1 97.81 8 SER B CA 1
ATOM 2723 C C . SER B 1 8 ? 5.023 43.312 20.75 1 97.81 8 SER B C 1
ATOM 2725 O O . SER B 1 8 ? 3.869 43.656 21.031 1 97.81 8 SER B O 1
ATOM 2727 N N . GLU B 1 9 ? 5.66 43.719 19.719 1 98.06 9 GLU B N 1
ATOM 2728 C CA . GLU B 1 9 ? 5.027 44.594 18.75 1 98.06 9 GLU B CA 1
ATOM 2729 C C . GLU B 1 9 ? 4.098 43.812 17.812 1 98.06 9 GLU B C 1
ATOM 2731 O O . GLU B 1 9 ? 3.289 44.438 17.109 1 98.06 9 GLU B O 1
ATOM 2736 N N . ILE B 1 10 ? 4.273 42.531 17.766 1 98.56 10 ILE B N 1
ATOM 2737 C CA . ILE B 1 10 ? 3.406 41.719 16.922 1 98.56 10 ILE B CA 1
ATOM 2738 C C . ILE B 1 10 ? 2.078 41.469 17.641 1 98.56 10 ILE B C 1
ATOM 2740 O O . ILE B 1 10 ? 2.008 40.688 18.578 1 98.56 10 ILE B O 1
ATOM 2744 N N . THR B 1 11 ? 1.064 42.188 17.203 1 98.62 11 THR B N 1
ATOM 2745 C CA . THR B 1 11 ? -0.266 41.969 17.766 1 98.62 11 THR B CA 1
ATOM 2746 C C . THR B 1 11 ? -0.948 40.781 17.094 1 98.62 11 THR B C 1
ATOM 2748 O O . THR B 1 11 ? -0.929 40.656 15.875 1 98.62 11 THR B O 1
ATOM 2751 N N . VAL B 1 12 ? -1.502 39.875 17.922 1 98.81 12 VAL B N 1
ATOM 2752 C CA . VAL B 1 12 ? -1.979 38.594 17.359 1 98.81 12 VAL B CA 1
ATOM 2753 C C . VAL B 1 12 ? -3.445 38.406 17.734 1 98.81 12 VAL B C 1
ATOM 2755 O O . VAL B 1 12 ? -3.914 38.906 18.75 1 98.81 12 VAL B O 1
ATOM 2758 N N . GLY B 1 13 ? -4.172 37.719 16.922 1 98.56 13 GLY B N 1
ATOM 2759 C CA . GLY B 1 13 ? -5.559 37.344 17.156 1 98.56 13 GLY B CA 1
ATOM 2760 C C . GLY B 1 13 ? -5.926 36 16.547 1 98.56 13 GLY B C 1
ATOM 2761 O O . GLY B 1 13 ? -5.133 35.406 15.812 1 98.56 13 GLY B O 1
ATOM 2762 N N . VAL B 1 14 ? -7.129 35.5 16.922 1 98.25 14 VAL B N 1
ATOM 2763 C CA . VAL B 1 14 ? -7.598 34.219 16.406 1 98.25 14 VAL B CA 1
ATOM 2764 C C . VAL B 1 14 ? -9.016 34.375 15.844 1 98.25 14 VAL B C 1
ATOM 2766 O O . VAL B 1 14 ? -9.766 35.25 16.281 1 98.25 14 VAL B O 1
ATOM 2769 N N . VAL B 1 15 ? -9.258 33.625 14.828 1 97.56 15 VAL B N 1
ATOM 2770 C CA . VAL B 1 15 ? -10.617 33.375 14.344 1 97.56 15 VAL B CA 1
ATOM 2771 C C . VAL B 1 15 ? -11.055 31.969 14.695 1 97.56 15 VAL B C 1
ATOM 2773 O O . VAL B 1 15 ? -10.539 30.984 14.148 1 97.56 15 VAL B O 1
ATOM 2776 N N . GLY B 1 16 ? -12.023 31.875 15.523 1 95.44 16 GLY B N 1
ATOM 2777 C CA . GLY B 1 16 ? -12.414 30.609 16.109 1 95.44 16 GLY B CA 1
ATOM 2778 C C . GLY B 1 16 ? -11.961 30.469 17.547 1 95.44 16 GLY B C 1
ATOM 2779 O O . GLY B 1 16 ? -10.758 30.484 17.844 1 95.44 16 GLY B O 1
ATOM 2780 N N . TYR B 1 17 ? -12.867 30.484 18.469 1 93.31 17 TYR B N 1
ATOM 2781 C CA . TYR B 1 17 ? -12.594 30.328 19.891 1 93.31 17 TYR B CA 1
ATOM 2782 C C . TYR B 1 17 ? -13.492 29.266 20.516 1 93.31 17 TYR B C 1
ATOM 2784 O O . TYR B 1 17 ? -13.742 29.266 21.719 1 93.31 17 TYR B O 1
ATOM 2792 N N . GLY B 1 18 ? -14.156 28.641 19.438 1 74.38 18 GLY B N 1
ATOM 2793 C CA . GLY B 1 18 ? -15.117 27.625 19.828 1 74.38 18 GLY B CA 1
ATOM 2794 C C . GLY B 1 18 ? -14.539 26.219 19.797 1 74.38 18 GLY B C 1
ATOM 2795 O O . GLY B 1 18 ? -13.352 26.031 19.531 1 74.38 18 GLY B O 1
ATOM 2796 N N . GLY B 1 19 ? -15.055 25.188 20.016 1 61.47 19 GLY B N 1
ATOM 2797 C CA . GLY B 1 19 ? -15.039 23.766 19.75 1 61.47 19 GLY B CA 1
ATOM 2798 C C . GLY B 1 19 ? -14.141 22.984 20.703 1 61.47 19 GLY B C 1
ATOM 2799 O O . GLY B 1 19 ? -13.758 23.5 21.766 1 61.47 19 GLY B O 1
ATOM 2800 N N . ALA B 1 20 ? -13.656 21.938 20.062 1 53.56 20 ALA B N 1
ATOM 2801 C CA . ALA B 1 20 ? -12.844 20.859 20.641 1 53.56 20 ALA B CA 1
ATOM 2802 C C . ALA B 1 20 ? -11.461 21.375 21.031 1 53.56 20 ALA B C 1
ATOM 2804 O O . ALA B 1 20 ? -10.672 21.766 20.188 1 53.56 20 ALA B O 1
ATOM 2805 N N . PHE B 1 21 ? -11.164 21.281 22.297 1 55.22 21 PHE B N 1
ATOM 2806 C CA . PHE B 1 21 ? -9.883 21.297 23 1 55.22 21 PHE B CA 1
ATOM 2807 C C . PHE B 1 21 ? -9.398 22.734 23.203 1 55.22 21 PHE B C 1
ATOM 2809 O O . PHE B 1 21 ? -8.203 22.953 23.406 1 55.22 21 PHE B O 1
ATOM 2816 N N . ASN B 1 22 ? -10.43 23.859 23.031 1 75.5 22 ASN B N 1
ATOM 2817 C CA . ASN B 1 22 ? -10.125 25.266 23.266 1 75.5 22 ASN B CA 1
ATOM 2818 C C . ASN B 1 22 ? -8.852 25.703 22.547 1 75.5 22 ASN B C 1
ATOM 2820 O O . ASN B 1 22 ? -7.965 26.312 23.156 1 75.5 22 ASN B O 1
ATOM 2824 N N . MET B 1 23 ? -8.781 25.359 21.219 1 87.62 23 MET B N 1
ATOM 2825 C CA . MET B 1 23 ? -7.594 25.641 20.406 1 87.62 23 MET B CA 1
ATOM 2826 C C . MET B 1 23 ? -7.34 27.141 20.312 1 87.62 23 MET B C 1
ATOM 2828 O O . MET B 1 23 ? -6.191 27.578 20.281 1 87.62 23 MET B O 1
ATOM 2832 N N . GLY B 1 24 ? -8.383 27.938 20.312 1 94.19 24 GLY B N 1
ATOM 2833 C CA . GLY B 1 24 ? -8.195 29.375 20.297 1 94.19 24 GLY B CA 1
ATOM 2834 C C . GLY B 1 24 ? -7.398 29.891 21.469 1 94.19 24 GLY B C 1
ATOM 2835 O O . GLY B 1 24 ? -6.469 30.688 21.297 1 94.19 24 GLY B O 1
ATOM 2836 N N . ARG B 1 25 ? -7.797 29.422 22.609 1 95.12 25 ARG B N 1
ATOM 2837 C CA . ARG B 1 25 ? -7.086 29.781 23.828 1 95.12 25 ARG B CA 1
ATOM 2838 C C . ARG B 1 25 ? -5.633 29.312 23.781 1 95.12 25 ARG B C 1
ATOM 2840 O O . ARG B 1 25 ? -4.723 30.078 24.109 1 95.12 25 ARG B O 1
ATOM 2847 N N . GLN B 1 26 ? -5.422 28.109 23.328 1 95.69 26 GLN B N 1
ATOM 2848 C CA . GLN B 1 26 ? -4.086 27.531 23.266 1 95.69 26 GLN B CA 1
ATOM 2849 C C . GLN B 1 26 ? -3.188 28.312 22.312 1 95.69 26 GLN B C 1
ATOM 2851 O O . GLN B 1 26 ? -2.023 28.562 22.625 1 95.69 26 GLN B O 1
ATOM 2856 N N . HIS B 1 27 ? -3.709 28.688 21.219 1 97.69 27 HIS B N 1
ATOM 2857 C CA . HIS B 1 27 ? -2.928 29.453 20.25 1 97.69 27 HIS B CA 1
ATOM 2858 C C . HIS B 1 27 ? -2.521 30.812 20.812 1 97.69 27 HIS B C 1
ATOM 2860 O O . HIS B 1 27 ? -1.359 31.203 20.703 1 97.69 27 HIS B O 1
ATOM 2866 N N . LEU B 1 28 ? -3.471 31.531 21.375 1 97.88 28 LEU B N 1
ATOM 2867 C CA . LEU B 1 28 ? -3.16 32.844 21.953 1 97.88 28 LEU B CA 1
ATOM 2868 C C . LEU B 1 28 ? -2.113 32.719 23.047 1 97.88 28 LEU B C 1
ATOM 2870 O O . LEU B 1 28 ? -1.188 33.531 23.125 1 97.88 28 LEU B O 1
ATOM 2874 N N . GLN B 1 29 ? -2.238 31.672 23.859 1 97.5 29 GLN B N 1
ATOM 2875 C CA . GLN B 1 29 ? -1.283 31.453 24.938 1 97.5 29 GLN B CA 1
ATOM 2876 C C . GLN B 1 29 ? 0.105 31.125 24.391 1 97.5 29 GLN B C 1
ATOM 2878 O O . GLN B 1 29 ? 1.11 31.609 24.922 1 97.5 29 GLN B O 1
ATOM 2883 N N . GLN B 1 30 ? 0.158 30.328 23.406 1 98 30 GLN B N 1
ATOM 2884 C CA . GLN B 1 30 ? 1.438 29.953 22.812 1 98 30 GLN B CA 1
ATOM 2885 C C . GLN B 1 30 ? 2.102 31.156 22.141 1 98 30 GLN B C 1
ATOM 2887 O O . GLN B 1 30 ? 3.316 31.344 22.234 1 98 30 GLN B O 1
ATOM 2892 N N . MET B 1 31 ? 1.332 31.984 21.438 1 98.5 31 MET B N 1
ATOM 2893 C CA . MET B 1 31 ? 1.881 33.188 20.828 1 98.5 31 MET B CA 1
ATOM 2894 C C . MET B 1 31 ? 2.359 34.188 21.875 1 98.5 31 MET B C 1
ATOM 2896 O O . MET B 1 31 ? 3.406 34.812 21.719 1 98.5 31 MET B O 1
ATOM 2900 N N . GLN B 1 32 ? 1.601 34.25 22.953 1 98.38 32 GLN B N 1
ATOM 2901 C CA . GLN B 1 32 ? 2.016 35.062 24.062 1 98.38 32 GLN B CA 1
ATOM 2902 C C . GLN B 1 32 ? 3.328 34.562 24.672 1 98.38 32 GLN B C 1
ATOM 2904 O O . GLN B 1 32 ? 4.211 35.375 24.984 1 98.38 32 GLN B O 1
ATOM 2909 N N . ALA B 1 33 ? 3.43 33.312 24.844 1 98.31 33 ALA B N 1
ATOM 2910 C CA . ALA B 1 33 ? 4.645 32.688 25.375 1 98.31 33 ALA B CA 1
ATOM 2911 C C . ALA B 1 33 ? 5.84 32.969 24.469 1 98.31 33 ALA B C 1
ATOM 2913 O O . ALA B 1 33 ? 6.977 33.062 24.938 1 98.31 33 ALA B O 1
ATOM 2914 N N . ALA B 1 34 ? 5.602 33.156 23.219 1 98.5 34 ALA B N 1
ATOM 2915 C CA . ALA B 1 34 ? 6.66 33.469 22.266 1 98.5 34 ALA B CA 1
ATOM 2916 C C . ALA B 1 34 ? 6.969 34.969 22.25 1 98.5 34 ALA B C 1
ATOM 2918 O O . ALA B 1 34 ? 7.824 35.438 21.484 1 98.5 34 ALA B O 1
ATOM 2919 N N . GLY B 1 35 ? 6.223 35.719 23 1 98.5 35 GLY B N 1
ATOM 2920 C CA . GLY B 1 35 ? 6.52 37.125 23.188 1 98.5 35 GLY B CA 1
ATOM 2921 C C . GLY B 1 35 ? 5.57 38.062 22.438 1 98.5 35 GLY B C 1
ATOM 2922 O O . GLY B 1 35 ? 5.695 39.281 22.5 1 98.5 35 GLY B O 1
ATOM 2923 N N . MET B 1 36 ? 4.543 37.531 21.75 1 98.69 36 MET B N 1
ATOM 2924 C CA . MET B 1 36 ? 3.613 38.312 20.953 1 98.69 36 MET B CA 1
ATOM 2925 C C . MET B 1 36 ? 2.449 38.812 21.812 1 98.69 36 MET B C 1
ATOM 2927 O O . MET B 1 36 ? 2.287 38.375 22.953 1 98.69 36 MET B O 1
ATOM 2931 N N . THR B 1 37 ? 1.684 39.719 21.281 1 98.62 37 THR B N 1
ATOM 2932 C CA . THR B 1 37 ? 0.68 40.375 22.109 1 98.62 37 THR B CA 1
ATOM 2933 C C . THR B 1 37 ? -0.728 40.031 21.625 1 98.62 37 THR B C 1
ATOM 2935 O O . THR B 1 37 ? -1.18 40.562 20.609 1 98.62 37 THR B O 1
ATOM 2938 N N . PRO B 1 38 ? -1.438 39.156 22.375 1 98.56 38 PRO B N 1
ATOM 2939 C CA . PRO B 1 38 ? -2.824 38.875 22 1 98.56 38 PRO B CA 1
ATOM 2940 C C . PRO B 1 38 ? -3.744 40.062 22.141 1 98.56 38 PRO B C 1
ATOM 2942 O O . PRO B 1 38 ? -3.781 40.688 23.203 1 98.56 38 PRO B O 1
ATOM 2945 N N . ILE B 1 39 ? -4.586 40.375 21 1 98.62 39 ILE B N 1
ATOM 2946 C CA . ILE B 1 39 ? -5.379 41.562 21.172 1 98.62 39 ILE B CA 1
ATOM 2947 C C . ILE B 1 39 ? -6.793 41.344 20.656 1 98.62 39 ILE B C 1
ATOM 2949 O O . ILE B 1 39 ? -7.695 42.125 20.906 1 98.62 39 ILE B O 1
ATOM 2953 N N . ALA B 1 40 ? -7.027 40.188 19.953 1 98.62 40 ALA B N 1
ATOM 2954 C CA . ALA B 1 40 ? -8.352 40.125 19.328 1 98.62 40 ALA B CA 1
ATOM 2955 C C . ALA B 1 40 ? -8.805 38.688 19.156 1 98.62 40 ALA B C 1
ATOM 2957 O O . ALA B 1 40 ? -7.988 37.812 18.922 1 98.62 40 ALA B O 1
ATOM 2958 N N . VAL B 1 41 ? -10.125 38.5 19.266 1 97.94 41 VAL B N 1
ATOM 2959 C CA . VAL B 1 41 ? -10.789 37.219 18.984 1 97.94 41 VAL B CA 1
ATOM 2960 C C . VAL B 1 41 ? -12.031 37.469 18.125 1 97.94 41 VAL B C 1
ATOM 2962 O O . VAL B 1 41 ? -12.82 38.375 18.406 1 97.94 41 VAL B O 1
ATOM 2965 N N . ALA B 1 42 ? -12.133 36.719 17.031 1 97.44 42 ALA B N 1
ATOM 2966 C CA . ALA B 1 42 ? -13.383 36.656 16.281 1 97.44 42 ALA B CA 1
ATOM 2967 C C . ALA B 1 42 ? -14.039 35.281 16.406 1 97.44 42 ALA B C 1
ATOM 2969 O O . ALA B 1 42 ? -13.383 34.25 16.234 1 97.44 42 ALA B O 1
ATOM 2970 N N . GLU B 1 43 ? -15.258 35.281 16.75 1 95.19 43 GLU B N 1
ATOM 2971 C CA . GLU B 1 43 ? -16.016 34.062 16.984 1 95.19 43 GLU B CA 1
ATOM 2972 C C . GLU B 1 43 ? -17.516 34.281 16.781 1 95.19 43 GLU B C 1
ATOM 2974 O O . GLU B 1 43 ? -18.062 35.312 17.203 1 95.19 43 GLU B O 1
ATOM 2979 N N . VAL B 1 44 ? -18.062 33.312 16.094 1 91.88 44 VAL B N 1
ATOM 2980 C CA . VAL B 1 44 ? -19.469 33.469 15.734 1 91.88 44 VAL B CA 1
ATOM 2981 C C . VAL B 1 44 ? -20.359 33.188 16.953 1 91.88 44 VAL B C 1
ATOM 2983 O O . VAL B 1 44 ? -21.438 33.781 17.094 1 91.88 44 VAL B O 1
ATOM 2986 N N . ASP B 1 45 ? -19.938 32.344 17.844 1 91.25 45 ASP B N 1
ATOM 2987 C CA . ASP B 1 45 ? -20.672 32.031 19.062 1 91.25 45 ASP B CA 1
ATOM 2988 C C . ASP B 1 45 ? -20.391 33.094 20.156 1 91.25 45 ASP B C 1
ATOM 2990 O O . ASP B 1 45 ? -19.328 33.062 20.766 1 91.25 45 ASP B O 1
ATOM 2994 N N . THR B 1 46 ? -21.359 33.75 20.531 1 90 46 THR B N 1
ATOM 2995 C CA . THR B 1 46 ? -21.203 34.844 21.484 1 90 46 THR B CA 1
ATOM 2996 C C . THR B 1 46 ? -20.812 34.312 22.859 1 90 46 THR B C 1
ATOM 2998 O O . THR B 1 46 ? -20.094 35 23.609 1 90 46 THR B O 1
ATOM 3001 N N . SER B 1 47 ? -21.312 33.188 23.172 1 92 47 SER B N 1
ATOM 3002 C CA . SER B 1 47 ? -20.969 32.625 24.469 1 92 47 SER B CA 1
ATOM 3003 C C . SER B 1 47 ? -19.469 32.344 24.578 1 92 47 SER B C 1
ATOM 3005 O O . SER B 1 47 ? -18.891 32.438 25.672 1 92 47 SER B O 1
ATOM 3007 N N . ARG B 1 48 ? -18.875 32.094 23.453 1 93.06 48 ARG B N 1
ATOM 3008 C CA . ARG B 1 48 ? -17.438 31.812 23.438 1 93.06 48 ARG B CA 1
ATOM 3009 C C . ARG B 1 48 ? -16.625 33.094 23.516 1 93.06 48 ARG B C 1
ATOM 3011 O O . ARG B 1 48 ? -15.492 33.094 23.984 1 93.06 48 ARG B O 1
ATOM 3018 N N . LEU B 1 49 ? -17.188 34.188 23.062 1 94.12 49 LEU B N 1
ATOM 3019 C CA . LEU B 1 49 ? -16.516 35.469 23.172 1 94.12 49 LEU B CA 1
ATOM 3020 C C . LEU B 1 49 ? -16.391 35.906 24.641 1 94.12 49 LEU B C 1
ATOM 3022 O O . LEU B 1 49 ? -15.391 36.5 25.031 1 94.12 49 LEU B O 1
ATOM 3026 N N . ALA B 1 50 ? -17.422 35.562 25.391 1 92.81 50 ALA B N 1
ATOM 3027 C CA . ALA B 1 50 ? -17.359 35.844 26.812 1 92.81 50 ALA B CA 1
ATOM 3028 C C . ALA B 1 50 ? -16.219 35.094 27.484 1 92.81 50 ALA B C 1
ATOM 3030 O O . ALA B 1 50 ? -15.523 35.625 28.344 1 92.81 50 ALA B O 1
ATOM 3031 N N . VAL B 1 51 ? -16.078 33.875 27.094 1 94.19 51 VAL B N 1
ATOM 3032 C CA . VAL B 1 51 ? -15.008 33.031 27.625 1 94.19 51 VAL B CA 1
ATOM 3033 C C . VAL B 1 51 ? -13.656 33.656 27.25 1 94.19 51 VAL B C 1
ATOM 3035 O O . VAL B 1 51 ? -12.75 33.719 28.094 1 94.19 51 VAL B O 1
ATOM 3038 N N . ALA B 1 52 ? -13.516 34.094 26.016 1 95.56 52 ALA B N 1
ATOM 3039 C CA . ALA B 1 52 ? -12.273 34.719 25.562 1 95.56 52 ALA B CA 1
ATOM 3040 C C . ALA B 1 52 ? -11.93 35.938 26.406 1 95.56 52 ALA B C 1
ATOM 3042 O O . ALA B 1 52 ? -10.773 36.156 26.781 1 95.56 52 ALA B O 1
ATOM 3043 N N . SER B 1 53 ? -12.922 36.719 26.719 1 95.25 53 SER B N 1
ATOM 3044 C CA . SER B 1 53 ? -12.727 37.938 27.516 1 95.25 53 SER B CA 1
ATOM 3045 C C . SER B 1 53 ? -12.281 37.594 28.922 1 95.25 53 SER B C 1
ATOM 3047 O O . SER B 1 53 ? -11.539 38.375 29.547 1 95.25 53 SER B O 1
ATOM 3049 N N . GLN B 1 54 ? -12.781 36.469 29.391 1 94.75 54 GLN B N 1
ATOM 3050 C CA . GLN B 1 54 ? -12.359 36.031 30.719 1 94.75 54 GLN B CA 1
ATOM 3051 C C . GLN B 1 54 ? -10.93 35.5 30.688 1 94.75 54 GLN B C 1
ATOM 3053 O O . GLN B 1 54 ? -10.148 35.781 31.609 1 94.75 54 GLN B O 1
ATOM 3058 N N . ASP B 1 55 ? -10.641 34.75 29.688 1 95.19 55 ASP B N 1
ATOM 3059 C CA . ASP B 1 55 ? -9.312 34.156 29.562 1 95.19 55 ASP B CA 1
ATOM 3060 C C . ASP B 1 55 ? -8.25 35.25 29.344 1 95.19 55 ASP B C 1
ATOM 3062 O O . ASP B 1 55 ? -7.125 35.125 29.828 1 95.19 55 ASP B O 1
ATOM 3066 N N . PHE B 1 56 ? -8.625 36.312 28.547 1 96.75 56 PHE B N 1
ATOM 3067 C CA . PHE B 1 56 ? -7.727 37.406 28.203 1 96.75 56 PHE B CA 1
ATOM 3068 C C . PHE B 1 56 ? -8.391 38.75 28.453 1 96.75 56 PHE B C 1
ATOM 3070 O O . PHE B 1 56 ? -8.93 39.375 27.547 1 96.75 56 PHE B O 1
ATOM 3077 N N . PRO B 1 57 ? -8.211 39.219 29.625 1 96.69 57 PRO B N 1
ATOM 3078 C CA . PRO B 1 57 ? -8.844 40.531 29.953 1 96.69 57 PRO B CA 1
ATOM 3079 C C . PRO B 1 57 ? -8.383 41.656 29.016 1 96.69 57 PRO B C 1
ATOM 3081 O O . PRO B 1 57 ? -7.18 41.812 28.812 1 96.69 57 PRO B O 1
ATOM 3084 N N . GLY B 1 58 ? -9.359 42.375 28.469 1 96.94 58 GLY B N 1
ATOM 3085 C CA . GLY B 1 58 ? -9.039 43.5 27.609 1 96.94 58 GLY B CA 1
ATOM 3086 C C . GLY B 1 58 ? -8.977 43.125 26.141 1 96.94 58 GLY B C 1
ATOM 3087 O O . GLY B 1 58 ? -8.828 44 25.281 1 96.94 58 GLY B O 1
ATOM 3088 N N . ILE B 1 59 ? -9.102 41.781 25.875 1 98.12 59 ILE B N 1
ATOM 3089 C CA . ILE B 1 59 ? -9.047 41.344 24.484 1 98.12 59 ILE B CA 1
ATOM 3090 C C . ILE B 1 59 ? -10.234 41.906 23.719 1 98.12 59 ILE B C 1
ATOM 3092 O O . ILE B 1 59 ? -11.344 42 24.25 1 98.12 59 ILE B O 1
ATOM 3096 N N . GLU B 1 60 ? -10 42.312 22.469 1 98.5 60 GLU B N 1
ATOM 3097 C CA . GLU B 1 60 ? -11.086 42.719 21.578 1 98.5 60 GLU B CA 1
ATOM 3098 C C . GLU B 1 60 ? -11.891 41.531 21.094 1 98.5 60 GLU B C 1
ATOM 3100 O O . GLU B 1 60 ? -11.32 40.5 20.766 1 98.5 60 GLU B O 1
ATOM 3105 N N . THR B 1 61 ? -13.195 41.688 21.156 1 97.75 61 THR B N 1
ATOM 3106 C CA . THR B 1 61 ? -14.039 40.594 20.672 1 97.75 61 THR B CA 1
ATOM 3107 C C . THR B 1 61 ? -14.891 41.031 19.484 1 97.75 61 THR B C 1
ATOM 3109 O O . THR B 1 61 ? -15.398 42.156 19.469 1 97.75 61 THR B O 1
ATOM 3112 N N . TYR B 1 62 ? -14.93 40.219 18.453 1 98 62 TYR B N 1
ATOM 3113 C CA . TYR B 1 62 ? -15.711 40.5 17.25 1 98 62 TYR B CA 1
ATOM 3114 C C . TYR B 1 62 ? -16.562 39.281 16.891 1 98 62 TYR B C 1
ATOM 3116 O O . TYR B 1 62 ? -16.172 38.156 17.109 1 98 62 TYR B O 1
ATOM 3124 N N . SER B 1 63 ? -17.672 39.531 16.219 1 96.19 63 SER B N 1
ATOM 3125 C CA . SER B 1 63 ? -18.562 38.469 15.82 1 96.19 63 SER B CA 1
ATOM 3126 C C . SER B 1 63 ? -18.203 37.906 14.445 1 96.19 63 SER B C 1
ATOM 3128 O O . SER B 1 63 ? -18.656 36.844 14.055 1 96.19 63 SER B O 1
ATOM 3130 N N . THR B 1 64 ? -17.422 38.719 13.727 1 96.94 64 THR B N 1
ATOM 3131 C CA . THR B 1 64 ? -17.016 38.312 12.391 1 96.94 64 THR B CA 1
ATOM 3132 C C . THR B 1 64 ? -15.562 38.688 12.117 1 96.94 64 THR B C 1
ATOM 3134 O O . THR B 1 64 ? -15.031 39.625 12.742 1 96.94 64 THR B O 1
ATOM 3137 N N . LEU B 1 65 ? -15.008 37.969 11.164 1 98.19 65 LEU B N 1
ATOM 3138 C CA . LEU B 1 65 ? -13.664 38.312 10.703 1 98.19 65 LEU B CA 1
ATOM 3139 C C . LEU B 1 65 ? -13.648 39.688 10.086 1 98.19 65 LEU B C 1
ATOM 3141 O O . LEU B 1 65 ? -12.727 40.469 10.32 1 98.19 65 LEU B O 1
ATOM 3145 N N . ASP B 1 66 ? -14.641 40.062 9.312 1 98.19 66 ASP B N 1
ATOM 3146 C CA . ASP B 1 66 ? -14.703 41.375 8.656 1 98.19 66 ASP B CA 1
ATOM 3147 C C . ASP B 1 66 ? -14.656 42.5 9.672 1 98.19 66 ASP B C 1
ATOM 3149 O O . ASP B 1 66 ? -13.938 43.469 9.484 1 98.19 66 ASP B O 1
ATOM 3153 N N . ALA B 1 67 ? -15.477 42.312 10.719 1 98.38 67 ALA B N 1
ATOM 3154 C CA . ALA B 1 67 ? -15.484 43.344 11.773 1 98.38 67 ALA B CA 1
ATOM 3155 C C . ALA B 1 67 ? -14.109 43.469 12.422 1 98.38 67 ALA B C 1
ATOM 3157 O O . ALA B 1 67 ? -13.656 44.562 12.734 1 98.38 67 ALA B O 1
ATOM 3158 N N . MET B 1 68 ? -13.477 42.344 12.648 1 98.62 68 MET B N 1
ATOM 3159 C CA . MET B 1 68 ? -12.141 42.375 13.227 1 98.62 68 MET B CA 1
ATOM 3160 C C . MET B 1 68 ? -11.156 43.062 12.305 1 98.62 68 MET B C 1
ATOM 3162 O O . MET B 1 68 ? -10.367 43.906 12.758 1 98.62 68 MET B O 1
ATOM 3166 N N . LEU B 1 69 ? -11.203 42.781 10.992 1 98.5 69 LEU B N 1
ATOM 3167 C CA . LEU B 1 69 ? -10.273 43.375 10.023 1 98.5 69 LEU B CA 1
ATOM 3168 C C . LEU B 1 69 ? -10.484 44.875 9.922 1 98.5 69 LEU B C 1
ATOM 3170 O O . LEU B 1 69 ? -9.523 45.625 9.703 1 98.5 69 LEU B O 1
ATOM 3174 N N . GLU B 1 70 ? -11.688 45.312 10.117 1 98.06 70 GLU B N 1
ATOM 3175 C CA . GLU B 1 70 ? -12.023 46.719 9.977 1 98.06 70 GLU B CA 1
ATOM 3176 C C . GLU B 1 70 ? -11.633 47.531 11.227 1 98.06 70 GLU B C 1
ATOM 3178 O O . GLU B 1 70 ? -11.289 48.688 11.133 1 98.06 70 GLU B O 1
ATOM 3183 N N . ASN B 1 71 ? -11.688 46.844 12.359 1 98.31 71 ASN B N 1
ATOM 3184 C CA . ASN B 1 71 ? -11.68 47.656 13.586 1 98.31 71 ASN B CA 1
ATOM 3185 C C . ASN B 1 71 ? -10.477 47.312 14.461 1 98.31 71 ASN B C 1
ATOM 3187 O O . ASN B 1 71 ? -10.203 48 15.445 1 98.31 71 ASN B O 1
ATOM 3191 N N . SER B 1 72 ? -9.797 46.219 14.156 1 98.31 72 SER B N 1
ATOM 3192 C CA . SER B 1 72 ? -8.664 45.812 14.984 1 98.31 72 SER B CA 1
ATOM 3193 C C . SER B 1 72 ? -7.34 46.062 14.281 1 98.31 72 SER B C 1
ATOM 3195 O O . SER B 1 72 ? -7.242 45.969 13.055 1 98.31 72 SER B O 1
ATOM 3197 N N . ALA B 1 73 ? -6.336 46.375 15.016 1 97.19 73 ALA B N 1
ATOM 3198 C CA . ALA B 1 73 ? -4.984 46.562 14.492 1 97.19 73 ALA B CA 1
ATOM 3199 C C . ALA B 1 73 ? -4.199 45.25 14.516 1 97.19 73 ALA B C 1
ATOM 3201 O O . ALA B 1 73 ? -2.965 45.25 14.484 1 97.19 73 ALA B O 1
ATOM 3202 N N . VAL B 1 74 ? -4.859 44.156 14.609 1 98.38 74 VAL B N 1
ATOM 3203 C CA . VAL B 1 74 ? -4.223 42.844 14.695 1 98.38 74 VAL B CA 1
ATOM 3204 C C . VAL B 1 74 ? -3.305 42.656 13.492 1 98.38 74 VAL B C 1
ATOM 3206 O O . VAL B 1 74 ? -3.674 42.969 12.359 1 98.38 74 VAL B O 1
ATOM 3209 N N . ASP B 1 75 ? -2.074 42.156 13.734 1 98.25 75 ASP B N 1
ATOM 3210 C CA . ASP B 1 75 ? -1.084 41.938 12.68 1 98.25 75 ASP B CA 1
ATOM 3211 C C . ASP B 1 75 ? -1.157 40.5 12.156 1 98.25 75 ASP B C 1
ATOM 3213 O O . ASP B 1 75 ? -1.084 40.281 10.945 1 98.25 75 ASP B O 1
ATOM 3217 N N . LEU B 1 76 ? -1.167 39.531 13.016 1 98.81 76 LEU B N 1
ATOM 3218 C CA . LEU B 1 76 ? -1.122 38.094 12.719 1 98.81 76 LEU B CA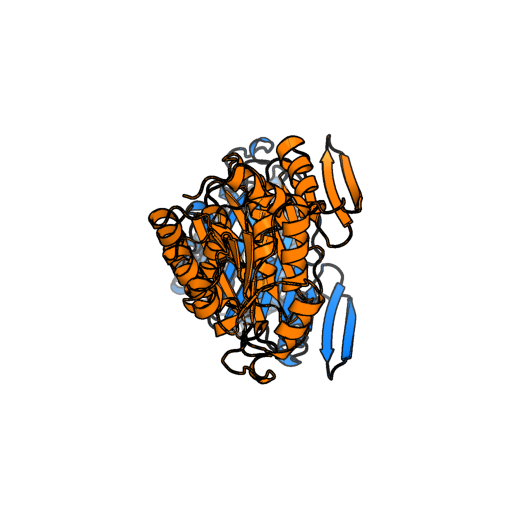 1
ATOM 3219 C C . LEU B 1 76 ? -2.398 37.406 13.18 1 98.81 76 LEU B C 1
ATOM 3221 O O . LEU B 1 76 ? -2.77 37.5 14.352 1 98.81 76 LEU B O 1
ATOM 3225 N N . ILE B 1 77 ? -3.029 36.781 12.266 1 98.88 77 ILE B N 1
ATOM 3226 C CA . ILE B 1 77 ? -4.301 36.125 12.562 1 98.88 77 ILE B CA 1
ATOM 3227 C C . ILE B 1 77 ? -4.168 34.625 12.391 1 98.88 77 ILE B C 1
ATOM 3229 O O . ILE B 1 77 ? -3.668 34.156 11.367 1 98.88 77 ILE B O 1
ATOM 3233 N N . VAL B 1 78 ? -4.59 33.844 13.398 1 98.75 78 VAL B N 1
ATOM 3234 C CA . VAL B 1 78 ? -4.664 32.375 13.305 1 98.75 78 VAL B CA 1
ATOM 3235 C C . VAL B 1 78 ? -6.102 31.953 13.023 1 98.75 78 VAL B C 1
ATOM 3237 O O . VAL B 1 78 ? -7.023 32.344 13.742 1 98.75 78 VAL B O 1
ATOM 3240 N N . LEU B 1 79 ? -6.246 31.219 11.992 1 98.31 79 LEU B N 1
ATOM 3241 C CA . LEU B 1 79 ? -7.562 30.719 11.609 1 98.31 79 LEU B CA 1
ATOM 3242 C C . LEU B 1 79 ? -7.789 29.312 12.156 1 98.31 79 LEU B C 1
ATOM 3244 O O . LEU B 1 79 ? -7.117 28.375 11.75 1 98.31 79 LEU B O 1
ATOM 3248 N N . ILE B 1 80 ? -8.695 29.219 13.094 1 96.56 80 ILE B N 1
ATOM 3249 C CA . ILE B 1 80 ? -9.07 27.969 13.75 1 96.56 80 ILE B CA 1
ATOM 3250 C C . ILE B 1 80 ? -10.523 27.641 13.422 1 96.56 80 ILE B C 1
ATOM 3252 O O . ILE B 1 80 ? -11.391 27.688 14.305 1 96.56 80 ILE B O 1
ATOM 3256 N N . THR B 1 81 ? -10.805 27.344 12.195 1 95.31 81 THR B N 1
ATOM 3257 C CA . THR B 1 81 ? -12.141 27.109 11.664 1 95.31 81 THR B CA 1
ATOM 3258 C C . THR B 1 81 ? -12.18 25.812 10.859 1 95.31 81 THR B C 1
ATOM 3260 O O . THR B 1 81 ? -11.156 25.141 10.695 1 95.31 81 THR B O 1
ATOM 3263 N N . PRO B 1 82 ? -13.336 25.359 10.469 1 95.56 82 PRO B N 1
ATOM 3264 C CA . PRO B 1 82 ? -13.398 24.156 9.648 1 95.56 82 PRO B CA 1
ATOM 3265 C C . PRO B 1 82 ? -12.547 24.25 8.383 1 95.56 82 PRO B C 1
ATOM 3267 O O . PRO B 1 82 ? -12.359 25.344 7.852 1 95.56 82 PRO B O 1
ATOM 3270 N N . HIS B 1 83 ? -12.094 23.141 7.863 1 97.88 83 HIS B N 1
ATOM 3271 C CA . HIS B 1 83 ? -11.094 23.062 6.809 1 97.88 83 HIS B CA 1
ATOM 3272 C C . HIS B 1 83 ? -11.516 23.859 5.582 1 97.88 83 HIS B C 1
ATOM 3274 O O . HIS B 1 83 ? -10.711 24.594 5.008 1 97.88 83 HIS B O 1
ATOM 3280 N N . ASN B 1 84 ? -12.797 23.734 5.219 1 97.88 84 ASN B N 1
ATOM 3281 C CA . ASN B 1 84 ? -13.281 24.312 3.971 1 97.88 84 ASN B CA 1
ATOM 3282 C C . ASN B 1 84 ? -13.344 25.844 4.051 1 97.88 84 ASN B C 1
ATOM 3284 O O . ASN B 1 84 ? -13.516 26.516 3.031 1 97.88 84 ASN B O 1
ATOM 3288 N N . THR B 1 85 ? -13.172 26.406 5.23 1 97.88 85 THR B N 1
ATOM 3289 C CA . THR B 1 85 ? -13.273 27.844 5.398 1 97.88 85 THR B CA 1
ATOM 3290 C C . THR B 1 85 ? -11.891 28.484 5.395 1 97.88 85 THR B C 1
ATOM 3292 O O . THR B 1 85 ? -11.773 29.719 5.281 1 97.88 85 THR B O 1
ATOM 3295 N N . HIS B 1 86 ? -10.836 27.719 5.469 1 98.62 86 HIS B N 1
ATOM 3296 C CA . HIS B 1 86 ? -9.484 28.25 5.605 1 98.62 86 HIS B CA 1
ATOM 3297 C C . HIS B 1 86 ? -9.133 29.172 4.438 1 98.62 86 HIS B C 1
ATOM 3299 O O . HIS B 1 86 ? -8.758 30.328 4.641 1 98.62 86 HIS B O 1
ATOM 3305 N N . ALA B 1 87 ? -9.367 28.688 3.25 1 98.88 87 ALA B N 1
ATOM 3306 C CA . ALA B 1 87 ? -8.898 29.422 2.074 1 98.88 87 ALA B CA 1
ATOM 3307 C C . ALA B 1 87 ? -9.625 30.75 1.934 1 98.88 87 ALA B C 1
ATOM 3309 O O . ALA B 1 87 ? -8.992 31.812 1.87 1 98.88 87 ALA B O 1
ATOM 3310 N N . PRO B 1 88 ? -10.969 30.75 1.934 1 98.75 88 PRO B N 1
ATOM 3311 C CA . PRO B 1 88 ? -11.633 32.031 1.791 1 98.75 88 PRO B CA 1
ATOM 3312 C C . PRO B 1 88 ? -11.281 33.031 2.916 1 98.75 88 PRO B C 1
ATOM 3314 O O . PRO B 1 88 ? -11.117 34.219 2.672 1 98.75 88 PRO B O 1
ATOM 3317 N N . LEU B 1 89 ? -11.148 32.562 4.121 1 98.81 89 LEU B N 1
ATOM 3318 C CA . LEU B 1 89 ? -10.82 33.406 5.246 1 98.81 89 LEU B CA 1
ATOM 3319 C C . LEU B 1 89 ? -9.383 33.906 5.145 1 98.81 89 LEU B C 1
ATOM 3321 O O . LEU B 1 89 ? -9.109 35.094 5.418 1 98.81 89 LEU B O 1
ATOM 3325 N N . ALA B 1 90 ? -8.523 33.031 4.812 1 98.94 90 ALA B N 1
ATOM 3326 C CA . ALA B 1 90 ? -7.125 33.406 4.656 1 98.94 90 ALA B CA 1
ATOM 3327 C C . ALA B 1 90 ? -6.965 34.469 3.57 1 98.94 90 ALA B C 1
ATOM 3329 O O . ALA B 1 90 ? -6.211 35.438 3.74 1 98.94 90 ALA B O 1
ATOM 3330 N N . LEU B 1 91 ? -7.648 34.281 2.49 1 98.88 91 LEU B N 1
ATOM 3331 C CA . LEU B 1 91 ? -7.566 35.25 1.391 1 98.88 91 LEU B CA 1
ATOM 3332 C C . LEU B 1 91 ? -8.023 36.625 1.84 1 98.88 91 LEU B C 1
ATOM 3334 O O . LEU B 1 91 ? -7.406 37.625 1.494 1 98.88 91 LEU B O 1
ATOM 3338 N N . LYS B 1 92 ? -9.086 36.688 2.611 1 98.75 92 LYS B N 1
ATOM 3339 C CA . LYS B 1 92 ? -9.555 37.938 3.156 1 98.75 92 LYS B CA 1
ATOM 3340 C C . LYS B 1 92 ? -8.477 38.625 4.012 1 98.75 92 LYS B C 1
ATOM 3342 O O . LYS B 1 92 ? -8.211 39.812 3.871 1 98.75 92 LYS B O 1
ATOM 3347 N N . CYS B 1 93 ? -7.875 37.844 4.859 1 98.88 93 CYS B N 1
ATOM 3348 C CA . CYS B 1 93 ? -6.855 38.344 5.766 1 98.88 93 CYS B CA 1
ATOM 3349 C C . CYS B 1 93 ? -5.637 38.844 4.996 1 98.88 93 CYS B C 1
ATOM 3351 O O . CYS B 1 93 ? -5.148 39.969 5.234 1 98.88 93 CYS B O 1
ATOM 3353 N N . LEU B 1 94 ? -5.16 38.031 4.102 1 98.81 94 LEU B N 1
ATOM 3354 C CA . LEU B 1 94 ? -3.969 38.375 3.326 1 98.81 94 LEU B CA 1
ATOM 3355 C C . LEU B 1 94 ? -4.195 39.625 2.479 1 98.81 94 LEU B C 1
ATOM 3357 O O . LEU B 1 94 ? -3.328 40.5 2.416 1 98.81 94 LEU B O 1
ATOM 3361 N N . ASN B 1 95 ? -5.344 39.688 1.89 1 98.19 95 ASN B N 1
ATOM 3362 C CA . ASN B 1 95 ? -5.66 40.844 1.067 1 98.19 95 ASN B CA 1
ATOM 3363 C C . ASN B 1 95 ? -5.738 42.125 1.905 1 98.19 95 ASN B C 1
ATOM 3365 O O . ASN B 1 95 ? -5.543 43.219 1.389 1 98.19 95 ASN B O 1
ATOM 3369 N N . ALA B 1 96 ? -6.039 42 3.158 1 98.06 96 ALA B N 1
ATOM 3370 C CA . ALA B 1 96 ? -6.07 43.125 4.09 1 98.06 96 ALA B CA 1
ATOM 3371 C C . ALA B 1 96 ? -4.68 43.406 4.648 1 98.06 96 ALA B C 1
ATOM 3373 O O . ALA B 1 96 ? -4.52 44.25 5.516 1 98.06 96 ALA B O 1
ATOM 3374 N N . GLY B 1 97 ? -3.695 42.625 4.215 1 97.75 97 GLY B N 1
ATOM 3375 C CA . GLY B 1 97 ? -2.311 42.875 4.594 1 97.75 97 GLY B CA 1
ATOM 3376 C C . GLY B 1 97 ? -1.944 42.219 5.926 1 97.75 97 GLY B C 1
ATOM 3377 O O . GLY B 1 97 ? -0.951 42.625 6.547 1 97.75 97 GLY B O 1
ATOM 3378 N N . ARG B 1 98 ? -2.768 41.312 6.406 1 98.56 98 ARG B N 1
ATOM 3379 C CA . ARG B 1 98 ? -2.492 40.656 7.68 1 98.56 98 ARG B CA 1
ATOM 3380 C C . ARG B 1 98 ? -1.734 39.344 7.465 1 98.56 98 ARG B C 1
ATOM 3382 O O . ARG B 1 98 ? -2 38.625 6.508 1 98.56 98 ARG B O 1
ATOM 3389 N N . HIS B 1 99 ? -0.72 39.031 8.344 1 98.75 99 HIS B N 1
ATOM 3390 C CA . HIS B 1 99 ? -0.109 37.719 8.375 1 98.75 99 HIS B CA 1
ATOM 3391 C C . HIS B 1 99 ? -1.12 36.656 8.789 1 98.75 99 HIS B C 1
ATOM 3393 O O . HIS B 1 99 ? -2.004 36.906 9.609 1 98.75 99 HIS B O 1
ATOM 3399 N N . VAL B 1 100 ? -0.95 35.438 8.219 1 98.94 100 VAL B N 1
ATOM 3400 C CA . VAL B 1 100 ? -1.955 34.438 8.484 1 98.94 100 VAL B CA 1
ATOM 3401 C C . VAL B 1 100 ? -1.271 33.094 8.844 1 98.94 100 VAL B C 1
ATOM 3403 O O . VAL B 1 100 ? -0.282 32.719 8.211 1 98.94 100 VAL B O 1
ATOM 3406 N N . ILE B 1 101 ? -1.78 32.438 9.828 1 98.81 101 ILE B N 1
ATOM 3407 C CA . ILE B 1 101 ? -1.539 31.031 10.125 1 98.81 101 ILE B CA 1
ATOM 3408 C C . ILE B 1 101 ? -2.857 30.25 10.086 1 98.81 101 ILE B C 1
ATOM 3410 O O . ILE B 1 101 ? -3.805 30.594 10.805 1 98.81 101 ILE B O 1
ATOM 3414 N N . CYS B 1 102 ? -2.926 29.281 9.273 1 98.62 102 CYS B N 1
ATOM 3415 C CA . CYS B 1 102 ? -4.07 28.375 9.305 1 98.62 102 CYS B CA 1
ATOM 3416 C C . CYS B 1 102 ? -3.785 27.172 10.188 1 98.62 102 CYS B C 1
ATOM 3418 O O . CYS B 1 102 ? -2.682 26.625 10.156 1 98.62 102 CYS B O 1
ATOM 3420 N N . GLU B 1 103 ? -4.746 26.828 10.961 1 96.88 103 GLU B N 1
ATOM 3421 C CA . GLU B 1 103 ? -4.672 25.453 11.477 1 96.88 103 GLU B CA 1
ATOM 3422 C C . GLU B 1 103 ? -4.527 24.453 10.344 1 96.88 103 GLU B C 1
ATOM 3424 O O . GLU B 1 103 ? -4.949 24.703 9.219 1 96.88 103 GLU B O 1
ATOM 3429 N N . LYS B 1 104 ? -3.916 23.359 10.641 1 97.12 104 LYS B N 1
ATOM 3430 C CA . LYS B 1 104 ? -3.773 22.312 9.625 1 97.12 104 LYS B CA 1
ATOM 3431 C C . LYS B 1 104 ? -5.098 21.594 9.391 1 97.12 104 LYS B C 1
ATOM 3433 O O . LYS B 1 104 ? -5.902 21.438 10.312 1 97.12 104 LYS B O 1
ATOM 3438 N N . PRO B 1 105 ? -5.387 21.156 8.273 1 97.88 105 PRO B N 1
ATOM 3439 C CA . PRO B 1 105 ? -4.633 21.438 7.051 1 97.88 105 PRO B CA 1
ATOM 3440 C C . PRO B 1 105 ? -4.832 22.859 6.547 1 97.88 105 PRO B C 1
ATOM 3442 O O . PRO B 1 105 ? -5.852 23.484 6.848 1 97.88 105 PRO B O 1
ATOM 3445 N N . ILE B 1 106 ? -3.881 23.359 5.77 1 98.62 106 ILE B N 1
ATOM 3446 C CA . ILE B 1 106 ? -3.875 24.766 5.352 1 98.62 106 ILE B CA 1
ATOM 3447 C C . ILE B 1 106 ? -5.105 25.047 4.492 1 98.62 106 ILE B C 1
ATOM 3449 O O . ILE B 1 106 ? -5.68 26.141 4.562 1 98.62 106 ILE B O 1
ATOM 3453 N N . ALA B 1 107 ? -5.539 24.125 3.713 1 98.5 107 ALA B N 1
ATOM 3454 C CA . ALA B 1 107 ? -6.723 24.125 2.855 1 98.5 107 ALA B CA 1
ATOM 3455 C C . ALA B 1 107 ? -7.043 22.719 2.359 1 98.5 107 ALA B C 1
ATOM 3457 O O . ALA B 1 107 ? -6.387 21.75 2.752 1 98.5 107 ALA B O 1
ATOM 3458 N N . ILE B 1 108 ? -8.102 22.578 1.47 1 98.06 108 ILE B N 1
ATOM 3459 C CA . ILE B 1 108 ? -8.531 21.234 1.137 1 98.06 108 ILE B CA 1
ATOM 3460 C C . ILE B 1 108 ? -8.148 20.906 -0.305 1 98.06 108 ILE B C 1
ATOM 3462 O O . ILE B 1 108 ? -8.289 19.766 -0.748 1 98.06 108 ILE B O 1
ATOM 3466 N N . SER B 1 109 ? -7.652 21.906 -1.09 1 98.38 109 SER B N 1
ATOM 3467 C CA . SER B 1 109 ? -7.211 21.625 -2.451 1 98.38 109 SER B CA 1
ATOM 3468 C C . SER B 1 109 ? -5.914 22.359 -2.777 1 98.38 109 SER B C 1
ATOM 3470 O O . SER B 1 109 ? -5.598 23.375 -2.168 1 98.38 109 SER B O 1
ATOM 3472 N N . THR B 1 110 ? -5.215 21.781 -3.74 1 98.62 110 THR B N 1
ATOM 3473 C CA . THR B 1 110 ? -3.977 22.406 -4.203 1 98.62 110 THR B CA 1
ATOM 3474 C C . THR B 1 110 ? -4.242 23.797 -4.777 1 98.62 110 THR B C 1
ATOM 3476 O O . THR B 1 110 ? -3.488 24.734 -4.523 1 98.62 110 THR B O 1
ATOM 3479 N N . ALA B 1 111 ? -5.293 23.953 -5.508 1 98.69 111 ALA B N 1
ATOM 3480 C CA . ALA B 1 111 ? -5.648 25.219 -6.125 1 98.69 111 ALA B CA 1
ATOM 3481 C C . ALA B 1 111 ? -5.891 26.297 -5.07 1 98.69 111 ALA B C 1
ATOM 3483 O O . ALA B 1 111 ? -5.496 27.453 -5.246 1 98.69 111 ALA B O 1
ATOM 3484 N N . GLU B 1 112 ? -6.574 25.922 -4.023 1 98.88 112 GLU B N 1
ATOM 3485 C CA . GLU B 1 112 ? -6.801 26.859 -2.926 1 98.88 112 GLU B CA 1
ATOM 3486 C C . GLU B 1 112 ? -5.48 27.328 -2.32 1 98.88 112 GLU B C 1
ATOM 3488 O O . GLU B 1 112 ? -5.293 28.516 -2.08 1 98.88 112 GLU B O 1
ATOM 3493 N N . VAL B 1 113 ? -4.59 26.391 -2.064 1 98.81 113 VAL B N 1
ATOM 3494 C CA . VAL B 1 113 ? -3.299 26.75 -1.478 1 98.81 113 VAL B CA 1
ATOM 3495 C C . VAL B 1 113 ? -2.539 27.672 -2.414 1 98.81 113 VAL B C 1
ATOM 3497 O O . VAL B 1 113 ? -1.936 28.656 -1.971 1 98.81 113 VAL B O 1
ATOM 3500 N N . ASP B 1 114 ? -2.57 27.391 -3.684 1 98.81 114 ASP B N 1
ATOM 3501 C CA . ASP B 1 114 ? -1.885 28.219 -4.668 1 98.81 114 ASP B CA 1
ATOM 3502 C C . ASP B 1 114 ? -2.428 29.641 -4.652 1 98.81 114 ASP B C 1
ATOM 3504 O O . ASP B 1 114 ? -1.658 30.609 -4.707 1 98.81 114 ASP B O 1
ATOM 3508 N N . ALA B 1 115 ? -3.711 29.75 -4.594 1 98.88 115 ALA B N 1
ATOM 3509 C CA . ALA B 1 115 ? -4.328 31.078 -4.523 1 98.88 115 ALA B CA 1
ATOM 3510 C C . ALA B 1 115 ? -3.891 31.812 -3.264 1 98.88 115 ALA B C 1
ATOM 3512 O O . ALA B 1 115 ? -3.643 33.031 -3.301 1 98.88 115 ALA B O 1
ATOM 3513 N N . MET B 1 116 ? -3.814 31.125 -2.189 1 98.94 116 MET B N 1
ATOM 3514 C CA . MET B 1 116 ? -3.381 31.703 -0.925 1 98.94 116 MET B CA 1
ATOM 3515 C C . MET B 1 116 ? -1.93 32.156 -1.009 1 98.94 116 MET B C 1
ATOM 3517 O O . MET B 1 116 ? -1.587 33.25 -0.515 1 98.94 116 MET B O 1
ATOM 3521 N N . ILE B 1 117 ? -1.099 31.328 -1.572 1 98.81 117 ILE B N 1
ATOM 3522 C CA . ILE B 1 117 ? 0.31 31.672 -1.739 1 98.81 117 ILE B CA 1
ATOM 3523 C C . ILE B 1 117 ? 0.438 32.938 -2.586 1 98.81 117 ILE B C 1
ATOM 3525 O O . ILE B 1 117 ? 1.208 33.844 -2.25 1 98.81 117 ILE B O 1
ATOM 3529 N N . GLU B 1 118 ? -0.292 32.969 -3.658 1 98.81 118 GLU B N 1
ATOM 3530 C CA . GLU B 1 118 ? -0.281 34.156 -4.523 1 98.81 118 GLU B CA 1
ATOM 3531 C C . GLU B 1 118 ? -0.71 35.406 -3.758 1 98.81 118 GLU B C 1
ATOM 3533 O O . GLU B 1 118 ? -0.084 36.438 -3.881 1 98.81 118 GLU B O 1
ATOM 3538 N N . ALA B 1 119 ? -1.747 35.312 -2.996 1 98.81 119 ALA B N 1
ATOM 3539 C CA . ALA B 1 119 ? -2.232 36.438 -2.207 1 98.81 119 ALA B CA 1
ATOM 3540 C C . ALA B 1 119 ? -1.176 36.906 -1.208 1 98.81 119 ALA B C 1
ATOM 3542 O O . ALA B 1 119 ? -1.008 38.094 -0.987 1 98.81 119 ALA B O 1
ATOM 3543 N N . ALA B 1 120 ? -0.508 35.969 -0.564 1 98.75 120 ALA B N 1
ATOM 3544 C CA . ALA B 1 120 ? 0.562 36.281 0.374 1 98.75 120 ALA B CA 1
ATOM 3545 C C . ALA B 1 120 ? 1.691 37.031 -0.325 1 98.75 120 ALA B C 1
ATOM 3547 O O . ALA B 1 120 ? 2.193 38.031 0.193 1 98.75 120 ALA B O 1
ATOM 3548 N N . GLN B 1 121 ? 2.029 36.562 -1.479 1 98.25 121 GLN B N 1
ATOM 3549 C CA . GLN B 1 121 ? 3.08 37.188 -2.26 1 98.25 121 GLN B CA 1
ATOM 3550 C C . GLN B 1 121 ? 2.686 38.625 -2.648 1 98.25 121 GLN B C 1
ATOM 3552 O O . GLN B 1 121 ? 3.492 39.531 -2.533 1 98.25 121 GLN B O 1
ATOM 3557 N N . ASN B 1 122 ? 1.522 38.844 -3.061 1 98.19 122 ASN B N 1
ATOM 3558 C CA . ASN B 1 122 ? 1.037 40.156 -3.51 1 98.19 122 ASN B CA 1
ATOM 3559 C C . ASN B 1 122 ? 0.973 41.156 -2.359 1 98.19 122 ASN B C 1
ATOM 3561 O O . ASN B 1 122 ? 1.265 42.344 -2.545 1 98.19 122 ASN B O 1
ATOM 3565 N N . SER B 1 123 ? 0.566 40.688 -1.218 1 97.69 123 SER B N 1
ATOM 3566 C CA . SER B 1 123 ? 0.384 41.594 -0.078 1 97.69 123 SER B CA 1
ATOM 3567 C C . SER B 1 123 ? 1.689 41.781 0.687 1 97.69 123 SER B C 1
ATOM 3569 O O . SER B 1 123 ? 1.82 42.719 1.474 1 97.69 123 SER B O 1
ATOM 3571 N N . GLY B 1 124 ? 2.598 40.781 0.505 1 97.06 124 GLY B N 1
ATOM 3572 C CA . GLY B 1 124 ? 3.82 40.781 1.292 1 97.06 124 GLY B CA 1
ATOM 3573 C C . GLY B 1 124 ? 3.635 40.188 2.68 1 97.06 124 GLY B C 1
ATOM 3574 O O . GLY B 1 124 ? 4.57 40.188 3.482 1 97.06 124 GLY B O 1
ATOM 3575 N N . ALA B 1 125 ? 2.469 39.688 2.994 1 98 125 ALA B N 1
ATOM 3576 C CA . ALA B 1 125 ? 2.17 39.125 4.301 1 98 125 ALA B CA 1
ATOM 3577 C C . ALA B 1 125 ? 2.654 37.688 4.383 1 98 125 ALA B C 1
ATOM 3579 O O . ALA B 1 125 ? 2.766 37 3.363 1 98 125 ALA B O 1
ATOM 3580 N N . MET B 1 126 ? 2.951 37.188 5.613 1 98.38 126 MET B N 1
ATOM 3581 C CA . MET B 1 126 ? 3.361 35.812 5.875 1 98.38 126 MET B CA 1
ATOM 3582 C C . MET B 1 126 ? 2.162 34.875 5.84 1 98.38 126 MET B C 1
ATOM 3584 O O . MET B 1 126 ? 1.091 35.219 6.348 1 98.38 126 MET B O 1
ATOM 3588 N N . LEU B 1 127 ? 2.32 33.75 5.219 1 98.88 127 LEU B N 1
ATOM 3589 C CA . LEU B 1 127 ? 1.365 32.656 5.246 1 98.88 127 LEU B CA 1
ATOM 3590 C C . LEU B 1 127 ? 2.027 31.375 5.734 1 98.88 127 LEU B C 1
ATOM 3592 O O . LEU B 1 127 ? 3.088 30.984 5.234 1 98.88 127 LEU B O 1
ATOM 3596 N N . SER B 1 128 ? 1.454 30.719 6.742 1 98.81 128 SER B N 1
ATOM 3597 C CA . SER B 1 128 ? 1.952 29.469 7.293 1 98.81 128 SER B CA 1
ATOM 3598 C C . SER B 1 128 ? 0.805 28.562 7.719 1 98.81 128 SER B C 1
ATOM 3600 O O . SER B 1 128 ? -0.359 28.969 7.691 1 98.81 128 SER B O 1
ATOM 3602 N N . ALA B 1 129 ? 1.074 27.328 7.902 1 98.75 129 ALA B N 1
ATOM 3603 C CA . ALA B 1 129 ? 0.157 26.344 8.484 1 98.75 129 ALA B CA 1
ATOM 3604 C C . ALA B 1 129 ? 0.678 25.828 9.82 1 98.75 129 ALA B C 1
ATOM 3606 O O . ALA B 1 129 ? 1.875 25.578 9.977 1 98.75 129 ALA B O 1
ATOM 3607 N N . TYR B 1 130 ? -0.228 25.672 10.758 1 98 130 TYR B N 1
ATOM 3608 C CA . TYR B 1 130 ? 0.173 25.234 12.094 1 98 130 TYR B CA 1
ATOM 3609 C C . TYR B 1 130 ? 0.484 23.734 12.109 1 98 130 TYR B C 1
ATOM 3611 O O . TYR B 1 130 ? -0.262 22.953 12.695 1 98 130 TYR B O 1
ATOM 3619 N N . HIS B 1 131 ? 1.624 23.375 11.562 1 97.62 131 HIS B N 1
ATOM 3620 C CA . HIS B 1 131 ? 2.178 22.031 11.656 1 97.62 131 HIS B CA 1
ATOM 3621 C C . HIS B 1 131 ? 3.137 21.906 12.836 1 97.62 131 HIS B C 1
ATOM 3623 O O . HIS B 1 131 ? 4.32 21.625 12.648 1 97.62 131 HIS B O 1
ATOM 3629 N N . ASN B 1 132 ? 2.582 22 14.031 1 94.88 132 ASN B N 1
ATOM 3630 C CA . ASN B 1 132 ? 3.4 21.953 15.234 1 94.88 132 ASN B CA 1
ATOM 3631 C C . ASN B 1 132 ? 4.035 20.578 15.422 1 94.88 132 ASN B C 1
ATOM 3633 O O . ASN B 1 132 ? 5.074 20.453 16.062 1 94.88 132 ASN B O 1
ATOM 3637 N N . ARG B 1 133 ? 3.467 19.578 14.797 1 96.06 133 ARG B N 1
ATOM 3638 C CA . ARG B 1 133 ? 3.947 18.219 14.984 1 96.06 133 ARG B CA 1
ATOM 3639 C C . ARG B 1 133 ? 5.219 17.969 14.172 1 96.06 133 ARG B C 1
ATOM 3641 O O . ARG B 1 133 ? 5.855 16.922 14.312 1 96.06 133 ARG B O 1
ATOM 3648 N N . HIS B 1 134 ? 5.578 18.922 13.367 1 97.88 134 HIS B N 1
ATOM 3649 C CA . HIS B 1 134 ? 6.887 18.922 12.727 1 97.88 134 HIS B CA 1
ATOM 3650 C C . HIS B 1 134 ? 8 18.734 13.75 1 97.88 134 HIS B C 1
ATOM 3652 O O . HIS B 1 134 ? 9.062 18.188 13.43 1 97.88 134 HIS B O 1
ATOM 3658 N N . TRP B 1 135 ? 7.719 19.125 14.984 1 98.12 135 TRP B N 1
ATOM 3659 C CA . TRP B 1 135 ? 8.734 19.109 16.031 1 98.12 135 TRP B CA 1
ATOM 3660 C C . TRP B 1 135 ? 8.398 18.078 17.094 1 98.12 135 TRP B C 1
ATOM 3662 O O . TRP B 1 135 ? 8.883 18.172 18.234 1 98.12 135 TRP B O 1
ATOM 3672 N N . ASP B 1 136 ? 7.551 17.109 16.781 1 97.69 136 ASP B N 1
ATOM 3673 C CA . ASP B 1 136 ? 7.363 16.016 17.719 1 97.69 136 ASP B CA 1
ATOM 3674 C C . ASP B 1 136 ? 8.68 15.281 17.984 1 97.69 136 ASP B C 1
ATOM 3676 O O . ASP B 1 136 ? 9.461 15.062 17.062 1 97.69 136 ASP B O 1
ATOM 3680 N N . GLY B 1 137 ? 8.859 14.891 19.25 1 97.75 137 GLY B N 1
ATOM 3681 C CA . GLY B 1 137 ? 10.102 14.227 19.625 1 97.75 137 GLY B CA 1
ATOM 3682 C C . GLY B 1 137 ? 10.383 12.984 18.797 1 97.75 137 GLY B C 1
ATOM 3683 O O . GLY B 1 137 ? 11.531 12.742 18.406 1 97.75 137 GLY B O 1
ATOM 3684 N N . ARG B 1 138 ? 9.445 12.234 18.5 1 97.19 138 ARG B N 1
ATOM 3685 C CA . ARG B 1 138 ? 9.602 10.984 17.75 1 97.19 138 ARG B CA 1
ATOM 3686 C C . ARG B 1 138 ? 10.133 11.25 16.344 1 97.19 138 ARG B C 1
ATOM 3688 O O . ARG B 1 138 ? 11.016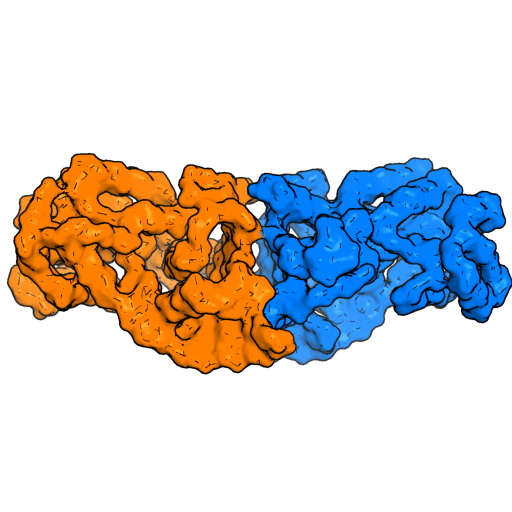 10.531 15.867 1 97.19 138 ARG B O 1
ATOM 3695 N N . ILE B 1 139 ? 9.625 12.258 15.68 1 97.69 139 ILE B N 1
ATOM 3696 C CA . ILE B 1 139 ? 10.031 12.492 14.297 1 97.69 139 ILE B CA 1
ATOM 3697 C C . ILE B 1 139 ? 11.391 13.188 14.266 1 97.69 139 ILE B C 1
ATOM 3699 O O . ILE B 1 139 ? 12.227 12.898 13.406 1 97.69 139 ILE B O 1
ATOM 3703 N N . LEU B 1 140 ? 11.633 14.102 15.211 1 97.56 140 LEU B N 1
ATOM 3704 C CA . LEU B 1 140 ? 12.953 14.711 15.297 1 97.56 140 LEU B CA 1
ATOM 3705 C C . LEU B 1 140 ? 14.031 13.656 15.516 1 97.56 140 LEU B C 1
ATOM 3707 O O . LEU B 1 140 ? 15.094 13.703 14.883 1 97.56 140 LEU B O 1
ATOM 3711 N N . GLN B 1 141 ? 13.742 12.773 16.359 1 97.5 141 GLN B N 1
ATOM 3712 C CA . GLN B 1 141 ? 14.68 11.68 16.609 1 97.5 141 GLN B CA 1
ATOM 3713 C C . GLN B 1 141 ? 14.836 10.805 15.359 1 97.5 141 GLN B C 1
ATOM 3715 O O . GLN B 1 141 ? 15.953 10.406 15.016 1 97.5 141 GLN B O 1
ATOM 3720 N N . ALA B 1 142 ? 13.766 10.508 14.75 1 98 142 ALA B N 1
ATOM 3721 C CA . ALA B 1 142 ? 13.82 9.711 13.523 1 98 142 ALA B CA 1
ATOM 3722 C C . ALA B 1 142 ? 14.703 10.383 12.477 1 98 142 ALA B C 1
ATOM 3724 O O . ALA B 1 142 ? 15.516 9.727 11.82 1 98 142 ALA B O 1
ATOM 3725 N N . VAL B 1 143 ? 14.531 11.656 12.266 1 97.81 143 VAL B N 1
ATOM 3726 C CA . VAL B 1 143 ? 15.32 12.414 11.305 1 97.81 143 VAL B CA 1
ATOM 3727 C C . VAL B 1 143 ? 16.797 12.305 11.648 1 97.81 143 VAL B C 1
ATOM 3729 O O . VAL B 1 143 ? 17.625 12.062 10.773 1 97.81 143 VAL B O 1
ATOM 3732 N N . GLU B 1 144 ? 17.094 12.461 12.898 1 97.25 144 GLU B N 1
ATOM 3733 C CA . GLU B 1 144 ? 18.484 12.336 13.344 1 97.25 144 GLU B CA 1
ATOM 3734 C C . GLU B 1 144 ? 19.031 10.945 13.062 1 97.25 144 GLU B C 1
ATOM 3736 O O . GLU B 1 144 ? 20.109 10.805 12.484 1 97.25 144 GLU B O 1
ATOM 3741 N N . LEU B 1 145 ? 18.328 9.953 13.461 1 96.31 145 LEU B N 1
ATOM 3742 C CA . LEU B 1 145 ? 18.75 8.562 13.328 1 96.31 145 LEU B CA 1
ATOM 3743 C C . LEU B 1 145 ? 18.922 8.18 11.867 1 96.31 145 LEU B C 1
ATOM 3745 O O . LEU B 1 145 ? 19.859 7.461 11.516 1 96.31 145 LEU B O 1
ATOM 3749 N N . ILE B 1 146 ? 18.062 8.672 11 1 97 146 ILE B N 1
ATOM 3750 C CA . ILE B 1 146 ? 18 8.234 9.609 1 97 146 ILE B CA 1
ATOM 3751 C C . ILE B 1 146 ? 18.922 9.102 8.766 1 97 146 ILE B C 1
ATOM 3753 O O . ILE B 1 146 ? 19.797 8.594 8.055 1 97 146 ILE B O 1
ATOM 3757 N N . LYS B 1 147 ? 18.828 10.391 8.867 1 96.44 147 LYS B N 1
ATOM 3758 C CA . LYS B 1 147 ? 19.516 11.281 7.949 1 96.44 147 LYS B CA 1
ATOM 3759 C C . LYS B 1 147 ? 20.953 11.531 8.414 1 96.44 147 LYS B C 1
ATOM 3761 O O . LYS B 1 147 ? 21.875 11.609 7.59 1 96.44 147 LYS B O 1
ATOM 3766 N N . ASN B 1 148 ? 21.109 11.633 9.719 1 95.44 148 ASN B N 1
ATOM 3767 C CA . ASN B 1 148 ? 22.438 11.992 10.211 1 95.44 148 ASN B CA 1
ATOM 3768 C C . ASN B 1 148 ? 23.25 10.75 10.57 1 95.44 148 ASN B C 1
ATOM 3770 O O . ASN B 1 148 ? 24.453 10.703 10.312 1 95.44 148 ASN B O 1
ATOM 3774 N N . GLN B 1 149 ? 22.609 9.742 11.133 1 95.12 149 GLN B N 1
ATOM 3775 C CA . GLN B 1 149 ? 23.359 8.586 11.617 1 95.12 149 GLN B CA 1
ATOM 3776 C C . GLN B 1 149 ? 23.266 7.418 10.633 1 95.12 149 GLN B C 1
ATOM 3778 O O . GLN B 1 149 ? 23.969 6.426 10.766 1 95.12 149 GLN B O 1
ATOM 3783 N N . ASN B 1 150 ? 22.359 7.504 9.633 1 95 150 ASN B N 1
ATOM 3784 C CA . ASN B 1 150 ? 22.203 6.516 8.57 1 95 150 ASN B CA 1
ATOM 3785 C C . ASN B 1 150 ? 21.984 5.117 9.133 1 95 150 ASN B C 1
ATOM 3787 O O . ASN B 1 150 ? 22.562 4.148 8.648 1 95 150 ASN B O 1
ATOM 3791 N N . LEU B 1 151 ? 21.156 4.992 10.156 1 94.5 151 LEU B N 1
ATOM 3792 C CA . LEU B 1 151 ? 21.031 3.756 10.922 1 94.5 151 LEU B CA 1
ATOM 3793 C C . LEU B 1 151 ? 20.25 2.709 10.141 1 94.5 151 LEU B C 1
ATOM 3795 O O . LEU B 1 151 ? 20.297 1.519 10.453 1 94.5 151 LEU B O 1
ATOM 3799 N N . ILE B 1 152 ? 19.484 3.129 9.133 1 96.56 152 ILE B N 1
ATOM 3800 C CA . ILE B 1 152 ? 18.703 2.139 8.406 1 96.56 152 ILE B CA 1
ATOM 3801 C C . ILE B 1 152 ? 19.141 2.1 6.945 1 96.56 152 ILE B C 1
ATOM 3803 O O . ILE B 1 152 ? 18.422 1.578 6.09 1 96.56 152 ILE B O 1
ATOM 3807 N N . GLY B 1 153 ? 20.266 2.664 6.609 1 95.5 153 GLY B N 1
ATOM 3808 C CA . GLY B 1 153 ? 20.672 2.768 5.219 1 95.5 153 GLY B CA 1
ATOM 3809 C C . GLY B 1 153 ? 19.812 3.715 4.41 1 95.5 153 GLY B C 1
ATOM 3810 O O . GLY B 1 153 ? 19.297 4.695 4.941 1 95.5 153 GLY B O 1
ATOM 3811 N N . ASP B 1 154 ? 19.75 3.43 3.1 1 95.38 154 ASP B N 1
ATOM 3812 C CA . ASP B 1 154 ? 18.938 4.277 2.23 1 95.38 154 ASP B CA 1
ATOM 3813 C C . ASP B 1 154 ? 17.453 4.035 2.453 1 95.38 154 ASP B C 1
ATOM 3815 O O . ASP B 1 154 ? 17 2.891 2.441 1 95.38 154 ASP B O 1
ATOM 3819 N N . VAL B 1 155 ? 16.703 5.09 2.635 1 97.25 155 VAL B N 1
ATOM 3820 C CA . VAL B 1 155 ? 15.258 4.969 2.795 1 97.25 155 VAL B CA 1
ATOM 3821 C C . VAL B 1 155 ? 14.633 4.465 1.495 1 97.25 155 VAL B C 1
ATOM 3823 O O . VAL B 1 155 ? 14.883 5.023 0.424 1 97.25 155 VAL B O 1
ATOM 3826 N N . VAL B 1 156 ? 13.812 3.404 1.597 1 97.69 156 VAL B N 1
ATOM 3827 C CA . VAL B 1 156 ? 13.156 2.795 0.442 1 97.69 156 VAL B CA 1
ATOM 3828 C C . VAL B 1 156 ? 11.68 3.182 0.416 1 97.69 156 VAL B C 1
ATOM 3830 O O . VAL B 1 156 ? 11.164 3.609 -0.619 1 97.69 156 VAL B O 1
ATOM 3833 N N . ARG B 1 157 ? 11.016 3.045 1.527 1 98 157 ARG B N 1
ATOM 3834 C CA . ARG B 1 157 ? 9.586 3.354 1.578 1 98 157 ARG B CA 1
ATOM 3835 C C . ARG B 1 157 ? 9.172 3.793 2.979 1 98 157 ARG B C 1
ATOM 3837 O O . ARG B 1 157 ? 9.844 3.477 3.959 1 98 157 ARG B O 1
ATOM 3844 N N . ILE B 1 158 ? 8.125 4.492 3.041 1 98.5 158 ILE B N 1
ATOM 3845 C CA . ILE B 1 158 ? 7.449 4.84 4.285 1 98.5 158 ILE B CA 1
ATOM 3846 C C . ILE B 1 158 ? 5.988 4.41 4.211 1 98.5 158 ILE B C 1
ATOM 3848 O O . ILE B 1 158 ? 5.289 4.723 3.242 1 98.5 158 ILE B O 1
ATOM 3852 N N . GLU B 1 159 ? 5.516 3.684 5.16 1 97.94 159 GLU B N 1
ATOM 3853 C CA . GLU B 1 159 ? 4.117 3.291 5.281 1 97.94 159 GLU B CA 1
ATOM 3854 C C . GLU B 1 159 ? 3.438 4.02 6.434 1 97.94 159 GLU B C 1
ATOM 3856 O O . GLU B 1 159 ? 3.809 3.838 7.598 1 97.94 159 GLU B O 1
ATOM 3861 N N . CYS B 1 160 ? 2.469 4.82 6.09 1 98.12 160 CYS B N 1
ATOM 3862 C CA . CYS B 1 160 ? 1.676 5.57 7.059 1 98.12 160 CYS B CA 1
ATOM 3863 C C . CYS B 1 160 ? 0.309 4.926 7.262 1 98.12 160 CYS B C 1
ATOM 3865 O O . CYS B 1 160 ? -0.37 4.586 6.289 1 98.12 160 CYS B O 1
ATOM 3867 N N . HIS B 1 161 ? -0.047 4.805 8.477 1 96.12 161 HIS B N 1
ATOM 3868 C CA . HIS B 1 161 ? -1.344 4.18 8.695 1 96.12 161 HIS B CA 1
ATOM 3869 C C . HIS B 1 161 ? -1.982 4.68 9.992 1 96.12 161 HIS B C 1
ATOM 3871 O O . HIS B 1 161 ? -1.291 4.883 10.992 1 96.12 161 HIS B O 1
ATOM 3877 N N . MET B 1 162 ? -3.191 4.902 9.906 1 95.38 162 MET B N 1
ATOM 3878 C CA . MET B 1 162 ? -4.066 5.086 11.062 1 95.38 162 MET B CA 1
ATOM 3879 C C . MET B 1 162 ? -5.453 4.516 10.789 1 95.38 162 MET B C 1
ATOM 3881 O O . MET B 1 162 ? -5.977 4.645 9.68 1 95.38 162 MET B O 1
ATOM 3885 N N . GLY B 1 163 ? -5.969 3.906 11.805 1 92.56 163 GLY B N 1
ATOM 3886 C CA . GLY B 1 163 ? -7.324 3.42 11.594 1 92.56 163 GLY B CA 1
ATOM 3887 C C . GLY B 1 163 ? -7.766 2.414 12.641 1 92.56 163 GLY B C 1
ATOM 3888 O O . GLY B 1 163 ? -6.934 1.859 13.367 1 92.56 163 GLY B O 1
ATOM 3889 N N . ASN B 1 164 ? -9.016 2.295 12.773 1 93.69 164 ASN B N 1
ATOM 3890 C CA . ASN B 1 164 ? -9.75 1.339 13.602 1 93.69 164 ASN B CA 1
ATOM 3891 C C . ASN B 1 164 ? -11.125 1.029 13.016 1 93.69 164 ASN B C 1
ATOM 3893 O O . ASN B 1 164 ? -11.445 1.465 11.914 1 93.69 164 ASN B O 1
ATOM 3897 N N . TYR B 1 165 ? -11.75 0.177 13.75 1 96.19 165 TYR B N 1
ATOM 3898 C CA . TYR B 1 165 ? -13.133 -0.095 13.367 1 96.19 165 TYR B CA 1
ATOM 3899 C C . TYR B 1 165 ? -14.102 0.718 14.219 1 96.19 165 TYR B C 1
ATOM 3901 O O . TYR B 1 165 ? -14.164 0.549 15.438 1 96.19 165 TYR B O 1
ATOM 3909 N N . GLY B 1 166 ? -14.836 1.608 13.508 1 95.38 166 GLY B N 1
ATOM 3910 C CA . GLY B 1 166 ? -15.836 2.355 14.25 1 95.38 166 GLY B CA 1
ATOM 3911 C C . GLY B 1 166 ? -16.562 3.391 13.414 1 95.38 166 GLY B C 1
ATOM 3912 O O . GLY B 1 166 ? -15.953 4.023 12.547 1 95.38 166 GLY B O 1
ATOM 3913 N N . LYS B 1 167 ? -17.797 3.574 13.711 1 95.44 167 LYS B N 1
ATOM 3914 C CA . LYS B 1 167 ? -18.594 4.594 13.047 1 95.44 167 LYS B CA 1
ATOM 3915 C C . LYS B 1 167 ? -18.109 5.996 13.391 1 95.44 167 LYS B C 1
ATOM 3917 O O . LYS B 1 167 ? -18.016 6.352 14.57 1 95.44 167 LYS B O 1
ATOM 3922 N N . PRO B 1 168 ? -17.797 6.789 12.352 1 96.56 168 PRO B N 1
AT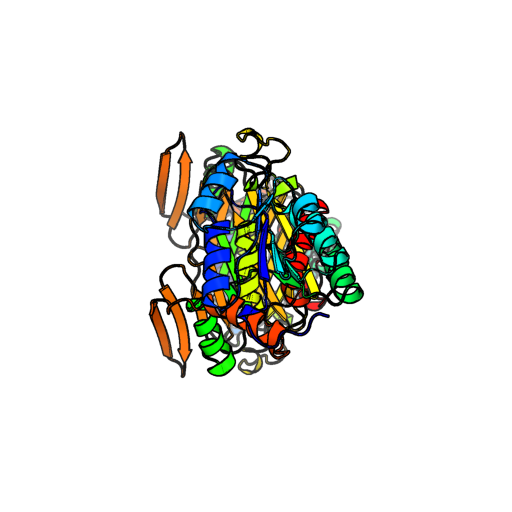OM 3923 C CA . PRO B 1 168 ? -17.438 8.172 12.648 1 96.56 168 PRO B CA 1
ATOM 3924 C C . PRO B 1 168 ? -18.562 8.961 13.305 1 96.56 168 PRO B C 1
ATOM 3926 O O . PRO B 1 168 ? -19.75 8.656 13.078 1 96.56 168 PRO B O 1
ATOM 3929 N N . GLY B 1 169 ? -18.219 9.875 14.148 1 95.5 169 GLY B N 1
ATOM 3930 C CA . GLY B 1 169 ? -19.219 10.711 14.789 1 95.5 169 GLY B CA 1
ATOM 3931 C C . GLY B 1 169 ? -19.875 11.688 13.836 1 95.5 169 GLY B C 1
ATOM 3932 O O . GLY B 1 169 ? -19.609 11.664 12.633 1 95.5 169 GLY B O 1
ATOM 3933 N N . ASP B 1 170 ? -20.734 12.516 14.367 1 94.81 170 ASP B N 1
ATOM 3934 C CA . ASP B 1 170 ? -21.531 13.422 13.539 1 94.81 170 ASP B CA 1
ATOM 3935 C C . ASP B 1 170 ? -20.938 14.828 13.539 1 94.81 170 ASP B C 1
ATOM 3937 O O . ASP B 1 170 ? -21.625 15.789 13.18 1 94.81 170 ASP B O 1
ATOM 3941 N N . TRP B 1 171 ? -19.766 14.961 13.875 1 92.69 171 TRP B N 1
ATOM 3942 C CA . TRP B 1 171 ? -19.094 16.25 13.844 1 92.69 171 TRP B CA 1
ATOM 3943 C C . TRP B 1 171 ? -18.641 16.594 12.422 1 92.69 171 TRP B C 1
ATOM 3945 O O . TRP B 1 171 ? -18.703 15.75 11.523 1 92.69 171 TRP B O 1
ATOM 3955 N N . TRP B 1 172 ? -18.312 17.891 12.203 1 93.44 172 TRP B N 1
ATOM 3956 C CA . TRP B 1 172 ? -18.078 18.406 10.859 1 93.44 172 TRP B CA 1
ATOM 3957 C C . TRP B 1 172 ? -16.906 17.688 10.188 1 93.44 172 TRP B C 1
ATOM 3959 O O . TRP B 1 172 ? -16.828 17.625 8.961 1 93.44 172 TRP B O 1
ATOM 3969 N N . ARG B 1 173 ? -16.016 17.078 10.922 1 95.31 173 ARG B N 1
ATOM 3970 C CA . ARG B 1 173 ? -14.859 16.359 10.383 1 95.31 173 ARG B CA 1
ATOM 3971 C C . ARG B 1 173 ? -15.297 15.117 9.625 1 95.31 173 ARG B C 1
ATOM 3973 O O . ARG B 1 173 ? -14.5 14.516 8.906 1 95.31 173 ARG B O 1
ATOM 3980 N N . THR B 1 174 ? -16.547 14.719 9.828 1 97 174 THR B N 1
ATOM 3981 C CA . THR B 1 174 ? -17.078 13.539 9.141 1 97 174 THR B CA 1
ATOM 3982 C C . THR B 1 174 ? -17.719 13.938 7.812 1 97 174 THR B C 1
ATOM 3984 O O . THR B 1 174 ? -18.047 13.07 6.996 1 97 174 THR B O 1
ATOM 3987 N N . SER B 1 175 ? -17.891 15.242 7.578 1 97.94 175 SER B N 1
ATOM 3988 C CA . SER B 1 175 ? -18.422 15.75 6.32 1 97.94 175 SER B CA 1
ATOM 3989 C C . SER B 1 175 ? -17.328 15.945 5.281 1 97.94 175 SER B C 1
ATOM 3991 O O . SER B 1 175 ? -16.375 16.688 5.504 1 97.94 175 SER B O 1
ATOM 3993 N N . ARG B 1 176 ? -17.516 15.367 4.16 1 97.56 176 ARG B N 1
ATOM 3994 C CA . ARG B 1 176 ? -16.516 15.422 3.096 1 97.56 176 ARG B CA 1
ATOM 3995 C C . ARG B 1 176 ? -16.359 16.844 2.57 1 97.56 176 ARG B C 1
ATOM 3997 O O . ARG B 1 176 ? -15.25 17.312 2.346 1 97.56 176 ARG B O 1
ATOM 4004 N N . SER B 1 177 ? -17.453 17.531 2.383 1 97.88 177 SER B N 1
ATOM 4005 C CA . SER B 1 177 ? -17.422 18.875 1.826 1 97.88 177 SER B CA 1
ATOM 4006 C C . SER B 1 177 ? -16.75 19.859 2.787 1 97.88 177 SER B C 1
ATOM 4008 O O . SER B 1 177 ? -16.234 20.891 2.367 1 97.88 177 SER B O 1
ATOM 4010 N N . ILE B 1 178 ? -16.734 19.5 4.09 1 98.06 178 ILE B N 1
ATOM 4011 C CA . ILE B 1 178 ? -16.156 20.391 5.098 1 98.06 178 ILE B CA 1
ATOM 4012 C C . ILE B 1 178 ? -14.727 19.969 5.414 1 98.06 178 ILE B C 1
ATOM 4014 O O . ILE B 1 178 ? -13.812 20.797 5.406 1 98.06 178 ILE B O 1
ATOM 4018 N N . SER B 1 179 ? -14.453 18.719 5.582 1 97.81 179 SER B N 1
ATOM 4019 C CA . SER B 1 179 ? -13.172 18.219 6.078 1 97.81 179 SER B CA 1
ATOM 4020 C C . SER B 1 179 ? -12.195 17.953 4.938 1 97.81 179 SER B C 1
ATOM 4022 O O . SER B 1 179 ? -10.984 17.906 5.145 1 97.81 179 SER B O 1
ATOM 4024 N N . GLY B 1 180 ? -12.711 17.734 3.742 1 97.88 180 GLY B N 1
ATOM 4025 C CA . GLY B 1 180 ? -11.891 17.359 2.602 1 97.88 180 GLY B CA 1
ATOM 4026 C C . GLY B 1 180 ? -11.852 15.859 2.357 1 97.88 180 GLY B C 1
ATOM 4027 O O . GLY B 1 180 ? -11.453 15.414 1.279 1 97.88 180 GLY B O 1
ATOM 4028 N N . GLY B 1 181 ? -12.266 15.039 3.357 1 97.94 181 GLY B N 1
ATOM 4029 C CA . GLY B 1 181 ? -12.242 13.594 3.227 1 97.94 181 GLY B CA 1
ATOM 4030 C C . GLY B 1 181 ? -11.492 12.898 4.352 1 97.94 181 GLY B C 1
ATOM 4031 O O . GLY B 1 181 ? -10.844 13.562 5.164 1 97.94 181 GLY B O 1
ATOM 4032 N N . ILE B 1 182 ? -11.508 11.609 4.348 1 97.75 182 ILE B N 1
ATOM 4033 C CA . ILE B 1 182 ? -11.039 10.805 5.469 1 97.75 182 ILE B CA 1
ATOM 4034 C C . ILE B 1 182 ? -9.523 10.969 5.621 1 97.75 182 ILE B C 1
ATOM 4036 O O . ILE B 1 182 ? -8.992 10.852 6.727 1 97.75 182 ILE B O 1
ATOM 4040 N N . LEU B 1 183 ? -8.828 11.305 4.551 1 98.19 183 LEU B N 1
ATOM 4041 C CA . LEU B 1 183 ? -7.371 11.328 4.57 1 98.19 183 LEU B CA 1
ATOM 4042 C C . LEU B 1 183 ? -6.855 12.609 5.215 1 98.19 183 LEU B C 1
ATOM 4044 O O . LEU B 1 183 ? -5.711 12.664 5.668 1 98.19 183 LEU B O 1
ATOM 4048 N N . TYR B 1 184 ? -7.59 13.641 5.27 1 97.44 184 TYR B N 1
ATOM 4049 C CA . TYR B 1 184 ? -7.086 14.984 5.496 1 97.44 184 TYR B CA 1
ATOM 4050 C C . TYR B 1 184 ? -6.734 15.195 6.965 1 97.44 184 TYR B C 1
ATOM 4052 O O . TYR B 1 184 ? -5.684 15.758 7.285 1 97.44 184 TYR B O 1
ATOM 4060 N N . ASP B 1 185 ? -7.578 14.672 7.867 1 92.38 185 ASP B N 1
ATOM 4061 C CA . ASP B 1 185 ? -7.391 15.039 9.266 1 92.38 185 ASP B CA 1
ATOM 4062 C C . ASP B 1 185 ? -6.09 14.453 9.82 1 92.38 185 ASP B C 1
ATOM 4064 O O . ASP B 1 185 ? -5.18 15.203 10.188 1 92.38 185 ASP B O 1
ATOM 4068 N N . TRP B 1 186 ? -5.918 13.188 9.719 1 94.19 186 TRP B N 1
ATOM 4069 C CA . TRP B 1 186 ? -4.715 12.562 10.242 1 94.19 186 TRP B CA 1
ATOM 4070 C C . TRP B 1 186 ? -3.676 12.359 9.141 1 94.19 186 TRP B C 1
ATOM 4072 O O . TRP B 1 186 ? -2.473 12.352 9.414 1 94.19 186 TRP B O 1
ATOM 4082 N N . GLY B 1 187 ? -4.137 12.273 7.945 1 97.56 187 GLY B N 1
ATOM 4083 C CA . GLY B 1 187 ? -3.209 12.062 6.844 1 97.56 187 GLY B CA 1
ATOM 4084 C C . GLY B 1 187 ? -2.215 13.195 6.68 1 97.56 187 GLY B C 1
ATOM 4085 O O . GLY B 1 187 ? -1.048 12.961 6.359 1 97.56 187 GLY B O 1
ATOM 4086 N N . VAL B 1 188 ? -2.648 14.328 6.918 1 97.62 188 VAL B N 1
ATOM 4087 C CA . VAL B 1 188 ? -1.776 15.492 6.758 1 97.62 188 VAL B CA 1
ATOM 4088 C C . VAL B 1 188 ? -0.639 15.422 7.777 1 97.62 188 VAL B C 1
ATOM 4090 O O . VAL B 1 188 ? 0.499 15.789 7.469 1 97.62 188 VAL B O 1
ATOM 4093 N N . HIS B 1 189 ? -0.902 14.961 9.047 1 96.88 189 HIS B N 1
ATOM 4094 C CA . HIS B 1 189 ? 0.135 14.797 10.062 1 96.88 189 HIS B CA 1
ATOM 4095 C C . HIS B 1 189 ? 1.146 13.734 9.648 1 96.88 189 HIS B C 1
ATOM 4097 O O . HIS B 1 189 ? 2.355 13.945 9.75 1 96.88 189 HIS B O 1
ATOM 4103 N N . LEU B 1 190 ? 0.65 12.68 9.18 1 98.06 190 LEU B N 1
ATOM 4104 C CA . LEU B 1 190 ? 1.52 11.562 8.82 1 98.06 190 LEU B CA 1
ATOM 4105 C C . LEU B 1 190 ? 2.377 11.914 7.605 1 98.06 190 LEU B C 1
ATOM 4107 O O . LEU B 1 190 ? 3.559 11.57 7.555 1 98.06 190 LEU B O 1
ATOM 4111 N N . LEU B 1 191 ? 1.769 12.602 6.68 1 98.44 191 LEU B N 1
ATOM 4112 C CA . LEU B 1 191 ? 2.531 13.039 5.516 1 98.44 191 LEU B CA 1
ATOM 4113 C C . LEU B 1 191 ? 3.578 14.078 5.906 1 98.44 191 LEU B C 1
ATOM 4115 O O . LEU B 1 191 ? 4.672 14.109 5.336 1 98.44 191 LEU B O 1
ATOM 4119 N N . GLU B 1 192 ? 3.184 14.922 6.844 1 97 192 GLU B N 1
ATOM 4120 C CA . GLU B 1 192 ? 4.16 15.883 7.352 1 97 192 GLU B CA 1
ATOM 4121 C C . GLU B 1 192 ? 5.391 15.172 7.914 1 97 192 GLU B C 1
ATOM 4123 O O . G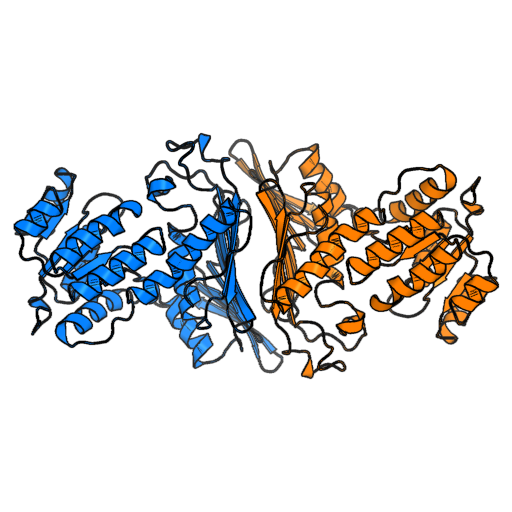LU B 1 192 ? 6.523 15.57 7.629 1 97 192 GLU B O 1
ATOM 4128 N N . TYR B 1 193 ? 5.195 14.094 8.68 1 97.81 193 TYR B N 1
ATOM 4129 C CA . TYR B 1 193 ? 6.297 13.289 9.188 1 97.81 193 TYR B CA 1
ATOM 4130 C C . TYR B 1 193 ? 7.102 12.68 8.039 1 97.81 193 TYR B C 1
ATOM 4132 O O . TYR B 1 193 ? 8.32 12.844 7.977 1 97.81 193 TYR B O 1
ATOM 4140 N N . ALA B 1 194 ? 6.438 12.109 7.148 1 98.38 194 ALA B N 1
ATOM 4141 C CA . ALA B 1 194 ? 7.078 11.352 6.074 1 98.38 194 ALA B CA 1
ATOM 4142 C C . ALA B 1 194 ? 7.91 12.273 5.184 1 98.38 194 ALA B C 1
ATOM 4144 O O . ALA B 1 194 ? 9.008 11.906 4.758 1 98.38 194 ALA B O 1
ATOM 4145 N N . LEU B 1 195 ? 7.391 13.445 4.898 1 97.75 195 LEU B N 1
ATOM 4146 C CA . LEU B 1 195 ? 8.023 14.367 3.961 1 97.75 195 LEU B CA 1
ATOM 4147 C C . LEU B 1 195 ? 9.242 15.031 4.598 1 97.75 195 LEU B C 1
ATOM 4149 O O . LEU B 1 195 ? 10.031 15.68 3.904 1 97.75 195 LEU B O 1
ATOM 4153 N N . GLN B 1 196 ? 9.398 14.914 5.938 1 97.88 196 GLN B N 1
ATOM 4154 C CA . GLN B 1 196 ? 10.641 15.32 6.578 1 97.88 196 GLN B CA 1
ATOM 4155 C C . GLN B 1 196 ? 11.75 14.305 6.324 1 97.88 196 GLN B C 1
ATOM 4157 O O . GLN B 1 196 ? 12.938 14.617 6.488 1 97.88 196 GLN B O 1
ATOM 4162 N N . LEU B 1 197 ? 11.336 13.109 5.973 1 97.31 197 LEU B N 1
ATOM 4163 C CA . LEU B 1 197 ? 12.289 12.016 5.84 1 97.31 197 LEU B CA 1
ATOM 4164 C C . LEU B 1 197 ? 12.617 11.758 4.375 1 97.31 197 LEU B C 1
ATOM 4166 O O . LEU B 1 197 ? 13.719 11.297 4.055 1 97.31 197 LEU B O 1
ATOM 4170 N N . ILE B 1 198 ? 11.648 11.984 3.467 1 95.62 198 ILE B N 1
ATOM 4171 C CA . ILE B 1 198 ? 11.867 11.828 2.031 1 95.62 198 ILE B CA 1
ATOM 4172 C C . ILE B 1 198 ? 11.93 13.203 1.369 1 95.62 198 ILE B C 1
ATOM 4174 O O . ILE B 1 198 ? 10.977 13.977 1.431 1 95.62 198 ILE B O 1
ATOM 4178 N N . GLU B 1 199 ? 12.945 13.484 0.715 1 91.62 199 GLU B N 1
ATOM 4179 C CA . GLU B 1 199 ? 13.141 14.805 0.118 1 91.62 199 GLU B CA 1
ATOM 4180 C C . GLU B 1 199 ? 13.016 14.742 -1.401 1 91.62 199 GLU B C 1
ATOM 4182 O O . GLU B 1 199 ? 12.969 15.781 -2.064 1 91.62 199 GLU B O 1
ATOM 4187 N N . ALA B 1 200 ? 12.953 13.562 -1.981 1 94.69 200 ALA B N 1
ATOM 4188 C CA . ALA B 1 200 ? 12.859 13.398 -3.43 1 94.69 200 ALA B CA 1
ATOM 4189 C C . ALA B 1 200 ? 11.57 14.008 -3.971 1 94.69 200 ALA B C 1
ATOM 4191 O O . ALA B 1 200 ? 10.531 13.984 -3.301 1 94.69 200 ALA B O 1
ATOM 4192 N N . PRO B 1 201 ? 11.633 14.5 -5.223 1 96.56 201 PRO B N 1
ATOM 4193 C CA . PRO B 1 201 ? 10.43 15.102 -5.82 1 96.56 201 PRO B CA 1
ATOM 4194 C C . PRO B 1 201 ? 9.305 14.086 -6.02 1 96.56 201 PRO B C 1
ATOM 4196 O O . PRO B 1 201 ? 9.562 12.93 -6.352 1 96.56 201 PRO B O 1
ATOM 4199 N N . LEU B 1 202 ? 8.102 14.602 -5.859 1 96.38 202 LEU B N 1
ATOM 4200 C CA . LEU B 1 202 ? 6.895 13.82 -6.141 1 96.38 202 LEU B CA 1
ATOM 4201 C C . LEU B 1 202 ? 6.738 13.586 -7.641 1 96.38 202 LEU B C 1
ATOM 4203 O O . LEU B 1 202 ? 7.004 14.484 -8.445 1 96.38 202 LEU B O 1
ATOM 4207 N N . SER B 1 203 ? 6.207 12.391 -7.992 1 97.38 203 SER B N 1
ATOM 4208 C CA . SER B 1 203 ? 6.027 12.148 -9.422 1 97.38 203 SER B CA 1
ATOM 4209 C C . SER B 1 203 ? 4.594 11.727 -9.727 1 97.38 203 SER B C 1
ATOM 4211 O O . SER B 1 203 ? 3.994 12.211 -10.695 1 97.38 203 SER B O 1
ATOM 4213 N N . GLU B 1 204 ? 3.996 10.883 -8.922 1 98.5 204 GLU B N 1
ATOM 4214 C CA . GLU B 1 204 ? 2.656 10.375 -9.195 1 98.5 204 GLU B CA 1
ATOM 4215 C C . GLU B 1 204 ? 1.952 9.961 -7.902 1 98.5 204 GLU B C 1
ATOM 4217 O O . GLU B 1 204 ? 2.598 9.516 -6.953 1 98.5 204 GLU B O 1
ATOM 4222 N N . VAL B 1 205 ? 0.645 10.117 -7.898 1 98.69 205 VAL B N 1
ATOM 4223 C CA . VAL B 1 205 ? -0.181 9.719 -6.758 1 98.69 205 VAL B CA 1
ATOM 4224 C C . VAL B 1 205 ? -1.31 8.805 -7.23 1 98.69 205 VAL B C 1
ATOM 4226 O O . VAL B 1 205 ? -2 9.117 -8.203 1 98.69 205 VAL B O 1
ATOM 4229 N N . SER B 1 206 ? -1.444 7.672 -6.609 1 98.56 206 SER B N 1
ATOM 4230 C CA . SER B 1 206 ? -2.562 6.754 -6.812 1 98.56 206 SER B CA 1
ATOM 4231 C C . SER B 1 206 ? -3.41 6.625 -5.551 1 98.56 206 SER B C 1
ATOM 4233 O O . SER B 1 206 ? -2.91 6.215 -4.504 1 98.56 206 SER B O 1
ATOM 4235 N N . GLY B 1 207 ? -4.66 6.988 -5.699 1 98.19 207 GLY B N 1
ATOM 4236 C CA . GLY B 1 207 ? -5.574 6.902 -4.57 1 98.19 207 GLY B CA 1
ATOM 4237 C C . GLY B 1 207 ? -6.75 5.977 -4.824 1 98.19 207 GLY B C 1
ATOM 4238 O O . GLY B 1 207 ? -7.281 5.93 -5.934 1 98.19 207 GLY B O 1
ATOM 4239 N N . VAL B 1 208 ? -7.121 5.211 -3.77 1 98.31 208 VAL B N 1
ATOM 4240 C CA . VAL B 1 208 ? -8.336 4.402 -3.777 1 98.31 208 VAL B CA 1
ATOM 4241 C C . VAL B 1 208 ? -9.125 4.645 -2.494 1 98.31 208 VAL B C 1
ATOM 4243 O O . VAL B 1 208 ? -8.562 5.066 -1.48 1 98.31 208 VAL B O 1
ATOM 4246 N N . ALA B 1 209 ? -10.43 4.406 -2.57 1 97.56 209 ALA B N 1
ATOM 4247 C CA . ALA B 1 209 ? -11.266 4.656 -1.397 1 97.56 209 ALA B CA 1
ATOM 4248 C C . ALA B 1 209 ? -12.469 3.721 -1.373 1 97.56 209 ALA B C 1
ATOM 4250 O O . ALA B 1 209 ? -12.898 3.215 -2.416 1 97.56 209 ALA B O 1
ATOM 4251 N N . HIS B 1 210 ? -12.891 3.414 -0.224 1 97.62 210 HIS B N 1
ATOM 4252 C CA . HIS B 1 210 ? -14.172 2.768 0.025 1 97.62 210 HIS B CA 1
ATOM 4253 C C . HIS B 1 210 ? -15.125 3.703 0.758 1 97.62 210 HIS B C 1
ATOM 4255 O O . HIS B 1 210 ? -14.727 4.395 1.696 1 97.62 210 HIS B O 1
ATOM 4261 N N . GLU B 1 211 ? -16.391 3.727 0.314 1 96.25 211 GLU B N 1
ATOM 4262 C CA . GLU B 1 211 ? -17.359 4.656 0.904 1 96.25 211 GLU B CA 1
ATOM 4263 C C . GLU B 1 211 ? -18.719 4.008 1.069 1 96.25 211 GLU B C 1
ATOM 4265 O O . GLU B 1 211 ? -18.938 2.873 0.637 1 96.25 211 GLU B O 1
ATOM 4270 N N . ASN B 1 212 ? -19.594 4.645 1.819 1 95.19 212 ASN B N 1
ATOM 4271 C CA . ASN B 1 212 ? -21.031 4.41 1.897 1 95.19 212 ASN B CA 1
ATOM 4272 C C . ASN B 1 212 ? -21.359 3.256 2.842 1 95.19 212 ASN B C 1
ATOM 4274 O O . ASN B 1 212 ? -22.453 2.707 2.797 1 95.19 212 ASN B O 1
ATOM 4278 N N . PHE B 1 213 ? -20.453 2.754 3.643 1 97.06 213 PHE B N 1
ATOM 4279 C CA . PHE B 1 213 ? -20.781 1.796 4.691 1 97.06 213 PHE B CA 1
ATOM 4280 C C . PHE B 1 213 ? -21.312 2.51 5.926 1 97.06 213 PHE B C 1
ATOM 4282 O O . PHE B 1 213 ? -22.469 2.289 6.324 1 97.06 213 PHE B O 1
ATOM 4289 N N . TRP B 1 214 ? -20.484 3.445 6.484 1 97.19 214 TRP B N 1
ATOM 4290 C CA . TRP B 1 214 ? -20.891 4.18 7.68 1 97.19 214 TRP B CA 1
ATOM 4291 C C . TRP B 1 214 ? -21.734 5.391 7.309 1 97.19 214 TRP B C 1
ATOM 4293 O O . TRP B 1 214 ? -22.594 5.809 8.078 1 97.19 214 TRP B O 1
ATOM 4303 N N . GLY B 1 215 ? -21.516 5.965 6.121 1 96.88 215 GLY B N 1
ATOM 4304 C CA . GLY B 1 215 ? -22.109 7.219 5.676 1 96.88 215 GLY B CA 1
ATOM 4305 C C . GLY B 1 215 ? -23.594 7.32 5.957 1 96.88 215 GLY B C 1
ATOM 4306 O O . GLY B 1 215 ? -24.047 8.242 6.637 1 96.88 215 GLY B O 1
ATOM 4307 N N . PRO B 1 216 ? -24.328 6.352 5.492 1 97.19 216 PRO B N 1
ATOM 4308 C CA . PRO B 1 216 ? -25.781 6.391 5.676 1 97.19 216 PRO B CA 1
ATOM 4309 C C . PRO B 1 216 ? -26.188 6.414 7.145 1 97.19 216 PRO B C 1
ATOM 4311 O O . PRO B 1 216 ? -27.312 6.789 7.473 1 97.19 216 PRO B O 1
ATOM 4314 N N . GLN B 1 217 ? -25.297 6.059 8.016 1 96.31 217 GLN B N 1
ATOM 4315 C CA . GLN B 1 217 ? -25.609 5.965 9.438 1 96.31 217 GLN B CA 1
ATOM 4316 C C . GLN B 1 217 ? -25.156 7.215 10.188 1 96.31 217 GLN B C 1
ATOM 4318 O O . GLN B 1 217 ? -25.312 7.305 11.406 1 96.31 217 GLN B O 1
ATOM 4323 N N . THR B 1 218 ? -24.594 8.117 9.523 1 97.19 218 THR B N 1
ATOM 4324 C CA . THR B 1 218 ? -24.172 9.383 10.117 1 97.19 218 THR B CA 1
ATOM 4325 C C . THR B 1 218 ? -25.125 10.5 9.742 1 97.19 218 THR B C 1
ATOM 4327 O O . THR B 1 218 ? -26 10.32 8.891 1 97.19 218 THR B O 1
ATOM 4330 N N . ALA B 1 219 ? -24.984 11.617 10.367 1 97.81 219 ALA B N 1
ATOM 4331 C CA . ALA B 1 219 ? -25.812 12.781 10.07 1 97.81 219 ALA B CA 1
ATOM 4332 C C . ALA B 1 219 ? -25.516 13.312 8.672 1 97.81 219 ALA B C 1
ATOM 4334 O O . ALA B 1 219 ? -26.328 14.055 8.102 1 97.81 219 ALA B O 1
ATOM 4335 N N . TRP B 1 220 ? -24.484 12.938 8.094 1 97.81 220 TRP B N 1
ATOM 4336 C CA . TRP B 1 220 ? -24 13.562 6.859 1 97.81 220 TRP B CA 1
ATOM 4337 C C . TRP B 1 220 ? -24.422 12.758 5.641 1 97.81 220 TRP B C 1
ATOM 4339 O O . TRP B 1 220 ? -24.391 13.258 4.512 1 97.81 220 TRP B O 1
ATOM 4349 N N . LYS B 1 221 ? -24.719 11.5 5.805 1 97.5 221 LYS B N 1
ATOM 4350 C CA . LYS B 1 221 ? -25.266 10.648 4.75 1 97.5 221 LYS B CA 1
ATOM 4351 C C . LYS B 1 221 ? -24.391 10.688 3.504 1 97.5 221 LYS B C 1
ATOM 4353 O O . LYS B 1 221 ? -23.188 10.383 3.574 1 97.5 221 LYS B O 1
ATOM 4358 N N . GLU B 1 222 ? -24.812 11.312 2.449 1 96.94 222 GLU B N 1
ATOM 4359 C CA . GLU B 1 222 ? -24.109 11.312 1.177 1 96.94 222 GLU B CA 1
ATOM 4360 C C . GLU B 1 222 ? -22.859 12.195 1.24 1 96.94 222 GLU B C 1
ATOM 4362 O O . GLU B 1 222 ? -21.953 12.055 0.422 1 96.94 222 GLU B O 1
ATOM 4367 N N . ASP B 1 223 ? -22.859 13.047 2.195 1 98 223 ASP B N 1
ATOM 4368 C CA . ASP B 1 223 ? -21.719 13.953 2.322 1 98 223 ASP B CA 1
ATOM 4369 C C . ASP B 1 223 ? -20.688 13.414 3.314 1 98 223 ASP B C 1
ATOM 4371 O O . ASP B 1 223 ? -19.734 14.102 3.658 1 98 223 ASP B O 1
ATOM 4375 N N . ALA B 1 224 ? -20.922 12.188 3.82 1 98.19 224 ALA B N 1
ATOM 4376 C CA . ALA B 1 224 ? -19.969 11.594 4.762 1 98.19 224 ALA B CA 1
ATOM 4377 C C . ALA B 1 224 ? -18.641 11.305 4.082 1 98.19 224 ALA B C 1
ATOM 4379 O O . ALA B 1 224 ? -18.594 11.023 2.879 1 98.19 224 ALA B O 1
ATOM 4380 N N . ASN B 1 225 ? -17.547 11.32 4.859 1 98.06 225 ASN B N 1
ATOM 4381 C CA . ASN B 1 225 ? -16.234 10.914 4.383 1 98.06 225 ASN B CA 1
ATOM 4382 C C . ASN B 1 225 ? -16.234 9.461 3.908 1 98.06 225 ASN B C 1
ATOM 4384 O O . ASN B 1 225 ? -17.141 8.688 4.258 1 98.06 225 ASN B O 1
ATOM 4388 N N . GLU B 1 226 ? -15.219 9.172 3.125 1 97.88 226 GLU B N 1
ATOM 4389 C CA . GLU B 1 226 ? -14.953 7.773 2.818 1 97.88 226 GLU B CA 1
ATOM 4390 C C . GLU B 1 226 ? -14.82 6.945 4.094 1 97.88 226 GLU B C 1
ATOM 4392 O O . GLU B 1 226 ? -14.5 7.48 5.156 1 97.88 226 GLU B O 1
ATOM 4397 N N . ASP B 1 227 ? -15.109 5.633 3.992 1 98 227 ASP B N 1
ATOM 4398 C CA . ASP B 1 227 ? -14.883 4.719 5.105 1 98 227 ASP B CA 1
ATOM 4399 C C . ASP B 1 227 ? -13.406 4.348 5.215 1 98 227 ASP B C 1
ATOM 4401 O O . ASP B 1 227 ? -12.93 3.973 6.293 1 98 227 ASP B O 1
ATOM 4405 N N . GLU B 1 228 ? -12.773 4.43 4.094 1 97.5 228 GLU B N 1
ATOM 4406 C CA . GLU B 1 228 ? -11.336 4.16 3.996 1 97.5 228 GLU B CA 1
ATOM 4407 C C . GLU B 1 228 ? -10.719 4.883 2.803 1 97.5 228 GLU B C 1
ATOM 4409 O O . GLU B 1 228 ? -11.344 4.996 1.746 1 97.5 228 GLU B O 1
ATOM 4414 N N . GLY B 1 229 ? -9.523 5.41 3.045 1 98 229 GLY B N 1
ATOM 4415 C CA . GLY B 1 229 ? -8.688 5.938 1.981 1 98 229 GLY B CA 1
ATOM 4416 C C . GLY B 1 229 ? -7.281 5.359 1.984 1 98 229 GLY B C 1
ATOM 4417 O O . GLY B 1 229 ? -6.695 5.148 3.047 1 98 229 GLY B O 1
ATOM 4418 N N . PHE B 1 230 ? -6.828 5.086 0.76 1 98.62 230 PHE B N 1
ATOM 4419 C CA . PHE B 1 230 ? -5.477 4.566 0.575 1 98.62 230 PHE B CA 1
ATOM 4420 C C . PHE B 1 230 ? -4.766 5.301 -0.554 1 98.62 230 PHE B C 1
ATOM 4422 O O . PHE B 1 230 ? -5.367 5.598 -1.587 1 98.62 230 PHE B O 1
ATOM 4429 N N . VAL B 1 231 ? -3.398 5.52 -0.295 1 98.69 231 VAL B N 1
ATOM 4430 C CA . VAL B 1 231 ? -2.625 6.305 -1.25 1 98.69 231 VAL B CA 1
ATOM 4431 C C . VAL B 1 231 ? -1.271 5.641 -1.491 1 98.69 231 VAL B C 1
ATOM 4433 O O . VAL B 1 231 ? -0.632 5.16 -0.552 1 98.69 231 VAL B O 1
ATOM 4436 N N . LEU B 1 232 ? -0.893 5.5 -2.725 1 98.81 232 LEU B N 1
ATOM 4437 C CA . LEU B 1 232 ? 0.482 5.23 -3.131 1 98.81 232 LEU B CA 1
ATOM 4438 C C . LEU B 1 232 ? 1.11 6.461 -3.777 1 98.81 232 LEU B C 1
ATOM 4440 O O . LEU B 1 232 ? 0.556 7.02 -4.727 1 98.81 232 LEU B O 1
ATOM 4444 N N . VAL B 1 233 ? 2.197 6.859 -3.201 1 98.62 233 VAL B N 1
ATOM 4445 C CA . VAL B 1 233 ? 2.924 8.016 -3.721 1 98.62 233 VAL B CA 1
ATOM 4446 C C . VAL B 1 233 ? 4.273 7.57 -4.273 1 98.62 233 VAL B C 1
ATOM 4448 O O . VAL B 1 233 ? 5.035 6.879 -3.592 1 98.62 233 VAL B O 1
ATOM 4451 N N . ARG B 1 234 ? 4.539 8.008 -5.484 1 98 234 ARG B N 1
ATOM 4452 C CA . ARG B 1 234 ? 5.84 7.777 -6.105 1 98 234 ARG B CA 1
ATOM 4453 C C . ARG B 1 234 ? 6.711 9.023 -6.039 1 98 234 ARG B C 1
ATOM 4455 O O . ARG B 1 234 ? 6.234 10.141 -6.273 1 98 234 ARG B O 1
ATOM 4462 N N . PHE B 1 235 ? 7.895 8.812 -5.633 1 97.19 235 PHE B N 1
ATOM 4463 C CA . PHE B 1 235 ? 8.898 9.867 -5.699 1 97.19 235 PHE B CA 1
ATOM 4464 C C . PHE B 1 235 ? 9.891 9.602 -6.828 1 97.19 235 PHE B C 1
ATOM 4466 O O . PHE B 1 235 ? 10.109 8.445 -7.211 1 97.19 235 PHE B O 1
ATOM 4473 N N . GLU B 1 236 ? 10.469 10.758 -7.188 1 91.25 236 GLU B N 1
ATOM 4474 C CA . GLU B 1 236 ? 11.547 10.602 -8.156 1 91.25 236 GLU B CA 1
ATOM 4475 C C . GLU B 1 236 ? 12.734 9.867 -7.535 1 91.25 236 GLU B C 1
ATOM 4477 O O . GLU B 1 236 ? 13.062 10.078 -6.367 1 91.25 236 GLU B O 1
ATOM 4482 N N . GLY B 1 237 ? 13.336 8.859 -8.055 1 80.62 237 GLY B N 1
ATOM 4483 C CA . GLY B 1 237 ? 14.492 8.148 -7.527 1 80.62 237 GLY B CA 1
ATOM 4484 C C . GLY B 1 237 ? 14.164 6.754 -7.031 1 80.62 237 GLY B C 1
ATOM 4485 O O . GLY B 1 237 ? 15.062 6.012 -6.625 1 80.62 237 GLY B O 1
ATOM 4486 N N . GLY B 1 238 ? 12.875 6.594 -6.859 1 89.06 238 GLY B N 1
ATOM 4487 C CA . GLY B 1 238 ? 12.547 5.203 -6.602 1 89.06 238 GLY B CA 1
ATOM 4488 C C . GLY B 1 238 ? 11.898 4.984 -5.25 1 89.06 238 GLY B C 1
ATOM 4489 O O . GLY B 1 238 ? 11.398 3.895 -4.965 1 89.06 238 GLY B O 1
ATOM 4490 N N . GLN B 1 239 ? 11.906 6.008 -4.301 1 96.69 239 GLN B N 1
ATOM 4491 C CA . GLN B 1 239 ? 11.195 5.887 -3.029 1 96.69 239 GLN B CA 1
ATOM 4492 C C . GLN B 1 239 ? 9.688 5.934 -3.234 1 96.69 239 GLN B C 1
ATOM 4494 O O . GLN B 1 239 ? 9.211 6.457 -4.242 1 96.69 239 GLN B O 1
ATOM 4499 N N . TRP B 1 240 ? 9 5.375 -2.293 1 98.38 240 TRP B N 1
ATOM 4500 C CA . TRP B 1 240 ? 7.543 5.457 -2.354 1 98.38 240 TRP B CA 1
ATOM 4501 C C . TRP B 1 240 ? 6.938 5.461 -0.954 1 98.38 240 TRP B C 1
ATOM 4503 O O . TRP B 1 240 ? 7.617 5.129 0.022 1 98.38 240 TRP B O 1
ATOM 4513 N N . LEU B 1 241 ? 5.789 5.93 -0.852 1 98.44 241 LEU B N 1
ATOM 4514 C CA . LEU B 1 241 ? 5.07 6.027 0.414 1 98.44 241 LEU B CA 1
ATOM 4515 C C . LEU B 1 241 ? 3.629 5.551 0.256 1 98.44 241 LEU B C 1
ATOM 4517 O O . LEU B 1 241 ? 3.043 5.68 -0.821 1 98.44 241 LEU B O 1
ATOM 4521 N N . THR B 1 242 ? 3.139 4.891 1.289 1 98.62 242 THR B N 1
ATOM 4522 C CA . THR B 1 242 ? 1.703 4.637 1.335 1 98.62 242 THR B CA 1
ATOM 4523 C C . THR B 1 242 ? 1.065 5.352 2.523 1 98.62 242 THR B C 1
ATOM 4525 O O . THR B 1 242 ? 1.72 5.574 3.545 1 98.62 242 THR B O 1
ATOM 4528 N N . LEU B 1 243 ? -0.133 5.738 2.371 1 98.69 243 LEU B N 1
ATOM 4529 C CA . LEU B 1 243 ? -0.969 6.305 3.426 1 98.69 243 LEU B CA 1
ATOM 4530 C C . LEU B 1 243 ? -2.33 5.617 3.465 1 98.69 243 LEU B C 1
ATOM 4532 O O . LEU B 1 243 ? -3.016 5.527 2.443 1 98.69 243 LEU B O 1
ATOM 4536 N N . SER B 1 244 ? -2.658 5.117 4.621 1 97.94 244 SER B N 1
ATOM 4537 C CA . SER B 1 244 ? -3.959 4.48 4.805 1 97.94 244 SER B CA 1
ATOM 4538 C C . SER B 1 244 ? -4.672 5.027 6.035 1 97.94 244 SER B C 1
ATOM 4540 O O . SER B 1 244 ? -4.109 5.031 7.133 1 97.94 244 SER B O 1
ATOM 4542 N N . ILE B 1 245 ? -5.84 5.52 5.855 1 97.94 245 ILE B N 1
ATOM 4543 C CA . ILE B 1 245 ? -6.734 5.895 6.945 1 97.94 245 ILE B CA 1
ATOM 4544 C C . ILE B 1 245 ? -8.047 5.125 6.824 1 97.94 245 ILE B C 1
ATOM 4546 O O . ILE B 1 245 ? -8.68 5.125 5.762 1 97.94 245 ILE B O 1
ATOM 4550 N N . SER B 1 246 ? -8.438 4.488 7.918 1 97.62 246 SER B N 1
ATOM 4551 C CA . SER B 1 246 ? -9.57 3.58 7.789 1 97.62 246 SER B CA 1
ATOM 4552 C C . SER B 1 246 ? -10.469 3.641 9.016 1 97.62 246 SER B C 1
ATOM 4554 O O . SER B 1 246 ? -9.984 3.721 10.148 1 97.62 246 SER B O 1
ATOM 4556 N N . SER B 1 247 ? -11.789 3.566 8.773 1 97.25 247 SER B N 1
ATOM 4557 C CA . SER B 1 247 ? -12.758 3.398 9.844 1 97.25 247 SER B CA 1
ATOM 4558 C C . SER B 1 247 ? -13.367 2 9.82 1 97.25 247 SER B C 1
ATOM 4560 O O . SER B 1 247 ? -14.352 1.733 10.523 1 97.25 247 SER B O 1
ATOM 4562 N N . ILE B 1 248 ? -12.734 1.093 9.008 1 96.5 248 ILE B N 1
ATOM 4563 C CA . ILE B 1 248 ? -13.297 -0.249 8.906 1 96.5 248 ILE B CA 1
ATOM 4564 C C . ILE B 1 248 ? -12.219 -1.286 9.219 1 96.5 248 ILE B C 1
ATOM 4566 O O . ILE B 1 248 ? -12.383 -2.469 8.914 1 96.5 248 ILE B O 1
ATOM 4570 N N . ASP B 1 249 ? -11.117 -0.895 9.719 1 96.19 249 ASP B N 1
ATOM 4571 C CA . ASP B 1 249 ? -10.039 -1.817 10.07 1 96.19 249 ASP B CA 1
ATOM 4572 C C . ASP B 1 249 ? -10.375 -2.578 11.359 1 96.19 249 ASP B C 1
ATOM 4574 O O . ASP B 1 249 ? -10.305 -2.018 12.453 1 96.19 249 ASP B O 1
ATOM 4578 N N . SER B 1 250 ? -10.672 -3.814 11.203 1 96.94 250 SER B N 1
ATOM 4579 C CA . SER B 1 250 ? -10.992 -4.641 12.359 1 96.94 250 SER B CA 1
ATOM 4580 C C . SER B 1 250 ? -9.727 -5.145 13.047 1 96.94 250 SER B C 1
ATOM 4582 O O . SER B 1 250 ? -9.75 -5.508 14.227 1 96.94 250 SER B O 1
ATOM 4584 N N . LYS B 1 251 ? -8.664 -5.289 12.273 1 93.69 251 LYS B N 1
ATOM 4585 C CA . LYS B 1 251 ? -7.355 -5.652 12.812 1 93.69 251 LYS B CA 1
ATOM 4586 C C . LYS B 1 251 ? -6.422 -4.445 12.836 1 93.69 251 LYS B C 1
ATOM 4588 O O . LYS B 1 251 ? -6.047 -3.922 11.789 1 93.69 251 LYS B O 1
ATOM 4593 N N . GLY B 1 252 ? -6.039 -4.027 13.945 1 82.94 252 GLY B N 1
ATOM 4594 C CA . GLY B 1 252 ? -5.137 -2.896 14.086 1 82.94 252 GLY B CA 1
ATOM 4595 C C . GLY B 1 252 ? -3.771 -3.143 13.469 1 82.94 252 GLY B C 1
ATOM 4596 O O . GLY B 1 252 ? -3.344 -4.293 13.328 1 82.94 252 GLY B O 1
ATOM 4597 N N . LYS B 1 253 ? -3.121 -2.072 12.945 1 87 253 LYS B N 1
ATOM 4598 C CA . LYS B 1 253 ? -1.736 -2.107 12.484 1 87 253 LYS B CA 1
ATOM 4599 C C . LYS B 1 253 ? -0.804 -1.441 13.492 1 87 253 LYS B C 1
ATOM 4601 O O . LYS B 1 253 ? -1.21 -0.524 14.211 1 87 253 LYS B O 1
ATOM 4606 N N . GLU B 1 254 ? 0.336 -1.961 13.484 1 84.94 254 GLU B N 1
ATOM 4607 C CA . GLU B 1 254 ? 1.312 -1.395 14.414 1 84.94 254 GLU B CA 1
ATOM 4608 C C . GLU B 1 254 ? 1.896 -0.093 13.867 1 84.94 254 GLU B C 1
ATOM 4610 O O . GLU B 1 254 ? 2.271 -0.014 12.695 1 84.94 254 GLU B O 1
ATOM 4615 N N . GLY B 1 255 ? 1.901 0.88 14.766 1 90.75 255 GLY B N 1
ATOM 4616 C CA . GLY B 1 255 ? 2.639 2.1 14.477 1 90.75 255 GLY B CA 1
ATOM 4617 C C . GLY B 1 255 ? 1.905 3.029 13.523 1 90.75 255 GLY B C 1
ATOM 4618 O O . GLY B 1 255 ? 1.075 2.582 12.727 1 90.75 255 GLY B O 1
ATOM 4619 N N . TRP B 1 256 ? 2.324 4.281 13.586 1 95.5 256 TRP B N 1
ATOM 4620 C CA . TRP B 1 256 ? 1.798 5.305 12.688 1 95.5 256 TRP B CA 1
ATOM 4621 C C . TRP B 1 256 ? 2.615 5.371 11.398 1 95.5 256 TRP B C 1
ATOM 4623 O O . TRP B 1 256 ? 2.059 5.543 10.312 1 95.5 256 TRP B O 1
ATOM 4633 N N . LEU B 1 257 ? 3.924 5.234 11.602 1 97.56 257 LEU B N 1
ATOM 4634 C CA . LEU B 1 257 ? 4.852 5.223 10.477 1 97.56 257 LEU B CA 1
ATOM 4635 C C . LEU B 1 257 ? 5.805 4.035 10.57 1 97.56 257 LEU B C 1
ATOM 4637 O O . LEU B 1 257 ? 6.328 3.734 11.641 1 97.56 257 LEU B O 1
ATOM 4641 N N . GLU B 1 258 ? 5.945 3.344 9.547 1 97.69 258 GLU B N 1
ATOM 4642 C CA . GLU B 1 258 ? 7.008 2.363 9.344 1 97.69 258 GLU B CA 1
ATOM 4643 C C . GLU B 1 258 ? 7.953 2.803 8.227 1 97.69 258 GLU B C 1
ATOM 4645 O O . GLU B 1 258 ? 7.543 2.928 7.07 1 97.69 258 GLU B O 1
ATOM 4650 N N . ILE B 1 259 ? 9.195 3.09 8.578 1 98.31 259 ILE B N 1
ATOM 4651 C CA . ILE B 1 259 ? 10.211 3.547 7.633 1 98.31 259 ILE B CA 1
ATOM 4652 C C . ILE B 1 259 ? 11.203 2.42 7.355 1 98.31 259 ILE B C 1
ATOM 4654 O O . ILE B 1 259 ? 11.945 2.008 8.242 1 98.31 259 ILE B O 1
ATOM 4658 N N . THR B 1 260 ? 11.195 1.959 6.156 1 97.94 260 THR B N 1
ATOM 4659 C CA . THR B 1 260 ? 12.086 0.861 5.781 1 97.94 260 THR B CA 1
ATOM 4660 C C . THR B 1 260 ? 13.234 1.366 4.922 1 97.94 260 THR B C 1
ATOM 4662 O O . THR B 1 260 ? 13.016 2.045 3.916 1 97.94 260 THR B O 1
ATOM 4665 N N . GLY B 1 261 ? 14.391 1.048 5.352 1 97.19 261 GLY B N 1
ATOM 4666 C CA . GLY B 1 261 ? 15.594 1.276 4.57 1 97.19 261 GLY B CA 1
ATOM 4667 C C . GLY B 1 261 ? 16.328 -0.004 4.219 1 97.19 261 GLY B C 1
ATOM 4668 O O . GLY B 1 261 ? 15.875 -1.099 4.562 1 97.19 261 GLY B O 1
ATOM 4669 N N . THR B 1 262 ? 17.422 0.1 3.537 1 96.06 262 THR B N 1
ATOM 4670 C CA . THR B 1 262 ? 18.156 -1.037 3.014 1 96.06 262 THR B CA 1
ATOM 4671 C C . THR B 1 262 ? 18.812 -1.828 4.145 1 96.06 262 THR B C 1
ATOM 4673 O O . THR B 1 262 ? 19.234 -2.969 3.949 1 96.06 262 THR B O 1
ATOM 4676 N N . GLN B 1 263 ? 18.844 -1.232 5.41 1 96.19 263 GLN B N 1
ATOM 4677 C CA . GLN B 1 263 ? 19.562 -1.92 6.477 1 96.19 263 GLN B CA 1
ATOM 4678 C C . GLN B 1 263 ? 18.75 -1.961 7.762 1 96.19 263 GLN B C 1
ATOM 4680 O O . GLN B 1 263 ? 19.266 -2.281 8.828 1 96.19 263 GLN B O 1
ATOM 4685 N N . GLY B 1 264 ? 17.516 -1.572 7.617 1 97.5 264 GLY B N 1
ATOM 4686 C CA . GLY B 1 264 ? 16.703 -1.576 8.82 1 97.5 264 GLY B CA 1
ATOM 4687 C C . GLY B 1 264 ? 15.32 -0.981 8.609 1 97.5 264 GLY B C 1
ATOM 4688 O O . GLY B 1 264 ? 15.008 -0.512 7.516 1 97.5 264 GLY B O 1
ATOM 4689 N N . THR B 1 265 ? 14.5 -1.111 9.664 1 97.69 265 THR B N 1
ATOM 4690 C CA . THR B 1 265 ? 13.148 -0.55 9.703 1 97.69 265 THR B CA 1
ATOM 4691 C C . THR B 1 265 ? 12.898 0.168 11.023 1 97.69 265 THR B C 1
ATOM 4693 O O . THR B 1 265 ? 13.172 -0.375 12.094 1 97.69 265 THR B O 1
ATOM 4696 N N . LEU B 1 266 ? 12.508 1.413 10.938 1 98.06 266 LEU B N 1
ATOM 4697 C CA . LEU B 1 266 ? 12.117 2.195 12.102 1 98.06 266 LEU B CA 1
ATOM 4698 C C . LEU B 1 266 ? 10.594 2.33 12.18 1 98.06 266 LEU B C 1
ATOM 4700 O O . LEU B 1 266 ? 9.953 2.719 11.203 1 98.06 266 LEU B O 1
ATOM 4704 N N . VAL B 1 267 ? 10.016 1.966 13.305 1 97.75 267 VAL B N 1
ATOM 4705 C CA . VAL B 1 267 ? 8.578 2.084 13.531 1 97.75 267 VAL B CA 1
ATOM 4706 C C . VAL B 1 267 ? 8.305 3.17 14.57 1 97.75 267 VAL B C 1
ATOM 4708 O O . VAL B 1 267 ? 8.789 3.09 15.703 1 97.75 267 VAL B O 1
ATOM 4711 N N . LEU B 1 268 ? 7.59 4.199 14.141 1 97.88 268 LEU B N 1
ATOM 4712 C CA . LEU B 1 268 ? 7.156 5.258 15.047 1 97.88 268 LEU B CA 1
ATOM 4713 C C . LEU B 1 268 ? 5.73 5.016 15.531 1 97.88 268 LEU B C 1
ATOM 4715 O O . LEU B 1 268 ? 4.805 4.922 14.719 1 97.88 268 LEU B O 1
ATOM 4719 N N . ASP B 1 269 ? 5.613 4.984 16.812 1 93 269 ASP B N 1
ATOM 4720 C CA . ASP B 1 269 ? 4.289 4.824 17.391 1 93 269 ASP B CA 1
ATOM 4721 C C . ASP B 1 269 ? 3.99 5.945 18.391 1 93 269 ASP B C 1
ATOM 4723 O O . ASP B 1 269 ? 4.742 6.914 18.484 1 93 269 ASP B O 1
ATOM 4727 N N . GLY B 1 270 ? 2.773 5.875 19 1 86.94 270 GLY B N 1
ATOM 4728 C CA . GLY B 1 270 ? 2.33 6.953 19.875 1 86.94 270 GLY B CA 1
ATOM 4729 C C . GLY B 1 270 ? 3.16 7.078 21.125 1 86.94 270 GLY B C 1
ATOM 4730 O O . GLY B 1 270 ? 3.514 8.188 21.547 1 86.94 270 GLY B O 1
ATOM 4731 N N . ASP B 1 271 ? 3.617 5.949 21.688 1 90.19 271 ASP B N 1
ATOM 4732 C CA . ASP B 1 271 ? 4.27 6 22.984 1 90.19 271 ASP B CA 1
ATOM 4733 C C . ASP B 1 271 ? 5.758 5.684 22.875 1 90.19 271 ASP B C 1
ATOM 4735 O O . ASP B 1 271 ? 6.559 6.129 23.703 1 90.19 271 ASP B O 1
ATOM 4739 N N . ASP B 1 272 ? 6.055 4.934 21.906 1 96.19 272 ASP B N 1
ATOM 4740 C CA . ASP B 1 272 ? 7.445 4.512 21.766 1 96.19 272 ASP B CA 1
ATOM 4741 C C . ASP B 1 272 ? 7.812 4.32 20.281 1 96.19 272 ASP B C 1
ATOM 4743 O O . ASP B 1 272 ? 6.969 4.48 19.406 1 96.19 272 ASP B O 1
ATOM 4747 N N . SER B 1 273 ? 9.094 4.18 20.016 1 97.25 273 SER B N 1
ATOM 4748 C CA . SER B 1 273 ? 9.656 3.857 18.703 1 97.25 273 SER B CA 1
ATOM 4749 C C . SER B 1 273 ? 10.508 2.596 18.766 1 97.25 273 SER B C 1
ATOM 4751 O O . SER B 1 273 ? 11.086 2.275 19.812 1 97.25 273 SER B O 1
ATOM 4753 N N . LYS B 1 274 ? 10.492 1.859 17.766 1 97.56 274 LYS B N 1
ATOM 4754 C CA . LYS B 1 274 ? 11.25 0.616 17.656 1 97.56 274 LYS B CA 1
ATOM 4755 C C . LYS B 1 274 ? 12.141 0.624 16.406 1 97.56 274 LYS B C 1
ATOM 4757 O O . LYS B 1 274 ? 11.703 1.024 15.328 1 97.56 274 LYS B O 1
ATOM 4762 N N . LEU B 1 275 ? 13.367 0.184 16.578 1 97.12 275 LEU B N 1
ATOM 4763 C CA . LEU B 1 275 ? 14.328 0.093 15.477 1 97.12 275 LEU B CA 1
ATOM 4764 C C . LEU B 1 275 ? 14.773 -1.35 15.266 1 97.12 275 LEU B C 1
ATOM 4766 O O . LEU B 1 275 ? 15.312 -1.976 16.188 1 97.12 275 LEU B O 1
ATOM 4770 N N . TYR B 1 276 ? 14.414 -1.862 14.102 1 97.31 276 TYR B N 1
ATOM 4771 C CA . TYR B 1 276 ? 14.938 -3.139 13.617 1 97.31 276 TYR B CA 1
ATOM 4772 C C . TYR B 1 276 ? 16.141 -2.93 12.703 1 97.31 276 TYR B C 1
ATOM 4774 O O . TYR B 1 276 ? 16 -2.342 11.625 1 97.31 276 TYR B O 1
ATOM 4782 N N . GLN B 1 277 ? 17.266 -3.424 13.031 1 95.44 277 GLN B N 1
ATOM 4783 C CA . GLN B 1 277 ? 18.422 -3.064 12.203 1 95.44 277 GLN B CA 1
ATOM 4784 C C . GLN B 1 277 ? 19.391 -4.227 12.086 1 95.44 277 GLN B C 1
ATOM 4786 O O . GLN B 1 277 ? 19.453 -5.094 12.961 1 95.44 277 GLN B O 1
ATOM 4791 N N . HIS B 1 278 ? 19.984 -4.227 10.953 1 91.81 278 HIS B N 1
ATOM 4792 C CA . HIS B 1 278 ? 21.078 -5.152 10.664 1 91.81 278 HIS B CA 1
ATOM 4793 C C . HIS B 1 278 ? 22.406 -4.426 10.578 1 91.81 278 HIS B C 1
ATOM 4795 O O . HIS B 1 278 ? 22.609 -3.572 9.711 1 91.81 278 HIS B O 1
ATOM 4801 N N . GLN B 1 279 ? 23.203 -4.625 11.5 1 78.56 279 GLN B N 1
ATOM 4802 C CA . GLN B 1 279 ? 24.531 -4 11.523 1 78.56 279 GLN B CA 1
ATOM 4803 C C . GLN B 1 279 ? 25.625 -5.039 11.75 1 78.56 279 GLN B C 1
ATOM 4805 O O . GLN B 1 279 ? 25.609 -5.766 12.742 1 78.56 279 GLN B O 1
ATOM 4810 N N . ASN B 1 280 ? 26.594 -4.977 10.836 1 81.25 280 ASN B N 1
ATOM 4811 C CA . ASN B 1 280 ? 27.75 -5.871 10.891 1 81.25 280 ASN B CA 1
ATOM 4812 C C . ASN B 1 280 ? 27.312 -7.328 11.016 1 81.25 280 ASN B C 1
ATOM 4814 O O . ASN B 1 280 ? 27.828 -8.055 11.875 1 81.25 280 ASN B O 1
ATOM 4818 N N . GLY B 1 281 ? 26.328 -7.691 10.281 1 78.69 281 GLY B N 1
ATOM 4819 C CA . GLY B 1 281 ? 25.875 -9.078 10.234 1 78.69 281 GLY B CA 1
ATOM 4820 C C . GLY B 1 281 ? 25.031 -9.469 11.422 1 78.69 281 GLY B C 1
ATOM 4821 O O . GLY B 1 281 ? 24.609 -10.625 11.539 1 78.69 281 GLY B O 1
ATOM 4822 N N . LYS B 1 282 ? 24.797 -8.594 12.328 1 90.31 282 LYS B N 1
ATOM 4823 C CA . LYS B 1 282 ? 23.984 -8.875 13.516 1 90.31 282 LYS B CA 1
ATOM 4824 C C . LYS B 1 282 ? 22.641 -8.156 13.445 1 90.31 282 LYS B C 1
ATOM 4826 O O . LYS B 1 282 ? 22.562 -7.02 12.984 1 90.31 282 LYS B O 1
ATOM 4831 N N . PHE B 1 283 ? 21.625 -8.805 13.789 1 94.69 283 PHE B N 1
ATOM 4832 C CA . PHE B 1 283 ? 20.266 -8.273 13.883 1 94.69 283 PHE B CA 1
ATOM 4833 C C . PHE B 1 283 ? 19.953 -7.84 15.312 1 94.69 283 PHE B C 1
ATOM 4835 O O . PHE B 1 283 ? 20.281 -8.555 16.266 1 94.69 283 PHE B O 1
ATOM 4842 N N . ALA B 1 284 ? 19.422 -6.633 15.492 1 95.56 284 ALA B N 1
ATOM 4843 C CA . ALA B 1 284 ? 19.031 -6.133 16.812 1 95.56 284 ALA B CA 1
ATOM 4844 C C . ALA B 1 284 ? 17.719 -5.355 16.734 1 95.56 284 ALA B C 1
ATOM 4846 O O . ALA B 1 284 ? 17.391 -4.766 15.703 1 95.56 284 ALA B O 1
ATOM 4847 N N . VAL B 1 285 ? 17 -5.48 17.828 1 96.19 285 VAL B N 1
ATOM 4848 C CA . VAL B 1 285 ? 15.797 -4.668 18.016 1 96.19 285 VAL B CA 1
ATOM 4849 C C . VAL B 1 285 ? 15.969 -3.764 19.234 1 96.19 285 VAL B C 1
ATOM 4851 O O . VAL B 1 285 ? 16.281 -4.242 20.328 1 96.19 285 VAL B O 1
ATOM 4854 N N . THR B 1 286 ? 15.859 -2.477 18.984 1 96 286 THR B N 1
ATOM 4855 C CA . THR B 1 286 ? 15.938 -1.506 20.078 1 96 286 THR B CA 1
ATOM 4856 C C . THR B 1 286 ? 14.617 -0.747 20.203 1 96 286 THR B C 1
ATOM 4858 O O . THR B 1 286 ? 13.961 -0.454 19.203 1 96 286 THR B O 1
ATOM 4861 N N . ARG B 1 287 ? 14.211 -0.514 21.391 1 96.56 287 ARG B N 1
ATOM 4862 C CA . ARG B 1 287 ? 13.008 0.24 21.703 1 96.56 287 ARG B CA 1
ATOM 4863 C C . ARG B 1 287 ? 13.312 1.379 22.672 1 96.56 287 ARG B C 1
ATOM 4865 O O . ARG B 1 287 ? 14.133 1.224 23.578 1 96.56 287 ARG B O 1
ATOM 4872 N N . TRP B 1 288 ? 12.672 2.525 22.484 1 97.12 288 TRP B N 1
ATOM 4873 C CA . TRP B 1 288 ? 12.844 3.65 23.406 1 97.12 288 TRP B CA 1
ATOM 4874 C C . TRP B 1 288 ? 11.586 4.508 23.453 1 97.12 288 TRP B C 1
ATOM 4876 O O . TRP B 1 288 ? 10.836 4.578 22.484 1 97.12 288 TRP B O 1
ATOM 4886 N N . PRO B 1 289 ? 11.32 5.109 24.594 1 97.5 289 PRO B N 1
ATOM 4887 C CA . PRO B 1 289 ? 10.219 6.082 24.656 1 97.5 289 PRO B CA 1
ATOM 4888 C C . PRO B 1 289 ? 10.461 7.297 23.766 1 97.5 289 PRO B C 1
ATOM 4890 O O . PRO B 1 289 ? 11.609 7.734 23.609 1 97.5 289 PRO B O 1
ATOM 4893 N N . ASN B 1 290 ? 9.391 7.828 23.234 1 97 290 ASN B N 1
ATOM 4894 C CA . ASN B 1 290 ? 9.531 9.023 22.406 1 97 290 ASN B CA 1
ATOM 4895 C C . ASN B 1 290 ? 10 10.219 23.219 1 97 290 ASN B C 1
ATOM 4897 O O . ASN B 1 290 ? 9.508 10.453 24.328 1 97 290 ASN B O 1
ATOM 4901 N N . PRO B 1 291 ? 10.977 10.992 22.703 1 97.5 291 PRO B N 1
ATOM 4902 C CA . PRO B 1 291 ? 11.344 12.234 23.391 1 97.5 291 PRO B CA 1
ATOM 4903 C C . PRO B 1 291 ? 10.195 13.234 23.453 1 97.5 291 PRO B C 1
ATOM 4905 O O . PRO B 1 291 ? 9.172 13.047 22.797 1 97.5 291 PRO B O 1
ATOM 4908 N N . GLN B 1 292 ? 10.461 14.203 24.234 1 97.31 292 GLN B N 1
ATOM 4909 C CA . GLN B 1 292 ? 9.453 15.242 24.406 1 97.31 292 GLN B CA 1
ATOM 4910 C C . GLN B 1 292 ? 9.242 16.031 23.125 1 97.31 292 GLN B C 1
ATOM 4912 O O . GLN B 1 292 ? 10.203 16.312 22.391 1 97.31 292 GLN B O 1
ATOM 4917 N N . ASP B 1 293 ? 8.039 16.391 22.938 1 97.19 293 ASP B N 1
ATOM 4918 C CA . ASP B 1 293 ? 7.695 17.234 21.797 1 97.19 293 ASP B CA 1
ATOM 4919 C C . ASP B 1 293 ? 8.211 18.656 22 1 97.19 293 ASP B C 1
ATOM 4921 O O . ASP B 1 293 ? 8.359 19.125 23.125 1 97.19 293 ASP B O 1
ATOM 4925 N N . GLU B 1 294 ? 8.477 19.281 20.875 1 97.69 294 GLU B N 1
ATOM 4926 C CA . GLU B 1 294 ? 9.008 20.641 20.906 1 97.69 294 GLU B CA 1
ATOM 4927 C C . GLU B 1 294 ? 8.172 21.578 20.047 1 97.69 294 GLU B C 1
ATOM 4929 O O . GLU B 1 294 ? 8.711 22.359 19.25 1 97.69 294 GLU B O 1
ATOM 4934 N N . GLY B 1 295 ? 6.914 21.453 20.203 1 96.5 295 GLY B N 1
ATOM 4935 C CA . GLY B 1 295 ? 5.977 22.203 19.391 1 96.5 295 GLY B CA 1
ATOM 4936 C C . GLY B 1 295 ? 6.109 23.703 19.562 1 96.5 295 GLY B C 1
ATOM 4937 O O . GLY B 1 295 ? 5.684 24.469 18.703 1 96.5 295 GLY B O 1
ATOM 4938 N N . GLN B 1 296 ? 6.738 24.188 20.688 1 95.81 296 GLN B N 1
ATOM 4939 C CA . GLN B 1 296 ? 6.91 25.609 20.969 1 95.81 296 GLN B CA 1
ATOM 4940 C C . GLN B 1 296 ? 7.801 26.266 19.906 1 95.81 296 GLN B C 1
ATOM 4942 O O . GLN B 1 296 ? 7.75 27.484 19.719 1 95.81 296 GLN B O 1
ATOM 4947 N N . HIS B 1 297 ? 8.539 25.453 19.25 1 98.06 297 HIS B N 1
ATOM 4948 C CA . HIS B 1 297 ? 9.438 25.984 18.234 1 98.06 297 HIS B CA 1
ATOM 4949 C C . HIS B 1 297 ? 8.664 26.594 17.062 1 98.06 297 HIS B C 1
ATOM 4951 O O . HIS B 1 297 ? 9.188 27.438 16.344 1 98.06 297 HIS B O 1
ATOM 4957 N N . TYR B 1 298 ? 7.449 26.188 16.891 1 98.56 298 TYR B N 1
ATOM 4958 C CA . TYR B 1 298 ? 6.66 26.734 15.789 1 98.56 298 TYR B CA 1
ATOM 4959 C C . TYR B 1 298 ? 6.508 28.25 15.922 1 98.56 298 TYR B C 1
ATOM 4961 O O . TYR B 1 298 ? 6.949 29 15.055 1 98.56 298 TYR B O 1
ATOM 4969 N N . TYR B 1 299 ? 5.922 28.719 17 1 98.75 299 TYR B N 1
ATOM 4970 C CA . TYR B 1 299 ? 5.652 30.141 17.156 1 98.75 299 TYR B CA 1
ATOM 4971 C C . TYR B 1 299 ? 6.945 30.922 17.391 1 98.75 299 TYR B C 1
ATOM 4973 O O . TYR B 1 299 ? 7.047 32.094 17.016 1 98.75 299 TYR B O 1
ATOM 4981 N N . ASN B 1 300 ? 8 30.219 18 1 98.69 300 ASN B N 1
ATOM 4982 C CA . ASN B 1 300 ? 9.312 30.859 18.078 1 98.69 300 ASN B CA 1
ATOM 4983 C C . ASN B 1 300 ? 9.852 31.172 16.688 1 98.69 300 ASN B C 1
ATOM 4985 O O . ASN B 1 300 ? 10.406 32.25 16.453 1 98.69 300 ASN B O 1
ATOM 4989 N N . ASN B 1 301 ? 9.688 30.25 15.781 1 98.69 301 ASN B N 1
ATOM 4990 C CA . ASN B 1 301 ? 10.133 30.469 14.406 1 98.69 301 ASN B CA 1
ATOM 4991 C C . ASN B 1 301 ? 9.328 31.578 13.727 1 98.69 301 ASN B C 1
ATOM 4993 O O . ASN B 1 301 ? 9.891 32.375 12.984 1 98.69 301 ASN B O 1
ATOM 4997 N N . VAL B 1 302 ? 8.055 31.609 13.961 1 98.62 302 VAL B N 1
ATOM 4998 C CA . VAL B 1 302 ? 7.211 32.656 13.414 1 98.62 302 VAL B CA 1
ATOM 4999 C C . VAL B 1 302 ? 7.688 34.031 13.922 1 98.62 302 VAL B C 1
ATOM 5001 O O . VAL B 1 302 ? 7.852 34.969 13.141 1 98.62 302 VAL B O 1
ATOM 5004 N N . ARG B 1 303 ? 7.961 34.125 15.242 1 98.25 303 ARG B N 1
ATOM 5005 C CA . ARG B 1 303 ? 8.5 35.344 15.852 1 98.25 303 ARG B CA 1
ATOM 5006 C C . ARG B 1 303 ? 9.805 35.75 15.18 1 98.25 303 ARG B C 1
ATOM 5008 O O . ARG B 1 303 ? 9.961 36.906 14.758 1 98.25 303 ARG B O 1
ATOM 5015 N N . ASP B 1 304 ? 10.688 34.781 15.07 1 98.25 304 ASP B N 1
ATOM 5016 C CA . ASP B 1 304 ? 12 35.062 14.492 1 98.25 304 ASP B CA 1
ATOM 5017 C C . ASP B 1 304 ? 11.875 35.5 13.039 1 98.25 304 ASP B C 1
ATOM 5019 O O . ASP B 1 304 ? 12.648 36.344 12.578 1 98.25 304 ASP B O 1
ATOM 5023 N N . HIS B 1 305 ? 10.953 34.938 12.336 1 97.94 305 HIS B N 1
ATOM 5024 C CA . HIS B 1 305 ? 10.719 35.312 10.945 1 97.94 305 HIS B CA 1
ATOM 5025 C C . HIS B 1 305 ? 10.219 36.75 10.852 1 97.94 305 HIS B C 1
ATOM 5027 O O . HIS B 1 305 ? 10.727 37.531 10.039 1 97.94 305 HIS B O 1
ATOM 5033 N N . LEU B 1 306 ? 9.289 37.156 11.656 1 97.88 306 LEU B N 1
ATOM 5034 C CA . LEU B 1 306 ? 8.641 38.438 11.562 1 97.88 306 LEU B CA 1
ATOM 5035 C C . LEU B 1 306 ? 9.547 39.562 12.117 1 97.88 306 LEU B C 1
ATOM 5037 O O . LEU B 1 306 ? 9.523 40.688 11.633 1 97.88 306 LEU B O 1
ATOM 5041 N N . VAL B 1 307 ? 10.398 39.219 13.102 1 97.56 307 VAL B N 1
ATOM 5042 C CA . VAL B 1 307 ? 11.234 40.219 13.758 1 97.56 307 VAL B CA 1
ATOM 5043 C C . VAL B 1 307 ? 12.578 40.312 13.047 1 97.56 307 VAL B C 1
ATOM 5045 O O . VAL B 1 307 ? 13.062 41.438 12.773 1 97.56 307 VAL B O 1
ATOM 5048 N N . ASP B 1 308 ? 13.188 39.125 12.711 1 96 308 ASP B N 1
ATOM 5049 C CA . ASP B 1 308 ? 14.578 39.094 12.273 1 96 308 ASP B CA 1
ATOM 5050 C C . ASP B 1 308 ? 14.688 38.688 10.805 1 96 308 ASP B C 1
ATOM 5052 O O . ASP B 1 308 ? 15.773 38.719 10.227 1 96 308 ASP B O 1
ATOM 5056 N N . GLY B 1 309 ? 13.664 38.25 10.312 1 96.06 309 GLY B N 1
ATOM 5057 C CA . GLY B 1 309 ? 13.711 37.812 8.922 1 96.06 309 GLY B CA 1
ATOM 5058 C C . GLY B 1 309 ? 14.227 36.406 8.75 1 96.06 309 GLY B C 1
ATOM 5059 O O . GLY B 1 309 ? 14.648 36.031 7.66 1 96.06 309 GLY B O 1
ATOM 5060 N N . ALA B 1 310 ? 14.18 35.625 9.797 1 97 310 ALA B N 1
ATOM 5061 C CA . ALA B 1 310 ? 14.609 34.25 9.711 1 97 310 ALA B CA 1
ATOM 5062 C C . ALA B 1 310 ? 13.742 33.469 8.734 1 97 310 ALA B C 1
ATOM 5064 O O . ALA B 1 310 ? 12.562 33.781 8.547 1 97 310 ALA B O 1
ATOM 5065 N N . PRO B 1 311 ? 14.312 32.469 8.07 1 97.38 311 PRO B N 1
ATOM 5066 C CA . PRO B 1 311 ? 13.484 31.609 7.211 1 97.38 311 PRO B CA 1
ATOM 5067 C C . PRO B 1 311 ? 12.359 30.922 7.977 1 97.38 311 PRO B C 1
ATOM 5069 O O . PRO B 1 311 ? 12.562 30.469 9.109 1 97.38 311 PRO B O 1
ATOM 5072 N N . LEU B 1 312 ? 11.227 30.891 7.359 1 97.69 312 LEU B N 1
ATOM 5073 C CA . LEU B 1 312 ? 10.102 30.156 7.93 1 97.69 312 LEU B CA 1
ATOM 5074 C C . LEU B 1 312 ? 10.266 28.656 7.707 1 97.69 312 LEU B C 1
ATOM 5076 O O . LEU B 1 312 ? 10.422 28.219 6.57 1 97.69 312 LEU B O 1
ATOM 5080 N N . VAL B 1 313 ? 10.148 27.844 8.727 1 98.06 313 VAL B N 1
ATOM 5081 C CA . VAL B 1 313 ? 10.297 26.406 8.625 1 98.06 313 VAL B CA 1
ATOM 5082 C C . VAL B 1 313 ? 9.062 25.797 7.957 1 98.06 313 VAL B C 1
ATOM 5084 O O . VAL B 1 313 ? 9.188 24.969 7.051 1 98.06 313 VAL B O 1
ATOM 5087 N N . ILE B 1 314 ? 7.91 26.25 8.43 1 98.62 314 ILE B N 1
ATOM 5088 C CA . ILE B 1 314 ? 6.672 25.844 7.77 1 98.62 314 ILE B CA 1
ATOM 5089 C C . ILE B 1 314 ? 6.203 26.953 6.828 1 98.62 314 ILE B C 1
ATOM 5091 O O . ILE B 1 314 ? 5.363 27.766 7.199 1 98.62 314 ILE B O 1
ATOM 5095 N N . SER B 1 315 ? 6.754 26.953 5.676 1 98.31 315 SER B N 1
ATOM 5096 C CA . SER B 1 315 ? 6.297 27.875 4.641 1 98.31 315 SER B CA 1
ATOM 5097 C C . SER B 1 315 ? 4.988 27.406 4.02 1 98.31 315 SER B C 1
ATOM 5099 O O . SER B 1 315 ? 4.555 26.266 4.25 1 98.31 315 SER B O 1
ATOM 5101 N N . ALA B 1 316 ? 4.355 28.297 3.307 1 98.25 316 ALA B N 1
ATOM 5102 C CA . ALA B 1 316 ? 3.148 27.906 2.58 1 98.25 316 ALA B CA 1
ATOM 5103 C C . ALA B 1 316 ? 3.455 26.812 1.554 1 98.25 316 ALA B C 1
ATOM 5105 O O . ALA B 1 316 ? 2.635 25.922 1.319 1 98.25 316 ALA B O 1
ATOM 5106 N N . GLU B 1 317 ? 4.629 26.906 0.947 1 97.56 317 GLU B N 1
ATOM 5107 C CA . GLU B 1 317 ? 5.062 25.891 -0.017 1 97.56 317 GLU B CA 1
ATOM 5108 C C . GLU B 1 317 ? 5.266 24.531 0.654 1 97.56 317 GLU B C 1
ATOM 5110 O O . GLU B 1 317 ? 4.926 23.5 0.082 1 97.56 317 GLU B O 1
ATOM 5115 N N . TRP B 1 318 ? 5.844 24.531 1.817 1 97.19 318 TRP B N 1
ATOM 5116 C CA . TRP B 1 318 ? 5.949 23.281 2.582 1 97.19 318 TRP B CA 1
ATOM 5117 C C . TRP B 1 318 ? 4.574 22.688 2.84 1 97.19 318 TRP B C 1
ATOM 5119 O O . TRP B 1 318 ? 4.355 21.5 2.602 1 97.19 318 TRP B O 1
ATOM 5129 N N . ALA B 1 319 ? 3.67 23.562 3.277 1 98.19 319 ALA B N 1
ATOM 5130 C CA . ALA B 1 319 ? 2.338 23.109 3.668 1 98.19 319 ALA B CA 1
ATOM 5131 C C . ALA B 1 319 ? 1.537 22.641 2.453 1 98.19 319 ALA B C 1
ATOM 5133 O O . ALA B 1 319 ? 0.571 21.891 2.588 1 98.19 319 ALA B O 1
ATOM 5134 N N . ARG B 1 320 ? 1.88 23.125 1.247 1 98.12 320 ARG B N 1
ATOM 5135 C CA . ARG B 1 320 ? 1.214 22.703 0.017 1 98.12 320 ARG B CA 1
ATOM 5136 C C . ARG B 1 320 ? 1.482 21.234 -0.28 1 98.12 320 ARG B C 1
ATOM 5138 O O . ARG B 1 320 ? 0.629 20.547 -0.841 1 98.12 320 ARG B O 1
ATOM 5145 N N . ARG B 1 321 ? 2.619 20.734 0.059 1 97.81 321 ARG B N 1
ATOM 5146 C CA . ARG B 1 321 ? 3.084 19.406 -0.326 1 97.81 321 ARG B CA 1
ATOM 5147 C C . ARG B 1 321 ? 2.107 18.328 0.139 1 97.81 321 ARG B C 1
ATOM 5149 O O . ARG B 1 321 ? 1.609 17.547 -0.671 1 97.81 321 ARG B O 1
ATOM 5156 N N . PRO B 1 322 ? 1.791 18.266 1.438 1 98.25 322 PRO B N 1
ATOM 5157 C CA . PRO B 1 322 ? 0.836 17.234 1.848 1 98.25 322 PRO B CA 1
ATOM 5158 C C . PRO B 1 322 ? -0.546 17.422 1.229 1 98.25 322 PRO B C 1
ATOM 5160 O O . PRO B 1 322 ? -1.233 16.453 0.919 1 98.25 322 PRO B O 1
ATOM 5163 N N . ILE B 1 323 ? -0.98 18.656 1.019 1 98.62 323 ILE B N 1
ATOM 5164 C CA . ILE B 1 323 ? -2.287 18.922 0.426 1 98.62 323 ILE B CA 1
ATOM 5165 C C . ILE B 1 323 ? -2.303 18.453 -1.024 1 98.62 323 ILE B C 1
ATOM 5167 O O . ILE B 1 323 ? -3.297 17.891 -1.488 1 98.62 323 ILE B O 1
ATOM 5171 N N . HIS B 1 324 ? -1.185 18.703 -1.702 1 98.69 324 HIS B N 1
ATOM 5172 C CA . HIS B 1 324 ? -1.063 18.266 -3.088 1 98.69 324 HIS B CA 1
ATOM 5173 C C . HIS B 1 324 ? -1.248 16.75 -3.203 1 98.69 324 HIS B C 1
ATOM 5175 O O . HIS B 1 324 ? -1.971 16.281 -4.082 1 98.69 324 HIS B O 1
ATOM 5181 N N . ILE B 1 325 ? -0.7 16.016 -2.33 1 98.69 325 ILE B N 1
ATOM 5182 C CA . ILE B 1 325 ? -0.814 14.555 -2.311 1 98.69 325 ILE B CA 1
ATOM 5183 C C . ILE B 1 325 ? -2.258 14.156 -2.012 1 98.69 325 ILE B C 1
ATOM 5185 O O . ILE B 1 325 ? -2.846 13.344 -2.732 1 98.69 325 ILE B O 1
ATOM 5189 N N . LEU B 1 326 ? -2.834 14.75 -0.995 1 98.81 326 LEU B N 1
ATOM 5190 C CA . LEU B 1 326 ? -4.18 14.391 -0.562 1 98.81 326 LEU B CA 1
ATOM 5191 C C . LEU B 1 326 ? -5.211 14.75 -1.626 1 98.81 326 LEU B C 1
ATOM 5193 O O . LEU B 1 326 ? -6.125 13.969 -1.902 1 98.81 326 LEU B O 1
ATOM 5197 N N . ASP B 1 327 ? -5.043 15.93 -2.146 1 98.62 327 ASP B N 1
ATOM 5198 C CA . ASP B 1 327 ? -5.93 16.406 -3.203 1 98.62 327 ASP B CA 1
ATOM 5199 C C . ASP B 1 327 ? -5.883 15.477 -4.418 1 98.62 327 ASP B C 1
ATOM 5201 O O . ASP B 1 327 ? -6.926 15.055 -4.914 1 98.62 327 ASP B O 1
ATOM 5205 N N . LEU B 1 328 ? -4.715 15.109 -4.871 1 98.62 328 LEU B N 1
ATOM 5206 C CA . LEU B 1 328 ? -4.551 14.203 -6 1 98.62 328 LEU B CA 1
ATOM 5207 C C . LEU B 1 328 ? -5.086 12.812 -5.668 1 98.62 328 LEU B C 1
ATOM 5209 O O . LEU B 1 328 ? -5.656 12.141 -6.531 1 98.62 328 LEU B O 1
ATOM 5213 N N . ALA B 1 329 ? -4.859 12.375 -4.441 1 98.62 329 ALA B N 1
ATOM 5214 C CA . ALA B 1 329 ? -5.359 11.07 -4.023 1 98.62 329 ALA B CA 1
ATOM 5215 C C . ALA B 1 329 ? -6.879 11 -4.148 1 98.62 329 ALA B C 1
ATOM 5217 O O . ALA B 1 329 ? -7.418 10.008 -4.656 1 98.62 329 ALA B O 1
ATOM 5218 N N . ARG B 1 330 ? -7.539 12.008 -3.682 1 97.75 330 ARG B N 1
ATOM 5219 C CA . ARG B 1 330 ? -8.992 12.078 -3.787 1 97.75 330 ARG B CA 1
ATOM 5220 C C . ARG B 1 330 ? -9.438 12.047 -5.246 1 97.75 330 ARG B C 1
ATOM 5222 O O . ARG B 1 330 ? -10.344 11.289 -5.605 1 97.75 330 ARG B O 1
ATOM 5229 N N . GLN B 1 331 ? -8.828 12.867 -6.043 1 97.94 331 GLN B N 1
ATOM 5230 C CA . GLN B 1 331 ? -9.164 12.922 -7.461 1 97.94 331 GLN B CA 1
ATOM 5231 C C . GLN B 1 331 ? -8.891 11.586 -8.148 1 97.94 331 GLN B C 1
ATOM 5233 O O . GLN B 1 331 ? -9.664 11.148 -9 1 97.94 331 GLN B O 1
ATOM 5238 N N . SER B 1 332 ? -7.801 11.016 -7.785 1 98.06 332 SER B N 1
ATOM 5239 C CA . SER B 1 332 ? -7.422 9.711 -8.32 1 98.06 332 SER B CA 1
ATOM 5240 C C . SER B 1 332 ? -8.469 8.656 -7.984 1 98.06 332 SER B C 1
ATOM 5242 O O . SER B 1 332 ? -8.883 7.883 -8.852 1 98.06 332 SER B O 1
ATOM 5244 N N . ALA B 1 333 ? -8.883 8.586 -6.754 1 97.5 333 ALA B N 1
ATOM 5245 C CA . ALA B 1 333 ? -9.906 7.641 -6.332 1 97.5 333 ALA B CA 1
ATOM 5246 C C . ALA B 1 333 ? -11.203 7.844 -7.113 1 97.5 333 ALA B C 1
ATOM 5248 O O . ALA B 1 333 ? -11.844 6.875 -7.527 1 97.5 333 ALA B O 1
ATOM 5249 N N . GLN B 1 334 ? -11.555 9.039 -7.332 1 95.94 334 GLN B N 1
ATOM 5250 C CA . GLN B 1 334 ? -12.797 9.367 -8.031 1 95.94 334 GLN B CA 1
ATOM 5251 C C . GLN B 1 334 ? -12.703 9.008 -9.508 1 95.94 334 GLN B C 1
ATOM 5253 O O . GLN B 1 334 ? -13.672 8.5 -10.086 1 95.94 334 GLN B O 1
ATOM 5258 N N . SER B 1 335 ? -11.539 9.242 -10.094 1 96.19 335 SER B N 1
ATOM 5259 C CA . SER B 1 335 ? -11.398 9.047 -11.531 1 96.19 335 SER B CA 1
ATOM 5260 C C . SER B 1 335 ? -11.016 7.609 -11.859 1 96.19 335 SER B C 1
ATOM 5262 O O . SER B 1 335 ? -11.086 7.191 -13.016 1 96.19 335 SER B O 1
ATOM 5264 N N . GLY B 1 336 ? -10.562 6.883 -10.875 1 95.75 336 GLY B N 1
ATOM 5265 C CA . GLY B 1 336 ? -10.203 5.488 -11.078 1 95.75 336 GLY B CA 1
ATOM 5266 C C . GLY B 1 336 ? -8.875 5.316 -11.781 1 95.75 336 GLY B C 1
ATOM 5267 O O . GLY B 1 336 ? -8.664 4.336 -12.5 1 95.75 336 GLY B O 1
ATOM 5268 N N . ARG B 1 337 ? -8.016 6.293 -11.648 1 96.81 337 ARG B N 1
ATOM 5269 C CA . ARG B 1 337 ? -6.688 6.215 -12.25 1 96.81 337 ARG B CA 1
ATOM 5270 C C . ARG B 1 337 ? -5.68 7.043 -11.461 1 96.81 337 ARG B C 1
ATOM 5272 O O . ARG B 1 337 ? -6.043 8.047 -10.836 1 96.81 337 ARG B O 1
ATOM 5279 N N . ALA B 1 338 ? -4.438 6.676 -11.516 1 98.31 338 ALA B N 1
ATOM 5280 C CA . ALA B 1 338 ? -3.359 7.465 -10.93 1 98.31 338 ALA B CA 1
ATOM 5281 C C . ALA B 1 338 ? -3.197 8.797 -11.648 1 98.31 338 ALA B C 1
ATOM 5283 O O . ALA B 1 338 ? -3.549 8.922 -12.82 1 98.31 338 ALA B O 1
ATOM 5284 N N . LEU B 1 339 ? -2.645 9.766 -10.938 1 98.5 339 LEU B N 1
ATOM 5285 C CA . LEU B 1 339 ? -2.475 11.094 -11.508 1 98.5 339 LEU B CA 1
ATOM 5286 C C . LEU B 1 339 ? -1.043 11.586 -11.336 1 98.5 339 LEU B C 1
ATOM 5288 O O . LEU B 1 339 ? -0.455 11.43 -10.258 1 98.5 339 LEU B O 1
ATOM 5292 N N . PRO B 1 340 ? -0.466 12.188 -12.375 1 97.75 340 PRO B N 1
ATOM 5293 C CA . PRO B 1 340 ? 0.841 12.828 -12.203 1 97.75 340 PRO B CA 1
ATOM 5294 C C . PRO B 1 340 ? 0.782 14.062 -11.312 1 97.75 340 PRO B C 1
ATOM 5296 O O . PRO B 1 340 ? -0.243 14.75 -11.266 1 97.75 340 PRO B O 1
ATOM 5299 N N . THR B 1 341 ? 1.838 14.352 -10.648 1 97.38 341 THR B N 1
ATOM 5300 C CA . THR B 1 341 ? 1.878 15.531 -9.789 1 97.38 341 THR B CA 1
ATOM 5301 C C . THR B 1 341 ? 2.174 16.781 -10.609 1 97.38 341 THR B C 1
ATOM 5303 O O . THR B 1 341 ? 2.801 16.703 -11.672 1 97.38 341 THR B O 1
ATOM 5306 N N . ILE B 1 342 ? 1.758 17.891 -10.102 1 94.19 342 ILE B N 1
ATOM 5307 C CA . ILE B 1 342 ? 2.02 19.203 -10.703 1 94.19 342 ILE B CA 1
ATOM 5308 C C . ILE B 1 342 ? 3.268 19.812 -10.07 1 94.19 342 ILE B C 1
ATOM 5310 O O . ILE B 1 342 ? 4.074 20.438 -10.766 1 94.19 342 ILE B O 1
ATOM 5314 N N . TYR B 1 343 ? 3.441 19.625 -8.828 1 93.62 343 TYR B N 1
ATOM 5315 C CA . TYR B 1 343 ? 4.594 20.125 -8.094 1 93.62 343 TYR B CA 1
ATOM 5316 C C . TYR B 1 343 ? 5.488 18.984 -7.629 1 93.62 343 TYR B C 1
ATOM 5318 O O . TYR B 1 343 ? 4.996 17.922 -7.223 1 93.62 343 TYR B O 1
ATOM 5326 N N . PRO B 1 344 ? 6.695 19.25 -7.695 1 83.88 344 PRO B N 1
ATOM 5327 C CA . PRO B 1 344 ? 7.594 18.234 -7.152 1 83.88 344 PRO B CA 1
ATOM 5328 C C . PRO B 1 344 ? 7.59 18.203 -5.625 1 83.88 344 PRO B C 1
ATOM 5330 O O . PRO B 1 344 ? 7.277 19.203 -4.98 1 83.88 344 PRO B O 1
#

Organism: NCBI:txid1960156

Secondary structure (DSSP, 8-state):
-PPPSSGGG-EEEEE---STT-HHHHHHHHHHHTT-EEEEEE-S-HHHHHHHHHHSTT-EEESSHHHHHHH----EEEE-S-GGGHHHHHHHHHHTT-EEEEESSS-SSHHHHHHHHHHHHHHT--EEEE-GGGG-HHHHHHHIIIIIT-TT-SEEEEEEEEE-B----SSGGGBHHHH--HHHHHHHHHHHHHHHH--SPEEEEEEEEE-SSSGGGSTTGGGBPPSEEEEEEEETTS-EEEEEEESB-SSPPS-SEEEEETTEEEEE-SSEEEEEEEETTEEEEEEEEPPPP-TTHHHHHHHHHHHH-PPPSS-HHHHHHHHHHHHHHHHHHHHTS-EE-S--/-PPPSSGGG-EEEEE---SGGGHHHHHHHHHHHTT-EEEEEE-S-HHHHHHHHHHSTT-EEESSHHHHHHH----EEEE-S-GGGHHHHHHHHHHTT-EEEEESSS-SSHHHHHHHHHHHHHHT--EEEE-GGGG-HHHHHHHIIIIIT-TT-SEEEEEEEEE-B----SSGGGBHHHH--HHHHHHHHHHHHHHHH--SPEEEEEEEEE-SSSGGGSTTGGGBPPSEEEEEEEETTS-EEEEEEESB-SSPPS-SEEEEETTEEEEE-SSEEEEEEEETTEEEEEEEEPPPP-TTHHHHHHHHHHHH-PPPSS-HHHHHHHHHHHHHHHHHHHHTS-EE-S--

Sequence (688 aa):
MKNYSSASEITVGVVGYGGAFNMGRQHLQQMQAAGMTPIAVAEVDTSRLAVASQDFPGIETYSTLDAMLENSAVDLIVLITPHNTHAPLALKCLNAGRHVICEKPIAISTAEVDAMIEAAQNSGAMLSAYHNRHWDGRILQAVELIKNQNLIGDVVRIECHMGNYGKPGDWWRTSRSISGGILYDWGVHLLEYALQLIEAPLSEVSGVAHENFWGPQTAWKEDANEDEGFVLVRFEGGQWLTLSISSIDSKGKEGWLEITGTQGTLVLDGDDSKLYQHQNGKFAVTRWPNPQDEGQHYYNNVRDHLVDGAPLVISAEWARRPIHILDLARQSAQSGRALPTIYPMKNYSSASEITVGVVGYGGAFNMGRQHLQQMQAAGMTPIAVAEVDTSRLAVASQDFPGIETYSTLDAMLENSAVDLIVLITPHNTHAPLALKCLNAGRHVICEKPIAISTAEVDAMIEAAQNSGAMLSAYHNRHWDGRILQAVELIKNQNLIGDVVRIECHMGNYGKPGDWWRTSRSISGGILYDWGVHLLEYALQLIEAPLSEVSGVAHENFWGPQTAWKEDANEDEGFVLVRFEGGQWLTLSISSIDSKGKEGWLEITGTQGTLVLDGDDSKLYQHQNGKFAVTRWPNPQDEGQHYYNNVRDHLVDGAPLVISAEWARRPIHILDLARQSAQSGRALPTIYP

Nearest PDB structures (foldseek):
  2glx-assembly6_F  TM=8.284E-01  e=4.990E-27  Ensifer adhaerens
  6nor-assembly1_A  TM=7.763E-01  e=6.549E-26  Micromonospora echinospora
  6jw7-assembly1_A  TM=7.956E-01  e=1.092E-24  Streptomyces kanamyceticus
  2p2s-assembly1_B  TM=8.269E-01  e=2.538E-22  Pectobacterium atrosepticum SCRI1043
  3u3x-assembly3_M-2  TM=7.956E-01  e=2.326E-21  Sinorhizobium meliloti 1021